Protein AF-A0A834XZB1-F1 (afdb_monomer)

Radius of gyration: 35.49 Å; Cα contacts (8 Å, |Δi|>4): 462; chains: 1; bounding box: 94×89×86 Å

Sequence (431 aa):
MSTEGKLKEDEEPVHHFKSQFVGLENNPTEKTCLLCDLKFILPTNDKQFLQHLFEKHRLVIGDVEKISSLQSYIHYWRIRFMEAPLTSFCTTMVMNCTPDGEPSKNELYYLLSDCILEDKTLRYELHQTRLEWAIAQQSKERTDNKFKRGCLFCHMEISGTRSAYLNHLSEKHNVQLGKPENLVFIDKLLDKIEEKIRKLKCIYCEKDFKDRNVLKEHMRKKFHKRINPKDKTYDDFYITNYLEPGSTWRQRQNDNDETEDLTEFNSDNEDDDSWADWDEKEICVSCLLCSKTTDDFSKILEHMVHQHKFDFIESTKDFNFYEKIKIVNYIRRQIEEKKCIYCDDECEDVVDHMIANNHQKIPQTKAWNQPEFFFPIEESDSFLYHLDTSSDDEDDEKKTNDNDNDNISAVTEDNDEVAILSREMAYACLN

Solvent-accessible surface area (backbone atoms only — not comparable to full-atom values): 26224 Å² total; per-residue (Å²): 135,87,87,82,87,82,80,82,80,81,83,73,85,80,86,84,68,97,83,75,78,52,57,69,59,85,59,77,39,83,42,62,45,61,87,52,86,57,71,42,43,37,61,83,40,46,69,62,51,52,50,48,31,37,65,77,63,32,34,44,71,54,70,62,82,48,45,60,30,64,59,30,52,46,56,53,50,28,55,52,55,72,76,44,61,64,79,82,74,26,54,77,42,76,37,58,42,45,86,87,67,48,83,34,84,72,36,73,31,35,39,40,36,68,90,37,67,69,51,34,49,50,45,48,52,45,33,50,54,44,31,54,52,48,51,53,50,31,53,49,52,71,69,35,58,80,42,70,49,68,45,95,82,50,89,55,71,46,70,30,44,55,53,58,50,52,47,47,36,37,72,56,61,54,34,49,87,67,60,70,88,42,44,23,61,60,68,64,51,50,53,53,50,48,50,34,52,74,65,24,28,42,66,33,81,66,48,76,43,96,41,67,67,60,42,50,52,48,32,61,77,67,63,48,34,40,63,31,92,79,54,68,88,56,50,84,35,32,51,60,38,52,76,40,82,70,44,52,54,64,60,62,47,61,74,51,62,82,76,64,69,87,86,88,79,86,71,89,67,90,60,78,65,60,68,54,73,75,69,71,56,79,61,48,26,54,42,77,80,50,97,52,64,30,81,42,69,68,58,38,50,51,44,31,38,73,76,58,61,30,55,66,64,78,75,43,68,93,49,54,74,71,53,51,49,12,47,52,34,38,43,43,51,27,55,76,70,26,22,32,74,49,79,66,48,78,34,99,53,42,59,62,51,27,65,76,69,68,45,53,53,86,51,64,66,83,80,39,75,46,80,75,27,72,52,72,84,52,98,74,52,48,56,67,68,58,56,63,79,72,60,82,70,90,80,81,94,74,88,77,87,78,88,85,86,87,86,85,82,88,88,81,89,91,83,66,72,70,66,53,59,64,55,53,62,64,64,66,73,79,116

pLDDT: mean 70.55, std 20.81, range [23.36, 92.56]

InterPro domains:
  IPR013087 Zinc finger C2H2-type [PS00028] (202-224)
  IPR013087 Zinc finger C2H2-type [PS50157] (200-229)
  IPR013087 Zinc finger C2H2-type [SM00355] (149-173)
  IPR013087 Zinc finger C2H2-type [SM00355] (200-224)
  IPR013087 Zinc finger C2H2-type [SM00355] (285-308)
  IPR036236 Zinc finger C2H2 superfamily [SSF57667] (189-255)
  IPR036236 Zinc finger C2H2 superfamily [SSF57667] (270-398)
  IPR040048 Zinc finger protein 277 [PTHR13267] (27-415)
  IPR041661 ZN622/Rei1/Reh1, zinc finger C2H2-type [PF12756] (151-240)
  IPR041661 ZN622/Rei1/Reh1, zinc finger C2H2-type [PF12756] (287-381)

Secondary structure (DSSP, 8-state):
------PPP--------TT-----S---EEEE-SSSS-EEEETTTHHHHHHHHHHHH-EEETTGGG-S-HHHHHHHHHHHHHHS-GGGTSEEEEEEE-TTS-EEEEEEEEEESTTSHHHHHHHHHHHHHHHHHHHHHHHHHHH---EEEE-SSSS-EEEE-HHHHHHHHHHHS--B---GGGB--HHHHHHHHHHHHHTTB-TTT--B-SSHHHHHHHHHHTT--B--TT-GGGGGGBGGGGSSTT--HHHHHHTTTTTS-S---------GGGTTTTS-S---EEPSSSS-EES-HHHHHHHHHHHH---HHHHTTT--HHHHHHHHHHHHHHHHTTB-TTT--B-S-HHHHHHHHT--SPPPHHHH-SGGGGS-SSTT-HHHHTTGGG------------------------SSHHHHHHHHHHHTT--

Mean predicted aligned error: 19.96 Å

Structure (mmCIF, N/CA/C/O backbone):
data_AF-A0A834XZB1-F1
#
_entry.id   AF-A0A834XZB1-F1
#
loop_
_atom_site.group_PDB
_atom_site.id
_atom_site.type_symbol
_atom_site.label_atom_id
_atom_site.label_alt_id
_atom_site.label_comp_id
_atom_site.label_asym_id
_atom_site.label_entity_id
_atom_site.label_seq_id
_atom_site.pdbx_PDB_ins_code
_atom_site.Cartn_x
_atom_site.Cartn_y
_atom_site.Cartn_z
_atom_site.occupancy
_atom_site.B_iso_or_equiv
_atom_site.auth_seq_id
_atom_site.auth_comp_id
_atom_site.auth_asym_id
_atom_site.auth_atom_id
_atom_site.pdbx_PDB_model_num
ATOM 1 N N . MET A 1 1 ? 41.984 51.336 -33.159 1.00 40.06 1 MET A N 1
ATOM 2 C CA . MET A 1 1 ? 43.069 50.336 -33.254 1.00 40.06 1 MET A CA 1
ATOM 3 C C . MET A 1 1 ? 43.088 49.610 -31.912 1.00 40.06 1 MET A C 1
ATOM 5 O O . MET A 1 1 ? 43.898 49.943 -31.067 1.00 40.06 1 MET A O 1
ATOM 9 N N . SER A 1 2 ? 42.071 48.848 -31.506 1.00 33.19 2 SER A N 1
ATOM 10 C CA . SER A 1 2 ? 41.383 47.721 -32.164 1.00 33.19 2 SER A CA 1
ATOM 11 C C . SER A 1 2 ? 42.359 46.616 -32.546 1.00 33.19 2 SER A C 1
ATOM 13 O O . SER A 1 2 ? 43.072 46.818 -33.521 1.00 33.19 2 SER A O 1
ATOM 15 N N . THR A 1 3 ? 42.335 45.542 -31.740 1.00 32.38 3 THR A N 1
ATOM 16 C CA . THR A 1 3 ? 42.622 44.101 -31.967 1.00 32.38 3 THR A CA 1
ATOM 17 C C . THR A 1 3 ? 43.359 43.545 -30.742 1.00 32.38 3 THR A C 1
ATOM 19 O O . THR A 1 3 ? 44.364 44.121 -30.347 1.00 32.38 3 THR A O 1
ATOM 22 N N . GLU A 1 4 ? 43.007 42.443 -30.091 1.00 32.50 4 GLU A N 1
ATOM 23 C CA . GLU A 1 4 ? 41.873 41.517 -30.149 1.00 32.50 4 GLU A CA 1
ATOM 24 C C . GLU A 1 4 ? 42.069 40.592 -28.933 1.00 32.50 4 GLU A C 1
ATOM 26 O O . GLU A 1 4 ? 43.174 40.099 -28.701 1.00 32.50 4 GLU A O 1
ATOM 31 N N . GLY A 1 5 ? 41.026 40.400 -28.127 1.00 33.06 5 GLY A N 1
ATOM 32 C CA . GLY A 1 5 ? 41.009 39.402 -27.062 1.00 33.06 5 GLY A CA 1
ATOM 33 C C . GLY A 1 5 ? 40.644 38.031 -27.627 1.00 33.06 5 GLY A C 1
ATOM 34 O O . GLY A 1 5 ? 39.755 37.925 -28.466 1.00 33.06 5 GLY A O 1
ATOM 35 N N . LYS A 1 6 ? 41.303 36.978 -27.140 1.00 31.36 6 LYS A N 1
ATOM 36 C CA . LYS A 1 6 ? 40.832 35.593 -27.254 1.00 31.36 6 LYS A CA 1
ATOM 37 C C . LYS A 1 6 ? 40.770 34.994 -25.855 1.00 31.36 6 LYS A C 1
ATOM 39 O O . LYS A 1 6 ? 41.752 34.448 -25.359 1.00 31.36 6 LYS A O 1
ATOM 44 N N . LEU A 1 7 ? 39.611 35.155 -25.223 1.00 31.02 7 LEU A N 1
ATOM 45 C CA . LEU A 1 7 ? 39.149 34.253 -24.176 1.00 31.02 7 LEU A CA 1
ATOM 46 C C . LEU A 1 7 ? 38.787 32.938 -24.873 1.00 31.02 7 LEU A C 1
ATOM 48 O O . LEU A 1 7 ? 38.075 32.944 -25.874 1.00 31.02 7 LEU A O 1
ATOM 52 N N . LYS A 1 8 ? 39.362 31.834 -24.396 1.00 30.47 8 LYS A N 1
ATOM 53 C CA . LYS A 1 8 ? 38.896 30.493 -24.736 1.00 30.47 8 LYS A CA 1
ATOM 54 C C . LYS A 1 8 ? 37.582 30.302 -23.987 1.00 30.47 8 LYS A C 1
ATOM 56 O O . LYS A 1 8 ? 37.581 30.405 -22.765 1.00 30.47 8 LYS A O 1
ATOM 61 N N . GLU A 1 9 ? 36.497 30.116 -24.723 1.00 28.95 9 GLU A N 1
ATOM 62 C CA . GLU A 1 9 ? 35.233 29.652 -24.164 1.00 28.95 9 GLU A CA 1
ATOM 63 C C . GLU A 1 9 ? 35.371 28.158 -23.868 1.00 28.95 9 GLU A C 1
ATOM 65 O O . GLU A 1 9 ? 35.738 27.364 -24.738 1.00 28.95 9 GLU A O 1
ATOM 70 N N . ASP A 1 10 ? 35.144 27.819 -22.603 1.00 31.77 10 ASP A N 1
ATOM 71 C CA . ASP A 1 10 ? 34.905 26.470 -22.124 1.00 31.77 10 ASP A CA 1
ATOM 72 C C . ASP A 1 10 ? 33.531 26.021 -22.647 1.00 31.77 10 ASP A C 1
ATOM 74 O O . ASP A 1 10 ? 32.494 26.507 -22.196 1.00 31.77 10 ASP A O 1
ATOM 78 N N . GLU A 1 11 ? 33.505 25.108 -23.619 1.00 29.14 11 GLU A N 1
ATOM 79 C CA . GLU A 1 11 ? 32.284 24.377 -23.969 1.00 29.14 11 GLU A CA 1
ATOM 80 C C . GLU A 1 11 ? 32.131 23.192 -23.003 1.00 29.14 11 GLU A C 1
ATOM 82 O O . GLU A 1 11 ? 32.635 22.092 -23.236 1.00 29.14 11 GLU A O 1
ATOM 87 N N . GLU A 1 12 ? 31.433 23.424 -21.890 1.00 31.73 12 GLU A N 1
ATOM 88 C CA . GLU A 1 12 ? 30.790 22.346 -21.136 1.00 31.73 12 GLU A CA 1
ATOM 89 C C . GLU A 1 12 ? 29.642 21.754 -21.979 1.00 31.73 12 GLU A C 1
ATOM 91 O O . GLU A 1 12 ? 28.840 22.506 -22.545 1.00 31.73 12 GLU A O 1
ATOM 96 N N . PRO A 1 13 ? 29.499 20.418 -22.071 1.00 29.45 13 PRO A N 1
ATOM 97 C CA . PRO A 1 13 ? 28.383 19.821 -22.785 1.00 29.45 13 PRO A CA 1
ATOM 98 C C . PRO A 1 13 ? 27.082 20.072 -22.012 1.00 29.45 13 PRO A C 1
ATOM 100 O O . PRO A 1 13 ? 26.877 19.592 -20.897 1.00 29.45 13 PRO A O 1
ATOM 103 N N . VAL A 1 14 ? 26.195 20.841 -22.640 1.00 30.27 14 VAL A N 1
ATOM 104 C CA . VAL A 1 14 ? 24.877 21.226 -22.133 1.00 30.27 14 VAL A CA 1
ATOM 105 C C . VAL A 1 14 ? 24.027 19.981 -21.841 1.00 30.27 14 VAL A C 1
ATOM 107 O O . VAL A 1 14 ? 23.582 19.270 -22.742 1.00 30.27 14 VAL A O 1
ATOM 110 N N . HIS A 1 15 ? 23.770 19.741 -20.555 1.00 37.44 15 HIS A N 1
ATOM 111 C CA . HIS A 1 15 ? 22.833 18.741 -20.042 1.00 37.44 15 HIS A CA 1
ATOM 112 C C . HIS A 1 15 ? 21.383 19.097 -20.431 1.00 37.44 15 HIS A C 1
ATOM 114 O O . HIS A 1 15 ? 20.775 19.993 -19.844 1.00 37.44 15 HIS A O 1
ATOM 120 N N . HIS A 1 16 ? 20.783 18.351 -21.363 1.00 32.91 16 HIS A N 1
ATOM 121 C CA . HIS A 1 16 ? 19.373 18.507 -21.753 1.00 32.91 16 HIS A CA 1
ATOM 122 C C . HIS A 1 16 ? 18.598 17.177 -21.763 1.00 32.91 16 HIS A C 1
ATOM 124 O O . HIS A 1 16 ? 18.111 16.772 -22.808 1.00 32.91 16 HIS A O 1
ATOM 130 N N . PHE A 1 17 ? 18.415 16.504 -20.615 1.00 37.31 17 PHE A N 1
ATOM 131 C CA . PHE A 1 17 ? 17.527 15.315 -20.562 1.00 37.31 17 PHE A CA 1
ATOM 132 C C . PHE A 1 17 ? 16.637 15.159 -19.311 1.00 37.31 17 PHE A C 1
ATOM 134 O O . PHE A 1 17 ? 15.824 14.243 -19.251 1.00 37.31 17 PHE A O 1
ATOM 141 N N . LYS A 1 18 ? 16.653 16.086 -18.342 1.00 38.34 18 LYS A N 1
ATOM 142 C CA . LYS A 1 18 ? 15.944 15.904 -17.052 1.00 38.34 18 LYS A CA 1
ATOM 143 C C . LYS A 1 18 ? 14.394 15.929 -17.085 1.00 38.34 18 LYS A C 1
ATOM 145 O O . LYS A 1 18 ? 13.779 15.750 -16.044 1.00 38.34 18 LYS A O 1
ATOM 150 N N . SER A 1 19 ? 13.736 16.139 -18.235 1.00 43.16 19 SER A N 1
ATOM 151 C CA . SER A 1 19 ? 12.268 16.347 -18.325 1.00 43.16 19 SER A CA 1
ATOM 152 C C . SER A 1 19 ? 11.502 15.334 -19.203 1.00 43.16 19 SER A C 1
ATOM 154 O O . SER A 1 19 ? 10.336 15.574 -19.516 1.00 43.16 19 SER A O 1
ATOM 156 N N . GLN A 1 20 ? 12.113 14.227 -19.643 1.00 59.41 20 GLN A N 1
ATOM 157 C CA . GLN A 1 20 ? 11.498 13.337 -20.652 1.00 59.41 20 GLN A CA 1
ATOM 158 C C . GLN A 1 20 ? 10.788 12.088 -20.098 1.00 59.41 20 GLN A C 1
ATOM 160 O O . GLN A 1 20 ? 10.078 11.413 -20.845 1.00 59.41 20 GLN A O 1
ATOM 165 N N . PHE A 1 21 ? 10.934 11.762 -18.813 1.00 69.88 21 PHE A N 1
ATOM 166 C CA . PHE A 1 21 ? 10.393 10.514 -18.266 1.00 69.88 21 PHE A CA 1
ATOM 167 C C . PHE A 1 21 ? 8.946 10.669 -17.775 1.00 69.88 21 PHE A C 1
ATOM 169 O O . PHE A 1 21 ? 8.621 11.559 -16.992 1.00 69.88 21 PHE A O 1
ATOM 176 N N . VAL A 1 22 ? 8.066 9.780 -18.243 1.00 63.59 22 VAL A N 1
ATOM 177 C CA . VAL A 1 22 ? 6.622 9.774 -17.961 1.00 63.59 22 VAL A CA 1
ATOM 178 C C . VAL A 1 22 ? 6.251 8.482 -17.235 1.00 63.59 22 VAL A C 1
ATOM 180 O O . VAL A 1 22 ? 6.570 7.390 -17.706 1.00 63.59 22 VAL A O 1
ATOM 183 N N . GLY A 1 23 ? 5.517 8.585 -16.125 1.00 62.03 23 GLY A N 1
ATOM 184 C CA . GLY A 1 23 ? 5.095 7.404 -15.361 1.00 62.03 23 GLY A CA 1
ATOM 185 C C . GLY A 1 23 ? 6.235 6.811 -14.531 1.00 62.03 23 GLY A C 1
ATOM 186 O O . GLY A 1 23 ? 6.591 5.644 -14.678 1.00 62.03 23 GLY A O 1
ATOM 187 N N . LEU A 1 24 ? 6.842 7.636 -13.672 1.00 68.19 24 LEU A N 1
ATOM 188 C CA . LEU A 1 24 ? 7.804 7.174 -12.659 1.00 68.19 24 LEU A CA 1
ATOM 189 C C . LEU A 1 24 ? 7.118 6.350 -11.551 1.00 68.19 24 LEU A C 1
ATOM 191 O O . LEU A 1 24 ? 7.784 5.607 -10.836 1.00 68.19 24 LEU A O 1
ATOM 195 N N . GLU A 1 25 ? 5.790 6.465 -11.435 1.00 68.06 25 GLU A N 1
ATOM 196 C CA . GLU A 1 25 ? 4.958 5.624 -10.574 1.00 68.06 25 GLU A CA 1
ATOM 197 C C . GLU A 1 25 ? 4.661 4.274 -11.248 1.00 68.06 25 GLU A C 1
ATOM 199 O O . GLU A 1 25 ? 4.359 4.219 -12.440 1.00 68.06 25 GLU A O 1
ATOM 204 N N . ASN A 1 26 ? 4.636 3.189 -10.469 1.00 69.62 26 ASN A N 1
ATOM 205 C CA . ASN A 1 26 ? 4.280 1.835 -10.924 1.00 69.62 26 ASN A CA 1
ATOM 206 C C . ASN A 1 26 ? 2.766 1.648 -11.190 1.00 69.62 26 ASN A C 1
ATOM 208 O O . ASN A 1 26 ? 2.244 0.536 -11.102 1.00 69.62 26 ASN A O 1
ATOM 212 N N . ASN A 1 27 ? 2.030 2.719 -11.495 1.00 74.88 27 ASN A N 1
ATOM 213 C CA . ASN A 1 27 ? 0.585 2.643 -11.711 1.00 74.88 27 ASN A CA 1
ATOM 214 C C . ASN A 1 27 ? 0.275 1.908 -13.019 1.00 74.88 27 ASN A C 1
ATOM 216 O O . ASN A 1 27 ? 0.969 2.152 -14.003 1.00 74.88 27 ASN A O 1
ATOM 220 N N . PRO A 1 28 ? -0.788 1.089 -13.094 1.00 79.19 28 PRO A N 1
ATOM 221 C CA . PRO A 1 28 ? -1.171 0.419 -14.332 1.00 79.19 28 PRO A CA 1
ATOM 222 C C . PRO A 1 28 ? -1.457 1.436 -15.446 1.00 79.19 28 PRO A C 1
ATOM 224 O O . PRO A 1 28 ? -2.412 2.207 -15.357 1.00 79.19 28 PRO A O 1
ATOM 227 N N . THR A 1 29 ? -0.642 1.448 -16.503 1.00 80.62 29 THR A N 1
ATOM 228 C CA . THR A 1 29 ? -0.888 2.282 -17.690 1.00 80.62 29 THR A CA 1
ATOM 229 C C . THR A 1 29 ? -0.814 1.469 -18.970 1.00 80.62 29 THR A C 1
ATOM 231 O O . THR A 1 29 ? -0.008 0.548 -19.102 1.00 80.62 29 THR A O 1
ATOM 234 N N . GLU A 1 30 ? -1.671 1.821 -19.928 1.00 85.62 30 GLU A N 1
ATOM 235 C CA . GLU A 1 30 ? -1.646 1.240 -21.265 1.00 85.62 30 GLU A CA 1
ATOM 236 C C . GLU A 1 30 ? -0.432 1.776 -22.041 1.00 85.62 30 GLU A C 1
ATOM 238 O O . GLU A 1 30 ? -0.270 2.986 -22.225 1.00 85.62 30 GLU A O 1
ATOM 243 N N . LYS A 1 31 ? 0.431 0.869 -22.501 1.00 83.31 31 LYS A N 1
ATOM 244 C CA . LYS A 1 31 ? 1.608 1.159 -23.320 1.00 83.31 31 LYS A CA 1
ATOM 245 C C . LYS A 1 31 ? 1.605 0.292 -24.567 1.00 83.31 31 LYS A C 1
ATOM 247 O O . LYS A 1 31 ? 1.247 -0.883 -24.534 1.00 83.31 31 LYS A O 1
ATOM 252 N N . THR A 1 32 ? 1.993 0.891 -25.682 1.00 86.25 32 THR A N 1
ATOM 253 C CA . THR A 1 32 ? 2.155 0.195 -26.955 1.00 86.25 32 THR A CA 1
ATOM 254 C C . THR A 1 32 ? 3.506 -0.522 -27.006 1.00 86.25 32 THR A C 1
ATOM 256 O O . THR A 1 32 ? 4.470 -0.095 -26.369 1.00 86.25 32 THR A O 1
ATOM 259 N N . CYS A 1 33 ? 3.582 -1.610 -27.772 1.00 87.50 33 CYS A N 1
ATOM 260 C CA . CYS A 1 33 ? 4.804 -2.384 -27.966 1.00 87.50 33 CYS A CA 1
ATOM 261 C C . CYS A 1 33 ? 5.959 -1.538 -28.527 1.00 87.50 33 CYS A C 1
ATOM 263 O O . CYS A 1 33 ? 5.747 -0.516 -29.166 1.00 87.50 33 CYS A O 1
ATOM 265 N N . LEU A 1 34 ? 7.203 -1.958 -28.319 1.00 84.06 34 LEU A N 1
ATOM 266 C CA . LEU A 1 34 ? 8.381 -1.287 -28.876 1.00 84.06 34 LEU A CA 1
ATOM 267 C C . LEU A 1 34 ? 8.387 -1.270 -30.412 1.00 84.06 34 LEU A C 1
ATOM 269 O O . LEU A 1 34 ? 8.886 -0.323 -31.010 1.00 84.06 34 LEU A O 1
ATOM 273 N N . LEU A 1 35 ? 7.823 -2.309 -31.035 1.00 84.44 35 LEU A N 1
ATOM 274 C CA . LEU A 1 35 ? 7.992 -2.599 -32.463 1.00 84.44 35 LEU A CA 1
ATOM 275 C C . LEU A 1 35 ? 6.669 -2.837 -33.211 1.00 84.44 35 LEU A C 1
ATOM 277 O O . LEU A 1 35 ? 6.677 -3.040 -34.422 1.00 84.44 35 LEU A O 1
ATOM 281 N N . CYS A 1 36 ? 5.526 -2.816 -32.518 1.00 86.81 36 CYS A N 1
ATOM 282 C CA . CYS A 1 36 ? 4.205 -2.913 -33.145 1.00 86.81 36 CYS A CA 1
ATOM 283 C C . CYS A 1 36 ? 3.132 -2.108 -32.392 1.00 86.81 36 CYS A C 1
ATOM 285 O O . CYS A 1 36 ? 3.409 -1.425 -31.401 1.00 86.81 36 CYS A O 1
ATOM 287 N N . ASP A 1 37 ? 1.890 -2.189 -32.869 1.00 88.19 37 ASP A N 1
ATOM 288 C CA . ASP A 1 37 ? 0.751 -1.428 -32.338 1.00 88.19 37 ASP A CA 1
ATOM 289 C C . ASP A 1 37 ? -0.058 -2.173 -31.267 1.00 88.19 37 ASP A C 1
ATOM 291 O O . ASP A 1 37 ? -1.069 -1.661 -30.782 1.00 88.19 37 ASP A O 1
ATOM 295 N N . LEU A 1 38 ? 0.386 -3.368 -30.859 1.00 87.50 38 LEU A N 1
ATOM 296 C CA . LEU A 1 38 ? -0.226 -4.079 -29.737 1.00 87.50 38 LEU A CA 1
ATOM 297 C C . LEU A 1 38 ? -0.021 -3.308 -28.435 1.00 87.50 38 LEU A C 1
ATOM 299 O O . LEU A 1 38 ? 1.036 -2.718 -28.202 1.00 87.50 38 LEU A O 1
ATOM 303 N N . LYS A 1 39 ? -1.049 -3.323 -27.587 1.00 89.19 39 LYS A N 1
ATOM 304 C CA . LYS A 1 39 ? -1.098 -2.574 -26.335 1.00 89.19 39 LYS A CA 1
ATOM 305 C C . LYS A 1 39 ? -1.146 -3.504 -25.135 1.00 89.19 39 LYS A C 1
ATOM 307 O O . LYS A 1 39 ? -1.822 -4.528 -25.169 1.00 89.19 39 LYS A O 1
ATOM 312 N N . PHE A 1 40 ? -0.459 -3.106 -24.074 1.00 86.62 40 PHE A N 1
ATOM 313 C CA . PHE A 1 40 ? -0.320 -3.860 -22.836 1.00 86.62 40 PHE A CA 1
ATOM 314 C C . PHE A 1 40 ? -0.476 -2.923 -21.641 1.00 86.62 40 PHE A C 1
ATOM 316 O O . PHE A 1 40 ? -0.082 -1.760 -21.705 1.00 86.62 40 PHE A O 1
ATOM 323 N N . ILE A 1 41 ? -1.039 -3.421 -20.541 1.00 85.00 41 ILE A N 1
ATOM 324 C CA . ILE A 1 41 ? -1.168 -2.663 -19.293 1.00 85.00 41 ILE A CA 1
ATOM 325 C C . ILE A 1 41 ? 0.034 -3.000 -18.413 1.00 85.00 41 ILE A C 1
ATOM 327 O O . ILE A 1 41 ? 0.165 -4.134 -17.962 1.00 85.00 41 ILE A O 1
ATOM 331 N N . LEU A 1 42 ? 0.919 -2.035 -18.168 1.00 81.88 42 LEU A N 1
ATOM 332 C CA . LEU A 1 42 ? 2.150 -2.237 -17.400 1.00 81.88 42 LEU A CA 1
ATOM 333 C C . LEU A 1 42 ? 2.086 -1.499 -16.057 1.00 81.88 42 LEU A C 1
ATOM 335 O O . LEU A 1 42 ? 1.668 -0.338 -16.046 1.00 81.88 42 LEU A O 1
ATOM 339 N N . PRO A 1 43 ? 2.525 -2.118 -14.941 1.00 75.25 43 PRO A N 1
ATOM 340 C CA . PRO A 1 43 ? 3.267 -3.389 -14.855 1.00 75.25 43 PRO A CA 1
ATOM 341 C C . PRO A 1 43 ? 2.403 -4.666 -14.783 1.00 75.25 43 PRO A C 1
ATOM 343 O O . PRO A 1 43 ? 2.954 -5.756 -14.748 1.00 75.25 43 PRO A O 1
ATOM 346 N N . THR A 1 44 ? 1.068 -4.571 -14.775 1.00 81.75 44 THR A N 1
ATOM 347 C CA . THR A 1 44 ? 0.159 -5.716 -14.538 1.00 81.75 44 THR A CA 1
ATOM 348 C C . THR A 1 44 ? 0.361 -6.906 -15.487 1.00 81.75 44 THR A C 1
ATOM 350 O O . THR A 1 44 ? 0.277 -8.049 -15.050 1.00 81.75 44 THR A O 1
ATOM 353 N N . ASN A 1 45 ? 0.639 -6.646 -16.766 1.00 84.69 45 ASN A N 1
ATOM 354 C CA . ASN A 1 45 ? 0.818 -7.661 -17.808 1.00 84.69 45 ASN A CA 1
ATOM 355 C C . ASN A 1 45 ? 2.270 -7.700 -18.324 1.00 84.69 45 ASN A C 1
ATOM 357 O O . ASN A 1 45 ? 2.501 -7.945 -19.510 1.00 84.69 45 ASN A O 1
ATOM 361 N N . ASP A 1 46 ? 3.250 -7.439 -17.458 1.00 82.94 46 ASP A N 1
ATOM 362 C CA . ASP A 1 46 ? 4.681 -7.454 -17.789 1.00 82.94 46 ASP A CA 1
ATOM 363 C C . ASP A 1 46 ? 5.136 -8.769 -18.446 1.00 82.94 46 ASP A C 1
ATOM 365 O O . ASP A 1 46 ? 5.768 -8.742 -19.500 1.00 82.94 46 ASP A O 1
ATOM 369 N N . LYS A 1 47 ? 4.737 -9.925 -17.909 1.00 85.44 47 LYS A N 1
ATOM 370 C CA . LYS A 1 47 ? 5.087 -11.246 -18.450 1.00 85.44 47 LYS A CA 1
ATOM 371 C C . LYS A 1 47 ? 4.538 -11.459 -19.858 1.00 85.44 47 LYS A C 1
ATOM 373 O O . LYS A 1 47 ? 5.270 -11.909 -20.732 1.00 85.44 47 LYS A O 1
ATOM 378 N N . GLN A 1 48 ? 3.277 -11.091 -20.095 1.00 85.56 48 GLN A N 1
ATOM 379 C CA . GLN A 1 48 ? 2.647 -11.202 -21.420 1.00 85.56 48 GLN A CA 1
ATOM 380 C C . GLN A 1 48 ? 3.321 -10.272 -22.434 1.00 85.56 48 GLN A C 1
ATOM 382 O O . GLN A 1 48 ? 3.491 -10.628 -23.597 1.00 85.56 48 GLN A O 1
ATOM 387 N N . PHE A 1 49 ? 3.725 -9.082 -21.987 1.00 86.94 49 PHE A N 1
ATOM 388 C CA . PHE A 1 49 ? 4.476 -8.139 -22.802 1.00 86.94 49 PHE A CA 1
ATOM 389 C C . PHE A 1 49 ? 5.864 -8.682 -23.177 1.00 86.94 49 PHE A C 1
ATOM 391 O O . PHE A 1 49 ? 6.233 -8.644 -24.350 1.00 86.94 49 PHE A O 1
ATOM 398 N N . LEU A 1 50 ? 6.613 -9.231 -22.216 1.00 85.75 50 LEU A N 1
ATOM 399 C CA . LEU A 1 50 ? 7.933 -9.823 -22.461 1.00 85.75 50 LEU A CA 1
ATOM 400 C C . LEU A 1 50 ? 7.847 -11.063 -23.361 1.00 85.75 50 LEU A C 1
ATOM 402 O O . LEU A 1 50 ? 8.639 -11.192 -24.292 1.00 85.75 50 LEU A O 1
ATOM 406 N N . GLN A 1 51 ? 6.847 -11.920 -23.146 1.00 85.50 51 GLN A N 1
ATOM 407 C CA . GLN A 1 51 ? 6.559 -13.059 -24.019 1.00 85.50 51 GLN A CA 1
ATOM 408 C C . GLN A 1 51 ? 6.262 -12.596 -25.451 1.00 85.50 51 GLN A C 1
ATOM 410 O O . GLN A 1 51 ? 6.832 -13.114 -26.407 1.00 85.50 51 GLN A O 1
ATOM 415 N N . HIS A 1 52 ? 5.438 -11.557 -25.611 1.00 87.06 52 HIS A N 1
ATOM 416 C CA . HIS A 1 52 ? 5.143 -10.985 -26.921 1.00 87.06 52 HIS A CA 1
ATOM 417 C C . HIS A 1 52 ? 6.397 -10.451 -27.637 1.00 87.06 52 HIS A C 1
ATOM 419 O O . HIS A 1 52 ? 6.537 -10.662 -28.847 1.00 87.06 52 HIS A O 1
ATOM 425 N N . LEU A 1 53 ? 7.302 -9.774 -26.921 1.00 85.44 53 LEU A N 1
ATOM 426 C CA . LEU A 1 53 ? 8.571 -9.305 -27.487 1.00 85.44 53 LEU A CA 1
ATOM 427 C C . LEU A 1 53 ? 9.466 -10.473 -27.917 1.00 85.44 53 LEU A C 1
ATOM 429 O O . LEU A 1 53 ? 10.054 -10.417 -28.999 1.00 85.44 53 LEU A O 1
ATOM 433 N N . PHE A 1 54 ? 9.519 -11.541 -27.123 1.00 83.00 54 PHE A N 1
ATOM 434 C CA . PHE A 1 54 ? 10.297 -12.733 -27.442 1.00 83.00 54 PHE A CA 1
ATOM 435 C C . PHE A 1 54 ? 9.747 -13.470 -28.673 1.00 83.00 54 PHE A C 1
ATOM 437 O O . PHE A 1 54 ? 10.480 -13.691 -29.634 1.00 83.00 54 PHE A O 1
ATOM 444 N N . GLU A 1 55 ? 8.452 -13.785 -28.690 1.00 82.75 55 GLU A N 1
ATOM 445 C CA . GLU A 1 55 ? 7.831 -14.597 -29.743 1.00 82.75 55 GLU A CA 1
ATOM 446 C C . GLU A 1 55 ? 7.691 -13.840 -31.069 1.00 82.75 55 GLU A C 1
ATOM 448 O O . GLU A 1 55 ? 8.068 -14.347 -32.125 1.00 82.75 55 GLU A O 1
ATOM 453 N N . LYS A 1 56 ? 7.154 -12.610 -31.043 1.00 84.62 56 LYS A N 1
ATOM 454 C CA . LYS A 1 56 ? 6.849 -11.870 -32.283 1.00 84.62 56 LYS A CA 1
ATOM 455 C C . LYS A 1 56 ? 8.009 -11.033 -32.794 1.00 84.62 56 LYS A C 1
ATOM 457 O O . LYS A 1 56 ? 8.081 -10.773 -33.993 1.00 84.62 56 LYS A O 1
ATOM 462 N N . HIS A 1 57 ? 8.874 -10.568 -31.897 1.00 83.00 57 HIS A N 1
ATOM 463 C CA . HIS A 1 57 ? 9.930 -9.618 -32.239 1.00 83.00 57 HIS A CA 1
ATOM 464 C C . HIS A 1 57 ? 11.345 -10.155 -32.010 1.00 83.00 57 HIS A C 1
ATOM 466 O O . HIS A 1 57 ? 12.297 -9.473 -32.390 1.00 83.00 57 HIS A O 1
ATOM 472 N N . ARG A 1 58 ? 11.497 -11.361 -31.436 1.00 83.06 58 ARG A N 1
ATOM 473 C CA . ARG A 1 58 ? 12.796 -11.972 -31.094 1.00 83.06 58 ARG A CA 1
ATOM 474 C C . ARG A 1 58 ? 13.666 -11.040 -30.246 1.00 83.06 58 ARG A C 1
ATOM 476 O O . ARG A 1 58 ? 14.891 -11.085 -30.321 1.00 83.06 58 ARG A O 1
ATOM 483 N N . LEU A 1 59 ? 13.022 -10.169 -29.468 1.00 83.25 59 LEU A N 1
ATOM 484 C CA . LEU A 1 59 ? 13.656 -9.155 -28.636 1.00 83.25 59 LEU A CA 1
ATOM 485 C C . LEU A 1 59 ? 13.551 -9.574 -27.172 1.00 83.25 59 LEU A C 1
ATOM 487 O O . LEU A 1 59 ? 12.459 -9.823 -26.665 1.00 83.25 59 LEU A O 1
ATOM 491 N N . VAL A 1 60 ? 14.689 -9.600 -26.490 1.00 84.94 60 VAL A N 1
ATOM 492 C CA . VAL A 1 60 ? 14.800 -9.893 -25.062 1.00 84.94 60 VAL A CA 1
ATOM 493 C C . VAL A 1 60 ? 15.327 -8.654 -24.356 1.00 84.94 60 VAL A C 1
ATOM 495 O O . VAL A 1 60 ? 16.346 -8.099 -24.756 1.00 84.94 60 VAL A O 1
ATOM 498 N N . ILE A 1 61 ? 14.646 -8.227 -23.294 1.00 86.56 61 ILE A N 1
ATOM 499 C CA . ILE A 1 61 ? 15.138 -7.176 -22.399 1.00 86.56 61 ILE A CA 1
ATOM 500 C C . ILE A 1 61 ? 15.801 -7.871 -21.208 1.00 86.56 61 ILE A C 1
ATOM 502 O O . ILE A 1 61 ? 15.146 -8.623 -20.489 1.00 86.56 61 ILE A O 1
ATOM 506 N N . GLY A 1 62 ? 17.098 -7.647 -21.009 1.00 82.81 62 GLY A N 1
ATOM 507 C CA . GLY A 1 62 ? 17.847 -8.212 -19.885 1.00 82.81 62 GLY A CA 1
ATOM 508 C C . GLY A 1 62 ? 17.517 -7.514 -18.566 1.00 82.81 62 GLY A C 1
ATOM 509 O O . GLY A 1 62 ? 17.294 -6.302 -18.550 1.00 82.81 62 GLY A O 1
ATOM 510 N N . ASP A 1 63 ? 17.518 -8.261 -17.459 1.00 80.25 63 ASP A N 1
ATOM 511 C CA . ASP A 1 63 ? 17.348 -7.755 -16.088 1.00 80.25 63 ASP A CA 1
ATOM 512 C C . ASP A 1 63 ? 16.204 -6.740 -15.927 1.00 80.25 63 ASP A C 1
ATOM 514 O O . ASP A 1 63 ? 16.394 -5.635 -15.411 1.00 80.25 63 ASP A O 1
ATOM 518 N N . VAL A 1 64 ? 15.004 -7.099 -16.393 1.00 83.38 64 VAL A N 1
ATOM 519 C CA . VAL A 1 64 ? 13.821 -6.217 -16.351 1.00 83.38 64 VAL A CA 1
ATOM 520 C C . VAL A 1 64 ? 13.505 -5.764 -14.922 1.00 83.38 64 VAL A C 1
ATOM 522 O O . VAL A 1 64 ? 13.089 -4.628 -14.714 1.00 83.38 64 VAL A O 1
ATOM 525 N N . GLU A 1 65 ? 13.786 -6.608 -13.928 1.00 78.62 65 GLU A N 1
ATOM 526 C CA . GLU A 1 65 ? 13.588 -6.315 -12.503 1.00 78.62 65 GLU A CA 1
ATOM 527 C C . GLU A 1 65 ? 14.429 -5.129 -11.998 1.00 78.62 65 GLU A C 1
ATOM 529 O O . GLU A 1 65 ? 14.046 -4.467 -11.036 1.00 78.62 65 GLU A O 1
ATOM 534 N N . LYS A 1 66 ? 15.555 -4.816 -12.657 1.00 79.19 66 LYS A N 1
ATOM 535 C CA . LYS A 1 66 ? 16.415 -3.673 -12.304 1.00 79.19 66 LYS A CA 1
ATOM 536 C C . LYS A 1 66 ? 15.935 -2.356 -12.926 1.00 79.19 66 LYS A C 1
ATOM 538 O O . LYS A 1 66 ? 16.472 -1.292 -12.612 1.00 79.19 66 LYS A O 1
ATOM 543 N N . ILE A 1 67 ? 14.951 -2.394 -13.828 1.00 83.38 67 ILE A N 1
ATOM 544 C CA . ILE A 1 67 ? 14.461 -1.207 -14.532 1.00 83.38 67 ILE A CA 1
ATOM 545 C C . ILE A 1 67 ? 13.490 -0.446 -13.628 1.00 83.38 67 ILE A C 1
ATOM 547 O O . ILE A 1 67 ? 12.374 -0.882 -13.361 1.00 83.38 67 ILE A O 1
ATOM 551 N N . SER A 1 68 ? 13.902 0.750 -13.204 1.00 80.94 68 SER A N 1
ATOM 552 C CA . SER A 1 68 ? 13.142 1.575 -12.257 1.00 80.94 68 SER A CA 1
ATOM 553 C C . SER A 1 68 ? 11.796 2.078 -12.793 1.00 80.94 68 SER A C 1
ATOM 555 O O . SER A 1 68 ? 10.892 2.319 -12.008 1.00 80.94 68 SER A O 1
ATOM 557 N N . SER A 1 69 ? 11.613 2.249 -14.103 1.00 84.56 69 SER A N 1
ATOM 558 C CA . SER A 1 69 ? 10.287 2.483 -14.698 1.00 84.56 69 SER A CA 1
ATOM 559 C C . SER A 1 69 ? 10.228 1.846 -16.078 1.00 84.56 69 SER A C 1
ATOM 561 O O . SER A 1 69 ? 10.752 2.390 -17.053 1.00 84.56 69 SER A O 1
ATOM 563 N N . LEU A 1 70 ? 9.553 0.697 -16.168 1.00 85.25 70 LEU A N 1
ATOM 564 C CA . LEU A 1 70 ? 9.357 -0.003 -17.438 1.00 85.25 70 LEU A CA 1
ATOM 565 C C . LEU A 1 70 ? 8.570 0.857 -18.445 1.00 85.25 70 LEU A C 1
ATOM 567 O O . LEU A 1 70 ? 8.799 0.792 -19.648 1.00 85.25 70 LEU A O 1
ATOM 571 N N . GLN A 1 71 ? 7.681 1.722 -17.956 1.00 85.62 71 GLN A N 1
ATOM 572 C CA . GLN A 1 71 ? 6.863 2.605 -18.786 1.00 85.62 71 GLN A CA 1
ATOM 573 C C . GLN A 1 71 ? 7.688 3.649 -19.538 1.00 85.62 71 GLN A C 1
ATOM 575 O O . GLN A 1 71 ? 7.511 3.823 -20.746 1.00 85.62 71 GLN A O 1
ATOM 580 N N . SER A 1 72 ? 8.567 4.354 -18.823 1.00 86.38 72 SER A N 1
ATOM 581 C CA . SER A 1 72 ? 9.460 5.346 -19.426 1.00 86.38 72 SER A CA 1
ATOM 582 C C . SER A 1 72 ? 10.520 4.677 -20.295 1.00 86.38 72 SER A C 1
ATOM 584 O O . SER A 1 72 ? 10.810 5.165 -21.385 1.00 86.38 72 SER A O 1
ATOM 586 N N . TYR A 1 73 ? 11.025 3.521 -19.857 1.00 88.56 73 TYR A N 1
ATOM 587 C CA . TYR A 1 73 ? 11.967 2.707 -20.618 1.00 88.56 73 TYR A CA 1
ATOM 588 C C . TYR A 1 73 ? 11.411 2.311 -21.994 1.00 88.56 73 TYR A C 1
ATOM 590 O O . TYR A 1 73 ? 12.059 2.527 -23.016 1.00 88.56 73 TYR A O 1
ATOM 598 N N . ILE A 1 74 ? 10.172 1.807 -22.041 1.00 87.75 74 ILE A N 1
ATOM 599 C CA . ILE A 1 74 ? 9.514 1.434 -23.301 1.00 87.75 74 ILE A CA 1
ATOM 600 C C . ILE A 1 74 ? 9.259 2.652 -24.181 1.00 87.75 74 ILE A C 1
ATOM 602 O O . ILE A 1 74 ? 9.449 2.586 -25.392 1.00 87.75 74 ILE A O 1
ATOM 606 N N . HIS A 1 75 ? 8.821 3.766 -23.592 1.00 86.81 75 HIS A N 1
ATOM 607 C CA . HIS A 1 75 ? 8.572 4.985 -24.355 1.00 86.81 75 HIS A CA 1
ATOM 608 C C . HIS A 1 75 ? 9.839 5.478 -25.063 1.00 86.81 75 HIS A C 1
ATOM 610 O O . HIS A 1 75 ? 9.792 5.763 -26.258 1.00 86.81 75 HIS A O 1
ATOM 616 N N . TYR A 1 76 ? 10.963 5.508 -24.343 1.00 88.88 76 TYR A N 1
ATOM 617 C CA . TYR A 1 76 ? 12.259 5.889 -24.889 1.00 88.88 76 TYR A CA 1
ATOM 618 C C . TYR A 1 76 ? 12.675 4.964 -26.038 1.00 88.88 76 TYR A C 1
ATOM 620 O O . TYR A 1 76 ? 12.878 5.417 -27.164 1.00 88.88 76 TYR A O 1
ATOM 628 N N . TRP A 1 77 ? 12.715 3.652 -25.788 1.00 88.12 77 TRP A N 1
ATOM 629 C CA . TRP A 1 77 ? 13.172 2.687 -26.788 1.00 88.12 77 TRP A CA 1
ATOM 630 C C . TRP A 1 77 ? 12.255 2.598 -28.008 1.00 88.12 77 TRP A C 1
ATOM 632 O O . TRP A 1 77 ? 12.748 2.415 -29.117 1.00 88.12 77 TRP A O 1
ATOM 642 N N . ARG A 1 78 ? 10.940 2.811 -27.857 1.00 87.56 78 ARG A N 1
ATOM 643 C CA . ARG A 1 78 ? 10.016 2.885 -29.000 1.00 87.56 78 ARG A CA 1
ATOM 644 C C . ARG A 1 78 ? 10.392 4.022 -29.952 1.00 87.56 78 ARG A C 1
ATOM 646 O O . ARG A 1 78 ? 10.354 3.820 -31.159 1.00 87.56 78 ARG A O 1
ATOM 653 N N . ILE A 1 79 ? 10.746 5.198 -29.430 1.00 86.94 79 ILE A N 1
ATOM 654 C CA . ILE A 1 79 ? 11.173 6.336 -30.261 1.00 86.94 79 ILE A CA 1
ATOM 655 C C . ILE A 1 79 ? 12.519 6.017 -30.921 1.00 86.94 79 ILE A C 1
ATOM 657 O O . ILE A 1 79 ? 12.663 6.172 -32.130 1.00 86.94 79 ILE A O 1
ATOM 661 N N . ARG A 1 80 ? 13.479 5.487 -30.158 1.00 86.31 80 ARG A N 1
ATOM 662 C CA . ARG A 1 80 ? 14.824 5.169 -30.667 1.00 86.31 80 ARG A CA 1
ATOM 663 C C . ARG A 1 80 ? 14.819 4.090 -31.753 1.00 86.31 80 ARG A C 1
ATOM 665 O O . ARG A 1 80 ? 15.526 4.230 -32.748 1.00 86.31 80 ARG A O 1
ATOM 672 N N . PHE A 1 81 ? 13.969 3.070 -31.637 1.00 86.31 81 PHE A N 1
ATOM 673 C CA . PHE A 1 81 ? 13.805 2.046 -32.678 1.00 86.31 81 PHE A CA 1
ATOM 674 C C . PHE A 1 81 ? 13.093 2.541 -33.945 1.00 86.31 81 PHE A C 1
ATOM 676 O O . PHE A 1 81 ? 13.157 1.864 -34.970 1.00 86.31 81 PHE A O 1
ATOM 683 N N . MET A 1 82 ? 12.442 3.711 -33.921 1.00 84.62 82 MET A N 1
ATOM 684 C CA . MET A 1 82 ? 11.959 4.354 -35.151 1.00 84.62 82 MET A CA 1
ATOM 685 C C . MET A 1 82 ? 13.083 5.059 -35.919 1.00 84.62 82 MET A C 1
ATOM 687 O O . MET A 1 82 ? 12.975 5.228 -37.131 1.00 84.62 82 MET A O 1
ATOM 691 N N . GLU A 1 83 ? 14.151 5.472 -35.234 1.00 86.56 83 GLU A N 1
ATOM 692 C CA . GLU A 1 83 ? 15.246 6.249 -35.826 1.00 86.56 83 GLU A CA 1
ATOM 693 C C . GLU A 1 83 ? 16.324 5.364 -36.465 1.00 86.56 83 GLU A C 1
ATOM 695 O O . GLU A 1 83 ? 16.914 5.743 -37.477 1.00 86.56 83 GLU A O 1
ATOM 700 N N . ALA A 1 84 ? 16.583 4.183 -35.899 1.00 83.94 84 ALA A N 1
ATOM 701 C CA . ALA A 1 84 ? 17.588 3.251 -36.405 1.00 83.94 84 ALA A CA 1
ATOM 702 C C . ALA A 1 84 ? 17.219 1.777 -36.129 1.00 83.94 84 ALA A C 1
ATOM 704 O O . ALA A 1 84 ? 16.427 1.488 -35.230 1.00 83.94 84 ALA A O 1
ATOM 705 N N . PRO A 1 85 ? 17.774 0.827 -36.910 1.00 82.56 85 PRO A N 1
ATOM 706 C CA . PRO A 1 85 ? 17.449 -0.592 -36.788 1.00 82.56 85 PRO A CA 1
ATOM 707 C C . PRO A 1 85 ? 17.968 -1.205 -35.479 1.00 82.56 85 PRO A C 1
ATOM 709 O O . PRO A 1 85 ? 18.965 -0.761 -34.912 1.00 82.56 85 PRO A O 1
ATOM 712 N N . LEU A 1 86 ? 17.343 -2.309 -35.053 1.00 79.25 86 LEU A N 1
ATOM 713 C CA . LEU A 1 86 ? 17.672 -3.043 -33.819 1.00 79.25 86 LEU A CA 1
ATOM 714 C C . LEU A 1 86 ? 19.160 -3.411 -33.693 1.00 79.25 86 LEU A C 1
ATOM 716 O O . LEU A 1 86 ? 19.714 -3.372 -32.602 1.00 79.25 86 LEU A O 1
ATOM 720 N N . THR A 1 87 ? 19.838 -3.709 -34.802 1.00 77.56 87 THR A N 1
ATOM 721 C CA . THR A 1 87 ? 21.271 -4.060 -34.823 1.00 77.56 87 THR A CA 1
ATOM 722 C C . THR A 1 87 ? 22.193 -2.946 -34.329 1.00 77.56 87 THR A C 1
ATOM 724 O O . THR A 1 87 ? 23.337 -3.219 -33.983 1.00 77.56 87 THR A O 1
ATOM 727 N N . SER A 1 88 ? 21.731 -1.694 -34.329 1.00 78.12 88 SER A N 1
ATOM 728 C CA . SER A 1 88 ? 22.502 -0.549 -33.835 1.00 78.12 88 SER A CA 1
ATOM 729 C C . SER A 1 88 ? 22.463 -0.424 -32.312 1.00 78.12 88 SER A C 1
ATOM 731 O O . SER A 1 88 ? 23.363 0.177 -31.732 1.00 78.12 88 SER A O 1
ATOM 733 N N . PHE A 1 89 ? 21.437 -0.993 -31.676 1.00 77.75 89 PHE A N 1
ATOM 734 C CA . PHE A 1 89 ? 21.118 -0.773 -30.264 1.00 77.75 89 PHE A CA 1
ATOM 735 C C . PHE A 1 89 ? 20.926 -2.058 -29.462 1.00 77.75 89 PHE A C 1
ATOM 737 O O . PHE A 1 89 ? 20.612 -1.988 -28.280 1.00 77.75 89 PHE A O 1
ATOM 744 N N . CYS A 1 90 ? 21.054 -3.227 -30.085 1.00 79.75 90 CYS A N 1
ATOM 745 C CA . CYS A 1 90 ? 20.882 -4.519 -29.437 1.00 79.75 90 CYS A CA 1
ATOM 746 C C . CYS A 1 90 ? 22.028 -5.456 -29.811 1.00 79.75 90 CYS A C 1
ATOM 748 O O . CYS A 1 90 ? 22.462 -5.515 -30.966 1.00 79.75 90 CYS A O 1
ATOM 750 N N . THR A 1 91 ? 22.472 -6.254 -28.844 1.00 78.94 91 THR A N 1
ATOM 751 C CA . THR A 1 91 ? 23.429 -7.333 -29.090 1.00 78.94 91 THR A CA 1
ATOM 752 C C . THR A 1 91 ? 22.714 -8.430 -29.868 1.00 78.94 91 THR A C 1
ATOM 754 O O . THR A 1 91 ? 21.684 -8.938 -29.429 1.00 78.94 91 THR A O 1
ATOM 757 N N . THR A 1 92 ? 23.230 -8.782 -31.045 1.00 80.31 92 THR A N 1
ATOM 758 C CA . THR A 1 92 ? 22.620 -9.817 -31.890 1.00 80.31 92 THR A CA 1
ATOM 759 C C . THR A 1 92 ? 23.154 -11.190 -31.494 1.00 80.31 92 THR A C 1
ATOM 761 O O . THR A 1 92 ? 24.363 -11.409 -31.480 1.00 80.31 92 THR A O 1
ATOM 764 N N . MET A 1 93 ? 22.252 -12.118 -31.197 1.00 74.56 93 MET A N 1
ATOM 765 C CA . MET A 1 93 ? 22.537 -13.518 -30.899 1.00 74.56 93 MET A CA 1
ATOM 766 C C . MET A 1 93 ? 21.968 -14.390 -32.014 1.00 74.56 93 MET A C 1
ATOM 768 O O . MET A 1 93 ? 20.886 -14.119 -32.528 1.00 74.56 93 MET A O 1
ATOM 772 N N . VAL A 1 94 ? 22.694 -15.435 -32.400 1.00 75.62 94 VAL A N 1
ATOM 773 C CA . VAL A 1 94 ? 22.235 -16.392 -33.411 1.00 75.62 94 VAL A CA 1
ATOM 774 C C . VAL A 1 94 ? 21.845 -17.678 -32.698 1.00 75.62 94 VAL A C 1
ATOM 776 O O . VAL A 1 94 ? 22.691 -18.293 -32.052 1.00 75.62 94 VAL A O 1
ATOM 779 N N . MET A 1 95 ? 20.583 -18.083 -32.811 1.00 69.12 95 MET A N 1
ATOM 780 C CA . MET A 1 95 ? 20.077 -19.334 -32.247 1.00 69.12 95 MET A CA 1
ATOM 781 C C . MET A 1 95 ? 19.679 -20.315 -33.351 1.00 69.12 95 MET A C 1
ATOM 783 O O . MET A 1 95 ? 19.357 -19.924 -34.472 1.00 69.12 95 MET A O 1
ATOM 787 N N . ASN A 1 96 ? 19.736 -21.610 -33.031 1.00 67.56 96 ASN A N 1
ATOM 788 C CA . ASN A 1 96 ? 19.368 -22.694 -33.949 1.00 67.56 96 ASN A CA 1
ATOM 789 C C . ASN A 1 96 ? 17.959 -23.255 -33.673 1.00 67.56 96 ASN A C 1
ATOM 791 O O . ASN A 1 96 ? 17.635 -24.372 -34.084 1.00 67.56 96 ASN A O 1
ATOM 795 N N . CYS A 1 97 ? 17.133 -22.495 -32.961 1.00 60.34 97 CYS A N 1
ATOM 796 C CA . CYS A 1 97 ? 15.770 -22.841 -32.591 1.00 60.34 97 CYS A CA 1
ATOM 797 C C . CYS A 1 97 ? 14.855 -21.618 -32.718 1.00 60.34 97 CYS A C 1
ATOM 799 O O . CYS A 1 97 ? 15.310 -20.484 -32.559 1.00 60.34 97 CYS A O 1
ATOM 801 N N . THR A 1 98 ? 13.582 -21.869 -33.018 1.00 67.25 98 THR A N 1
ATOM 802 C CA . THR A 1 98 ? 12.494 -20.889 -32.953 1.00 67.25 98 THR A CA 1
ATOM 803 C C . THR A 1 98 ? 12.040 -20.684 -31.503 1.00 67.25 98 THR A C 1
ATOM 805 O O . THR A 1 98 ? 12.338 -21.524 -30.645 1.00 67.25 98 THR A O 1
ATOM 808 N N . PRO A 1 99 ? 11.272 -19.615 -31.203 1.00 61.44 99 PRO A N 1
ATOM 809 C CA . PRO A 1 99 ? 10.658 -19.422 -29.886 1.00 61.44 99 PRO A CA 1
ATOM 810 C C . PRO A 1 99 ? 9.806 -20.617 -29.426 1.00 61.44 99 PRO A C 1
ATOM 812 O O . PRO A 1 99 ? 9.728 -20.876 -28.230 1.00 61.44 99 PRO A O 1
ATOM 815 N N . ASP A 1 100 ? 9.241 -21.369 -30.375 1.00 62.97 100 ASP A N 1
ATOM 816 C CA . ASP A 1 100 ? 8.405 -22.554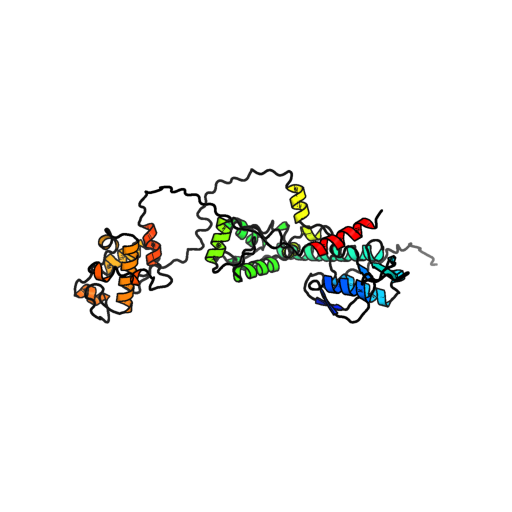 -30.145 1.00 62.97 100 ASP A CA 1
ATOM 817 C C . ASP A 1 100 ? 9.222 -23.848 -29.930 1.00 62.97 100 ASP A C 1
ATOM 819 O O . ASP A 1 100 ? 8.662 -24.932 -29.773 1.00 62.97 100 ASP A O 1
ATOM 823 N N . GLY A 1 101 ? 10.558 -23.759 -29.929 1.00 61.66 101 GLY A N 1
ATOM 824 C CA . GLY A 1 101 ? 11.463 -24.895 -29.736 1.00 61.66 101 GLY A CA 1
ATOM 825 C C . GLY A 1 101 ? 11.717 -25.727 -30.996 1.00 61.66 101 GLY A C 1
ATOM 826 O O . GLY A 1 101 ? 12.420 -26.738 -30.933 1.00 61.66 101 GLY A O 1
ATOM 827 N N . GLU A 1 102 ? 11.197 -25.314 -32.154 1.00 62.75 102 GLU A N 1
ATOM 828 C CA . GLU A 1 102 ? 11.466 -26.001 -33.416 1.00 62.75 102 GLU A CA 1
ATOM 829 C C . GLU A 1 102 ? 12.881 -25.678 -33.923 1.00 62.75 102 GLU A C 1
ATOM 831 O O . GLU A 1 102 ? 13.320 -24.528 -33.862 1.00 62.75 102 GLU A O 1
ATOM 836 N N . PRO A 1 103 ? 13.628 -26.658 -34.455 1.00 58.53 103 PRO A N 1
ATOM 837 C CA . PRO A 1 103 ? 14.965 -26.416 -34.983 1.00 58.53 103 PRO A CA 1
ATOM 838 C C . PRO A 1 103 ? 14.902 -25.525 -36.233 1.00 58.53 103 PRO A C 1
ATOM 840 O O . PRO A 1 103 ? 14.411 -25.937 -37.284 1.00 58.53 103 PRO A O 1
ATOM 843 N N . SER A 1 104 ? 15.459 -24.317 -36.139 1.00 63.53 104 SER A N 1
ATOM 844 C CA . SER A 1 104 ? 15.530 -23.332 -37.225 1.00 63.53 104 SER A CA 1
ATOM 845 C C . SER A 1 104 ? 16.943 -22.777 -37.307 1.00 63.53 104 SER A C 1
ATOM 847 O O . SER A 1 104 ? 17.504 -22.334 -36.314 1.00 63.53 104 SER A O 1
ATOM 849 N N . LYS A 1 105 ? 17.572 -22.844 -38.482 1.00 55.78 105 LYS A N 1
ATOM 850 C CA . LYS A 1 105 ? 18.980 -22.451 -38.638 1.00 55.78 105 LYS A CA 1
ATOM 851 C C . LYS A 1 105 ? 19.113 -20.932 -38.699 1.00 55.78 105 LYS A C 1
ATOM 853 O O . LYS A 1 105 ? 18.496 -20.299 -39.552 1.00 55.78 105 LYS A O 1
ATOM 858 N N . ASN A 1 106 ? 20.025 -20.395 -37.892 1.00 62.12 106 ASN A N 1
ATOM 859 C CA . ASN A 1 106 ? 20.444 -18.994 -37.900 1.00 62.12 106 ASN A CA 1
ATOM 860 C C . ASN A 1 106 ? 19.321 -17.980 -37.593 1.00 62.12 106 ASN A C 1
ATOM 862 O O . ASN A 1 106 ? 19.237 -16.931 -38.239 1.00 62.12 106 ASN A O 1
ATOM 866 N N . GLU A 1 107 ? 18.470 -18.254 -36.606 1.00 71.75 107 GLU A N 1
ATOM 867 C CA . GLU A 1 107 ? 17.507 -17.260 -36.129 1.00 71.75 107 GLU A CA 1
ATOM 868 C C . GLU A 1 107 ? 18.219 -16.138 -35.370 1.00 71.75 107 GLU A C 1
ATOM 870 O O . GLU A 1 107 ? 19.001 -16.387 -34.453 1.00 71.75 107 GLU A O 1
ATOM 875 N N . LEU A 1 108 ? 17.947 -14.890 -35.755 1.00 76.75 108 LEU A N 1
ATOM 876 C CA . LEU A 1 108 ? 18.496 -13.715 -35.087 1.00 76.75 108 LEU A CA 1
ATOM 877 C C . LEU A 1 108 ? 17.606 -13.313 -33.913 1.00 76.75 108 LEU A C 1
ATOM 879 O O . LEU A 1 108 ? 16.430 -13.002 -34.104 1.00 76.75 108 LEU A O 1
ATOM 883 N N . TYR A 1 109 ? 18.207 -13.270 -32.732 1.00 79.25 109 TYR A N 1
ATOM 884 C CA . TYR A 1 109 ? 17.640 -12.716 -31.513 1.00 79.25 109 TYR A CA 1
ATOM 885 C C . TYR A 1 109 ? 18.378 -11.435 -31.139 1.00 79.25 109 TYR A C 1
ATOM 887 O O . TYR A 1 109 ? 19.585 -11.311 -31.342 1.00 79.25 109 TYR A O 1
ATOM 895 N N . TYR A 1 110 ? 17.647 -10.477 -30.587 1.00 83.00 110 TYR A N 1
ATOM 896 C CA . TYR A 1 110 ? 18.165 -9.183 -30.170 1.00 83.00 110 TYR A CA 1
ATOM 897 C C . TYR A 1 110 ? 18.084 -9.085 -28.651 1.00 83.00 110 TYR A C 1
ATOM 899 O O . TYR A 1 110 ? 17.006 -9.219 -28.078 1.00 83.00 110 TYR A O 1
ATOM 907 N N . LEU A 1 111 ? 19.217 -8.850 -27.996 1.00 81.94 111 LEU A N 1
ATOM 908 C CA . LEU A 1 111 ? 19.289 -8.619 -26.559 1.00 81.94 111 LEU A CA 1
ATOM 909 C C . LEU A 1 111 ? 19.504 -7.130 -26.287 1.00 81.94 111 LEU A C 1
ATOM 911 O O . LEU A 1 111 ? 20.511 -6.549 -26.701 1.00 81.94 111 LEU A O 1
ATOM 915 N N . LEU A 1 112 ? 18.561 -6.538 -25.563 1.00 84.31 112 LEU A N 1
ATOM 916 C CA . LEU A 1 112 ? 18.638 -5.186 -25.040 1.00 84.31 112 LEU A CA 1
ATOM 917 C C . LEU A 1 112 ? 18.987 -5.250 -23.549 1.00 84.31 112 LEU A C 1
ATOM 919 O O . LEU A 1 112 ? 18.165 -5.642 -22.719 1.00 84.31 112 LEU A O 1
ATOM 923 N N . SER A 1 113 ? 20.229 -4.918 -23.211 1.00 82.00 113 SER A N 1
ATOM 924 C CA . SER A 1 113 ? 20.745 -4.998 -21.844 1.00 82.00 113 SER A CA 1
ATOM 925 C C . SER A 1 113 ? 21.735 -3.877 -21.539 1.00 82.00 113 SER A C 1
ATOM 927 O O . SER A 1 113 ? 22.223 -3.181 -22.432 1.00 82.00 113 SER A O 1
ATOM 929 N N . ASP A 1 114 ? 22.099 -3.773 -20.263 1.00 74.31 114 ASP A N 1
ATOM 930 C CA . ASP A 1 114 ? 23.101 -2.851 -19.718 1.00 74.31 114 ASP A CA 1
ATOM 931 C C . ASP A 1 114 ? 24.532 -3.068 -20.253 1.00 74.31 114 ASP A C 1
ATOM 933 O O . ASP A 1 114 ? 25.442 -2.293 -19.951 1.00 74.31 114 ASP A O 1
ATOM 937 N N . CYS A 1 115 ? 24.732 -4.092 -21.086 1.00 75.81 115 CYS A N 1
ATOM 938 C CA . CYS A 1 115 ? 25.945 -4.288 -21.873 1.00 75.81 115 CYS A CA 1
ATOM 939 C C . CYS A 1 115 ? 26.147 -3.155 -22.893 1.00 75.81 115 CYS A C 1
ATOM 941 O O . CYS A 1 115 ? 27.269 -2.909 -23.338 1.00 75.81 115 CYS A O 1
ATOM 943 N N . ILE A 1 116 ? 25.070 -2.454 -23.257 1.00 81.62 116 ILE A N 1
ATOM 944 C CA . ILE A 1 116 ? 25.082 -1.326 -24.182 1.00 81.62 116 ILE A CA 1
ATOM 945 C C . ILE A 1 116 ? 25.098 -0.034 -23.375 1.00 81.62 116 ILE A C 1
ATOM 947 O O . ILE A 1 116 ? 24.280 0.168 -22.479 1.00 81.62 116 ILE A O 1
ATOM 951 N N . LEU A 1 117 ? 26.029 0.862 -23.712 1.00 79.81 117 LEU A N 1
ATOM 952 C CA . LEU A 1 117 ? 26.239 2.099 -22.959 1.00 79.81 117 LEU A CA 1
ATOM 953 C C . LEU A 1 117 ? 24.981 2.980 -22.917 1.00 79.81 117 LEU A C 1
ATOM 955 O O . LEU A 1 117 ? 24.678 3.545 -21.873 1.00 79.81 117 LEU A O 1
ATOM 959 N N . GLU A 1 118 ? 24.241 3.074 -24.023 1.00 85.38 118 GLU A N 1
ATOM 960 C CA . GLU A 1 118 ? 22.989 3.839 -24.092 1.00 85.38 118 GLU A CA 1
ATOM 961 C C . GLU A 1 118 ? 21.916 3.263 -23.157 1.00 85.38 118 GLU A C 1
ATOM 963 O O . GLU A 1 118 ? 21.325 4.004 -22.374 1.00 85.38 118 GLU A O 1
ATOM 968 N N . ASP A 1 119 ? 21.733 1.937 -23.151 1.00 86.38 119 ASP A N 1
ATOM 969 C CA . ASP A 1 119 ? 20.776 1.269 -22.261 1.00 86.38 119 ASP A CA 1
ATOM 970 C C . ASP A 1 119 ? 21.172 1.409 -20.788 1.00 86.38 119 ASP A C 1
ATOM 972 O O . ASP A 1 119 ? 20.338 1.702 -19.931 1.00 86.38 119 ASP A O 1
ATOM 976 N N . LYS A 1 120 ? 22.466 1.265 -20.490 1.00 81.19 120 LYS A N 1
ATOM 977 C CA . LYS A 1 120 ? 23.009 1.450 -19.144 1.00 81.19 120 LYS A CA 1
ATOM 978 C C . LYS A 1 120 ? 22.776 2.870 -18.627 1.00 81.19 120 LYS A C 1
ATOM 980 O O . LYS A 1 120 ? 22.325 3.033 -17.492 1.00 81.19 120 LYS A O 1
ATOM 985 N N . THR A 1 121 ? 23.059 3.881 -19.449 1.00 85.00 121 THR A N 1
ATOM 986 C CA . THR A 1 121 ? 22.827 5.291 -19.104 1.00 85.00 121 THR A CA 1
ATOM 987 C C . THR A 1 121 ? 21.342 5.556 -18.892 1.00 85.00 121 THR A C 1
ATOM 989 O O . THR A 1 121 ? 20.977 6.124 -17.868 1.00 85.00 121 THR A O 1
ATOM 992 N N . LEU A 1 122 ? 20.469 5.057 -19.772 1.00 87.44 122 LEU A N 1
ATOM 993 C CA . LEU A 1 122 ? 19.022 5.204 -19.621 1.00 87.44 122 LEU A CA 1
ATOM 994 C C . LEU A 1 122 ? 18.509 4.586 -18.313 1.00 87.44 122 LEU A C 1
ATOM 996 O O . LEU A 1 122 ? 17.752 5.222 -17.581 1.00 87.44 122 LEU A O 1
ATOM 1000 N N . ARG A 1 123 ? 18.914 3.349 -17.990 1.00 86.56 123 ARG A N 1
ATOM 1001 C CA . ARG A 1 123 ? 18.526 2.688 -16.730 1.00 86.56 123 ARG A CA 1
ATOM 1002 C C . ARG A 1 123 ? 18.968 3.501 -15.516 1.00 86.56 123 ARG A C 1
ATOM 1004 O O . ARG A 1 123 ? 18.199 3.634 -14.564 1.00 86.56 123 ARG A O 1
ATOM 1011 N N . TYR A 1 124 ? 20.180 4.052 -15.563 1.00 85.12 124 TYR A N 1
ATOM 1012 C CA . TYR A 1 124 ? 20.720 4.907 -14.512 1.00 85.12 124 TYR A CA 1
ATOM 1013 C C . TYR A 1 124 ? 19.938 6.219 -14.370 1.00 85.12 1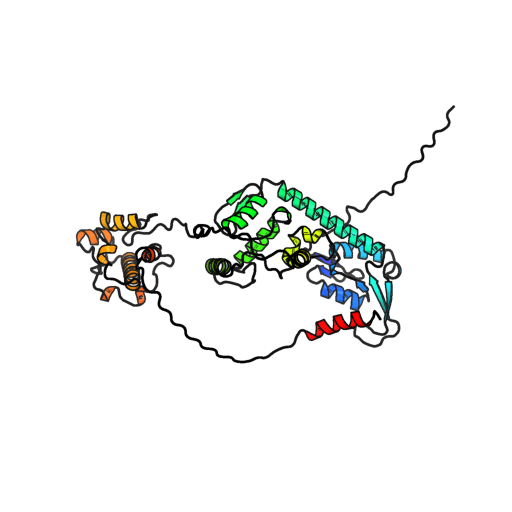24 TYR A C 1
ATOM 1015 O O . TYR A 1 124 ? 19.527 6.559 -13.264 1.00 85.12 124 TYR A O 1
ATOM 1023 N N . GLU A 1 125 ? 19.660 6.922 -15.469 1.00 86.94 125 GLU A N 1
ATOM 1024 C CA . GLU A 1 125 ? 18.891 8.173 -15.461 1.00 86.94 125 GLU A CA 1
ATOM 1025 C C . GLU A 1 125 ? 17.456 7.965 -14.960 1.00 86.94 125 GLU A C 1
ATOM 1027 O O . GLU A 1 125 ? 16.953 8.759 -14.160 1.00 86.94 125 GLU A O 1
ATOM 1032 N N . LEU A 1 126 ? 16.804 6.871 -15.366 1.00 87.38 126 LEU A N 1
ATOM 1033 C CA . LEU A 1 126 ? 15.481 6.489 -14.864 1.00 87.38 126 LEU A CA 1
ATOM 1034 C C . LEU A 1 126 ? 15.500 6.234 -13.359 1.00 87.38 126 LEU A C 1
ATOM 1036 O O . LEU A 1 126 ? 14.595 6.668 -12.643 1.00 87.38 126 LEU A O 1
ATOM 1040 N N . HIS A 1 127 ? 16.525 5.531 -12.881 1.00 86.00 127 HIS A N 1
ATOM 1041 C CA . HIS A 1 127 ? 16.704 5.262 -11.463 1.00 86.00 127 HIS A CA 1
ATOM 1042 C C . HIS A 1 127 ? 16.930 6.549 -10.666 1.00 86.00 127 HIS A C 1
ATOM 1044 O O . HIS A 1 127 ? 16.205 6.804 -9.706 1.00 86.00 127 HIS A O 1
ATOM 1050 N N . GLN A 1 128 ? 17.863 7.400 -11.104 1.00 85.00 128 GLN A N 1
ATOM 1051 C CA . GLN A 1 128 ? 18.132 8.691 -10.471 1.00 85.00 128 GLN A CA 1
ATOM 1052 C C . GLN A 1 128 ? 16.887 9.572 -10.422 1.00 85.00 128 GLN A C 1
ATOM 1054 O O . GLN A 1 128 ? 16.543 10.082 -9.361 1.00 85.00 128 GLN A O 1
ATOM 1059 N N . THR A 1 129 ? 16.173 9.703 -11.540 1.00 87.75 129 THR A N 1
ATOM 1060 C CA . THR A 1 129 ? 14.957 10.524 -11.606 1.00 87.75 129 THR A CA 1
ATOM 1061 C C . THR A 1 129 ? 13.882 9.994 -10.652 1.00 87.75 129 THR A C 1
ATOM 1063 O O . THR A 1 129 ? 13.226 10.770 -9.956 1.00 87.75 129 THR A O 1
ATOM 1066 N N . ARG A 1 130 ? 13.710 8.666 -10.566 1.00 87.12 130 ARG A N 1
ATOM 1067 C CA . ARG A 1 130 ? 12.771 8.042 -9.621 1.00 87.12 130 ARG A CA 1
ATOM 1068 C C . ARG A 1 130 ? 1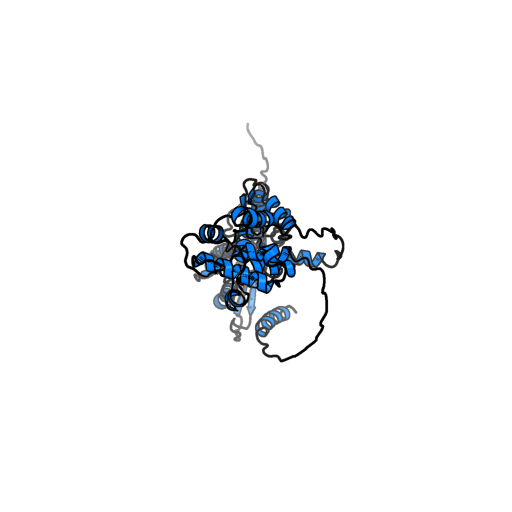3.191 8.276 -8.163 1.00 87.12 130 ARG A C 1
ATOM 1070 O O . ARG A 1 130 ? 12.327 8.550 -7.331 1.00 87.12 130 ARG A O 1
ATOM 1077 N N . LEU A 1 131 ? 14.486 8.199 -7.853 1.00 88.38 131 LEU A N 1
ATOM 1078 C CA . LEU A 1 131 ? 15.022 8.480 -6.519 1.00 88.38 131 LEU A CA 1
ATOM 1079 C C . LEU A 1 131 ? 14.838 9.954 -6.130 1.00 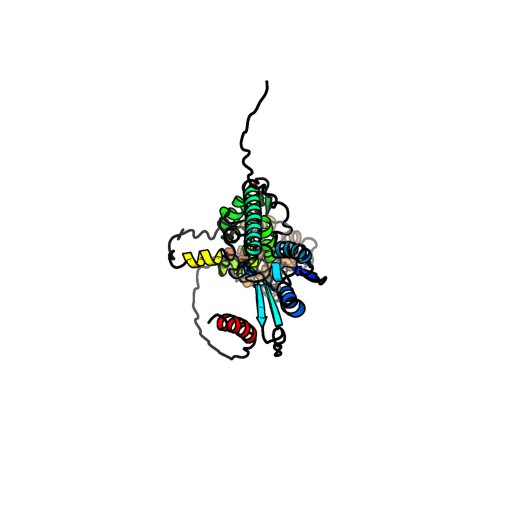88.38 131 LEU A C 1
ATOM 1081 O O . LEU A 1 131 ? 14.325 10.236 -5.049 1.00 88.38 131 LEU A O 1
ATOM 1085 N N . GLU A 1 132 ? 15.192 10.892 -7.011 1.00 89.50 132 GLU A N 1
ATOM 1086 C CA . GLU A 1 132 ? 15.001 12.333 -6.799 1.00 89.50 132 GLU A CA 1
ATOM 1087 C C . GLU A 1 132 ? 13.526 12.662 -6.529 1.00 89.50 132 GLU A C 1
ATOM 1089 O O . GLU A 1 132 ? 13.211 13.394 -5.589 1.00 89.50 132 GLU A O 1
ATOM 1094 N N . TRP A 1 133 ? 12.613 12.067 -7.302 1.00 89.62 133 TRP A N 1
ATOM 1095 C CA . TRP A 1 133 ? 11.172 12.204 -7.098 1.00 89.62 133 TRP A CA 1
ATOM 1096 C C . TRP A 1 133 ? 10.717 11.694 -5.721 1.00 89.62 133 TRP A C 1
ATOM 1098 O O . TRP A 1 133 ? 9.987 12.398 -5.017 1.00 89.62 133 TRP A O 1
ATOM 1108 N N . ALA A 1 134 ? 11.174 10.509 -5.301 1.00 90.38 134 ALA A N 1
ATOM 1109 C CA . ALA A 1 134 ? 10.831 9.946 -3.995 1.00 90.38 134 ALA A CA 1
ATOM 1110 C C . ALA A 1 134 ? 11.387 10.794 -2.835 1.00 90.38 134 ALA A C 1
ATOM 1112 O O . ALA A 1 134 ? 10.662 11.093 -1.885 1.00 90.38 134 ALA A O 1
ATOM 1113 N N . ILE A 1 135 ? 12.639 11.258 -2.926 1.00 90.12 135 ILE A N 1
ATOM 1114 C CA . ILE A 1 135 ? 13.250 12.147 -1.923 1.00 90.12 135 ILE A CA 1
ATOM 1115 C C . ILE A 1 135 ? 12.493 13.478 -1.843 1.00 90.12 135 ILE A C 1
ATOM 1117 O O . ILE A 1 135 ? 12.221 13.970 -0.745 1.00 90.12 135 ILE A O 1
ATOM 1121 N N . ALA A 1 136 ? 12.122 14.058 -2.987 1.00 91.44 136 ALA A N 1
ATOM 1122 C CA . ALA A 1 136 ? 11.354 15.298 -3.030 1.00 91.44 136 ALA A CA 1
ATOM 1123 C C . ALA A 1 136 ? 9.992 15.140 -2.336 1.00 91.44 136 ALA A C 1
ATOM 1125 O O . ALA A 1 136 ? 9.604 15.994 -1.533 1.00 91.44 136 ALA A O 1
ATOM 1126 N N . GLN A 1 137 ? 9.295 14.025 -2.581 1.00 92.00 137 GLN A N 1
ATOM 1127 C CA . GLN A 1 137 ? 8.041 13.725 -1.893 1.00 92.00 137 GLN A CA 1
ATOM 1128 C C . GLN A 1 137 ? 8.252 13.526 -0.387 1.00 92.00 137 GLN A C 1
ATOM 1130 O O . GLN A 1 137 ? 7.505 14.091 0.409 1.00 92.00 137 GLN A O 1
ATOM 1135 N N . GLN A 1 138 ? 9.278 12.780 0.022 1.00 92.50 138 GLN A N 1
ATOM 1136 C CA . GLN A 1 138 ? 9.580 12.562 1.435 1.00 92.50 138 GLN A CA 1
ATOM 1137 C C . GLN A 1 138 ? 9.878 13.884 2.163 1.00 92.50 138 GLN A C 1
ATOM 1139 O O . GLN A 1 138 ? 9.385 14.124 3.265 1.00 92.50 138 GLN A O 1
ATOM 1144 N N . SER A 1 139 ? 10.657 14.773 1.542 1.00 90.81 139 SER A N 1
ATOM 1145 C CA . SER A 1 139 ? 10.951 16.103 2.085 1.00 90.81 139 SER A CA 1
ATOM 1146 C C . SER A 1 139 ? 9.676 16.935 2.268 1.00 90.81 139 SER A C 1
ATOM 1148 O O . SER A 1 139 ? 9.468 17.552 3.319 1.00 90.81 139 SER A O 1
ATOM 1150 N N . LYS A 1 140 ? 8.769 16.888 1.285 1.00 91.44 140 LYS A N 1
ATOM 1151 C CA . LYS A 1 140 ? 7.457 17.538 1.363 1.00 91.44 140 LYS A CA 1
ATOM 1152 C C . LYS A 1 140 ? 6.605 16.970 2.501 1.00 91.44 140 LYS A C 1
ATOM 1154 O O . LYS A 1 140 ? 6.046 17.736 3.275 1.00 91.44 140 LYS A O 1
ATOM 1159 N N . GLU A 1 141 ? 6.534 15.648 2.641 1.00 91.56 141 GLU A N 1
ATOM 1160 C CA . GLU A 1 141 ? 5.747 14.985 3.692 1.00 91.56 141 GLU A CA 1
ATOM 1161 C C . GLU A 1 141 ? 6.255 15.296 5.106 1.00 91.56 141 GLU A C 1
ATOM 1163 O O . GLU A 1 141 ? 5.447 15.395 6.030 1.00 91.56 141 GLU A O 1
ATOM 1168 N N . ARG A 1 142 ? 7.571 15.489 5.270 1.00 89.06 142 ARG A N 1
ATOM 1169 C CA . ARG A 1 142 ? 8.201 15.856 6.550 1.00 89.06 142 ARG A CA 1
ATOM 1170 C C . ARG A 1 142 ? 8.011 17.321 6.930 1.00 89.06 142 ARG A C 1
ATOM 1172 O O . ARG A 1 142 ? 7.936 17.634 8.112 1.00 89.06 142 ARG A O 1
ATOM 1179 N N . THR A 1 143 ? 7.996 18.213 5.943 1.00 89.19 143 THR A N 1
ATOM 1180 C CA . THR A 1 143 ? 7.832 19.661 6.163 1.00 89.19 143 THR A CA 1
ATOM 1181 C C . THR A 1 143 ? 6.365 20.083 6.247 1.00 89.19 143 THR A C 1
ATOM 1183 O O . THR A 1 143 ? 6.061 21.180 6.720 1.00 89.19 143 THR A O 1
ATOM 1186 N N . ASP A 1 144 ? 5.447 19.222 5.808 1.00 90.94 144 ASP A N 1
ATOM 1187 C CA . ASP A 1 144 ? 4.014 19.464 5.866 1.00 90.94 144 ASP A CA 1
ATOM 1188 C C . ASP A 1 144 ? 3.443 19.260 7.279 1.00 90.94 144 ASP A C 1
ATOM 1190 O O . ASP A 1 144 ? 3.327 18.142 7.782 1.00 90.94 144 ASP A O 1
ATOM 1194 N N . ASN A 1 145 ? 3.025 20.377 7.877 1.00 90.19 145 ASN A N 1
ATOM 1195 C CA . ASN A 1 145 ? 2.384 20.445 9.193 1.00 90.19 145 ASN A CA 1
ATOM 1196 C C . ASN A 1 145 ? 0.850 20.547 9.111 1.00 90.19 145 ASN A C 1
ATOM 1198 O O . ASN A 1 145 ? 0.194 20.802 10.120 1.00 90.19 145 ASN A O 1
ATOM 1202 N N . LYS A 1 146 ? 0.268 20.433 7.911 1.00 90.00 146 LYS A N 1
ATOM 1203 C CA . LYS A 1 146 ? -1.186 20.501 7.694 1.00 90.00 146 LYS A CA 1
ATOM 1204 C C . LYS A 1 146 ? -1.823 19.117 7.602 1.00 90.00 146 LYS A C 1
ATOM 1206 O O . LYS A 1 146 ? -2.988 19.012 7.221 1.00 90.00 146 LYS A O 1
ATOM 1211 N N . PHE A 1 147 ? -1.080 18.064 7.933 1.00 90.62 147 PHE A N 1
ATOM 1212 C CA . PHE A 1 147 ? -1.613 16.713 7.939 1.00 90.62 147 PHE A CA 1
ATOM 1213 C C . PHE A 1 147 ? -2.689 16.587 9.021 1.00 90.62 147 PHE A C 1
ATOM 1215 O O . PHE A 1 147 ? -2.502 17.038 10.152 1.00 90.62 147 PHE A O 1
ATOM 1222 N N . LYS A 1 148 ? -3.822 15.981 8.662 1.00 90.88 148 LYS A N 1
ATOM 1223 C CA . LYS A 1 148 ? -4.933 15.689 9.568 1.00 90.88 148 LYS A CA 1
ATOM 1224 C C . LYS A 1 148 ? -5.575 14.378 9.139 1.00 90.88 148 LYS A C 1
ATOM 1226 O O . LYS A 1 148 ? -6.029 14.273 8.000 1.00 90.88 148 LYS A O 1
ATOM 1231 N N . ARG A 1 149 ? -5.595 13.383 10.026 1.00 91.44 149 ARG A N 1
ATOM 1232 C CA . ARG A 1 149 ? -6.220 12.081 9.760 1.00 91.44 149 ARG A CA 1
ATOM 1233 C C . ARG A 1 149 ? -6.655 11.413 11.063 1.00 91.44 149 ARG A C 1
ATOM 1235 O O . ARG A 1 149 ? -5.960 11.513 12.073 1.00 91.44 149 ARG A O 1
ATOM 1242 N N . GLY A 1 150 ? -7.781 10.703 11.022 1.00 88.88 150 GLY A N 1
ATOM 1243 C CA . GLY A 1 150 ? -8.196 9.802 12.098 1.00 88.88 150 GLY A CA 1
ATOM 1244 C C . GLY A 1 150 ? -7.279 8.581 12.193 1.00 88.88 150 GLY A C 1
ATOM 1245 O O . GLY A 1 150 ? -6.759 8.097 11.181 1.00 88.88 150 GLY A O 1
ATOM 1246 N N . CYS A 1 151 ? -7.048 8.084 13.404 1.00 89.00 151 CYS A N 1
ATOM 1247 C CA . CYS A 1 151 ? -6.341 6.826 13.592 1.00 89.00 151 CYS A CA 1
ATOM 1248 C C . CYS A 1 151 ? -7.139 5.656 12.982 1.00 89.00 151 CYS A C 1
ATOM 1250 O O . CYS A 1 151 ? -8.365 5.616 13.035 1.00 89.00 151 CYS A O 1
ATOM 1252 N N . LEU A 1 152 ? -6.442 4.679 12.389 1.00 85.75 152 LEU A N 1
ATOM 1253 C CA . LEU A 1 152 ? -7.065 3.463 11.827 1.00 85.75 152 LEU A CA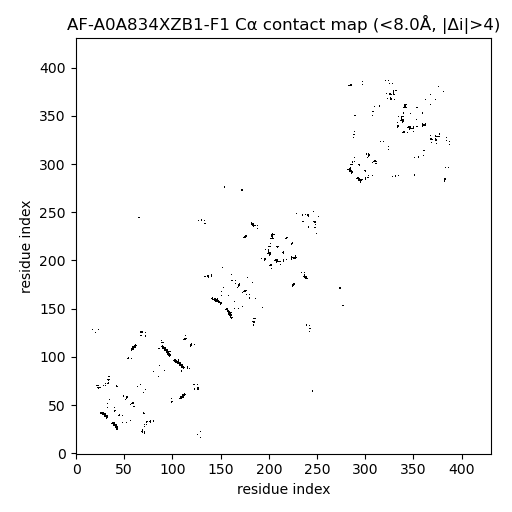 1
ATOM 1254 C C . LEU A 1 152 ? -7.578 2.503 12.912 1.00 85.75 152 LEU A C 1
ATOM 1256 O O . LEU A 1 152 ? -8.310 1.545 12.638 1.00 85.75 152 LEU A O 1
ATOM 1260 N N . PHE A 1 153 ? -7.137 2.746 14.137 1.00 82.19 153 PHE A N 1
ATOM 1261 C CA . PHE A 1 153 ? -7.217 1.839 15.257 1.00 82.19 153 PHE A CA 1
ATOM 1262 C C . PHE A 1 153 ? -8.062 2.488 16.365 1.00 82.19 153 PHE A C 1
ATOM 1264 O O . PHE A 1 153 ? -9.162 2.016 16.609 1.00 82.19 153 PHE A O 1
ATOM 1271 N N . CYS A 1 154 ? -7.668 3.624 16.938 1.00 81.88 154 CYS A N 1
ATOM 1272 C CA . CYS A 1 154 ? -8.521 4.354 17.887 1.00 81.88 154 CYS A CA 1
ATOM 1273 C C . CYS A 1 154 ? -9.351 5.481 17.240 1.00 81.88 154 CYS A C 1
ATOM 1275 O O . CYS A 1 154 ? -9.280 5.737 16.039 1.00 81.88 154 CYS A O 1
ATOM 1277 N N . HIS A 1 155 ? -10.116 6.193 18.067 1.00 77.88 155 HIS A N 1
ATOM 1278 C CA . HIS A 1 155 ? -10.918 7.354 17.671 1.00 77.88 155 HIS A CA 1
ATOM 1279 C C . HIS A 1 155 ? -10.150 8.685 17.690 1.00 77.88 155 HIS A C 1
ATOM 1281 O O . HIS A 1 155 ? -10.726 9.728 17.382 1.00 77.88 155 HIS A O 1
ATOM 1287 N N . MET A 1 156 ? -8.855 8.671 18.026 1.00 84.06 156 MET A N 1
ATOM 1288 C CA . MET A 1 156 ? -8.050 9.889 18.055 1.00 84.06 156 MET A CA 1
ATOM 1289 C C . MET A 1 156 ? -7.878 10.465 16.649 1.00 84.06 156 MET A C 1
ATOM 1291 O O . MET A 1 156 ? -7.490 9.773 15.703 1.00 84.06 156 MET A O 1
ATOM 1295 N N . GLU A 1 157 ? -8.116 11.768 16.526 1.00 89.56 157 GLU A N 1
ATOM 1296 C CA . GLU A 1 157 ? -7.765 12.530 15.337 1.00 89.56 157 GLU A CA 1
ATOM 1297 C C . GLU A 1 157 ? -6.406 13.193 15.545 1.00 89.56 157 GLU A C 1
ATOM 1299 O O . GLU A 1 157 ? -6.201 13.954 16.490 1.00 89.56 157 GLU A O 1
ATOM 1304 N N . ILE A 1 158 ? -5.464 12.898 14.654 1.00 89.50 158 ILE A N 1
ATOM 1305 C CA . ILE A 1 158 ? -4.094 13.383 14.768 1.00 89.50 158 ILE A CA 1
ATOM 1306 C C . ILE A 1 158 ? -3.889 14.460 13.717 1.00 89.50 158 ILE A C 1
ATOM 1308 O O . ILE A 1 158 ? -4.090 14.240 12.519 1.00 89.50 158 ILE A O 1
ATOM 1312 N N . SER A 1 159 ? -3.473 15.632 14.185 1.00 88.75 159 SER A N 1
ATOM 1313 C CA . SER A 1 159 ? -3.143 16.787 13.357 1.00 88.75 159 SER A CA 1
ATOM 1314 C C . SER A 1 159 ? -1.696 17.221 13.567 1.00 88.75 159 SER A C 1
ATOM 1316 O O . SER A 1 159 ? -1.185 17.131 14.681 1.00 88.75 159 SER A O 1
ATOM 1318 N N . GLY A 1 160 ? -1.058 17.750 12.526 1.00 89.25 160 GLY A N 1
ATOM 1319 C CA . GLY A 1 160 ? 0.313 18.253 12.575 1.00 89.25 160 GLY A CA 1
ATOM 1320 C C . GLY A 1 160 ? 1.193 17.540 11.559 1.00 89.25 160 GLY A C 1
ATOM 1321 O O . GLY A 1 160 ? 1.014 17.726 10.358 1.00 89.25 160 GLY A O 1
ATOM 1322 N N . THR A 1 161 ? 2.151 16.740 12.033 1.00 91.19 161 THR A N 1
ATOM 1323 C CA . THR A 1 161 ? 3.092 16.002 11.178 1.00 91.19 161 THR A CA 1
ATOM 1324 C C . THR A 1 161 ? 2.665 14.551 10.979 1.00 91.19 161 THR A C 1
ATOM 1326 O O . THR A 1 161 ? 2.086 13.916 11.861 1.00 91.19 161 THR A O 1
ATOM 1329 N N . ARG A 1 162 ? 3.029 13.977 9.829 1.00 91.88 162 ARG A N 1
ATOM 1330 C CA . ARG A 1 162 ? 2.851 12.539 9.565 1.00 91.88 162 ARG A CA 1
ATOM 1331 C C . ARG A 1 162 ? 3.674 11.664 10.513 1.00 91.88 162 ARG A C 1
ATOM 1333 O O . ARG A 1 162 ? 3.229 10.586 10.888 1.00 91.88 162 ARG A O 1
ATOM 1340 N N . SER A 1 163 ? 4.837 12.141 10.959 1.00 90.31 163 SER A N 1
ATOM 1341 C CA . SER A 1 163 ? 5.649 11.445 11.963 1.00 90.31 163 SER A CA 1
ATOM 1342 C C . SER A 1 163 ? 4.906 11.280 13.288 1.00 90.31 163 SER A C 1
ATOM 1344 O O . SER A 1 163 ? 4.978 10.210 13.877 1.00 90.31 163 SER A O 1
ATOM 1346 N N . ALA A 1 164 ? 4.143 12.289 13.729 1.00 90.44 164 ALA A N 1
ATOM 1347 C CA . ALA A 1 164 ? 3.324 12.173 14.936 1.00 90.44 164 ALA A CA 1
ATOM 1348 C C . ALA A 1 164 ? 2.250 11.081 14.795 1.00 90.44 164 ALA A C 1
ATOM 1350 O O . ALA A 1 164 ? 2.017 10.323 15.732 1.00 90.44 164 ALA A O 1
ATOM 1351 N N . TYR A 1 165 ? 1.651 10.948 13.607 1.00 91.69 165 TYR A N 1
ATOM 1352 C CA . TYR A 1 165 ? 0.706 9.869 13.309 1.00 91.69 165 TYR A CA 1
ATOM 1353 C C . TYR A 1 165 ? 1.359 8.486 13.399 1.00 91.69 165 TYR A C 1
ATOM 1355 O O . TYR A 1 165 ? 0.821 7.577 14.028 1.00 91.69 165 TYR A O 1
ATOM 1363 N N . LEU A 1 166 ? 2.537 8.328 12.793 1.00 90.62 166 LEU A N 1
ATOM 1364 C CA . LEU A 1 166 ? 3.288 7.073 12.827 1.00 90.62 166 LEU A CA 1
ATOM 1365 C C . LEU A 1 166 ? 3.750 6.717 14.246 1.00 90.62 166 LEU A C 1
ATOM 1367 O O . LEU A 1 166 ? 3.636 5.560 14.641 1.00 90.62 166 LEU A O 1
ATOM 1371 N N . ASN A 1 167 ? 4.202 7.706 15.021 1.00 90.06 167 ASN A N 1
ATOM 1372 C CA . ASN A 1 167 ? 4.603 7.506 16.411 1.00 90.06 167 ASN A CA 1
ATOM 1373 C C . ASN A 1 167 ? 3.412 7.080 17.271 1.00 90.06 167 ASN A C 1
ATOM 1375 O O . ASN A 1 167 ? 3.518 6.111 18.014 1.00 90.06 167 ASN A O 1
ATOM 1379 N N . HIS A 1 168 ? 2.247 7.712 17.098 1.00 90.25 168 HIS A N 1
ATOM 1380 C CA . HIS A 1 168 ? 1.021 7.283 17.765 1.00 90.25 168 HIS A CA 1
ATOM 1381 C C . HIS A 1 168 ? 0.669 5.824 17.433 1.00 90.25 168 HIS A C 1
ATOM 1383 O O . HIS A 1 168 ? 0.382 5.045 18.340 1.00 90.25 168 HIS A O 1
ATOM 1389 N N . LEU A 1 169 ? 0.743 5.420 16.157 1.00 88.44 169 LEU A N 1
ATOM 1390 C CA . LEU A 1 169 ? 0.520 4.023 15.768 1.00 88.44 169 LEU A CA 1
ATOM 1391 C C . LEU A 1 169 ? 1.503 3.064 16.457 1.00 88.44 169 LEU A C 1
ATOM 1393 O O . LEU A 1 169 ? 1.100 1.975 16.867 1.00 88.44 169 LEU A O 1
ATOM 1397 N N . SER A 1 170 ? 2.772 3.450 16.605 1.00 86.75 170 SER A N 1
ATOM 1398 C CA . SER A 1 170 ? 3.778 2.614 17.265 1.00 86.75 170 SER A CA 1
ATOM 1399 C C . SER A 1 170 ? 3.680 2.606 18.791 1.00 86.75 170 SER A C 1
ATOM 1401 O O . SER A 1 170 ? 3.957 1.578 19.392 1.00 86.75 170 SER A O 1
ATOM 1403 N N . GLU A 1 171 ? 3.289 3.713 19.418 1.00 87.44 171 GLU A N 1
ATOM 1404 C CA . GLU A 1 171 ? 3.260 3.860 20.879 1.00 87.44 171 GLU A CA 1
ATOM 1405 C C . GLU A 1 171 ? 1.943 3.353 21.472 1.00 87.44 171 GLU A C 1
ATOM 1407 O O . GLU A 1 171 ? 1.949 2.599 22.438 1.00 87.44 171 GLU A O 1
ATOM 1412 N N . LYS A 1 172 ? 0.805 3.734 20.876 1.00 83.50 172 LYS A N 1
ATOM 1413 C CA . LYS A 1 172 ? -0.535 3.369 21.367 1.00 83.50 172 LYS A CA 1
ATOM 1414 C C . LYS A 1 172 ? -1.050 2.060 20.789 1.00 83.50 172 LYS A C 1
ATOM 1416 O O . LYS A 1 172 ? -1.875 1.393 21.400 1.00 83.50 172 LYS A O 1
ATOM 1421 N N . HIS A 1 173 ? -0.601 1.690 19.591 1.00 82.38 173 HIS A N 1
ATOM 1422 C CA . HIS A 1 173 ? -1.092 0.490 18.912 1.00 82.38 173 HIS A CA 1
ATOM 1423 C C . HIS A 1 173 ? 0.006 -0.524 18.592 1.00 82.38 173 HIS A C 1
ATOM 1425 O O . HIS A 1 173 ? -0.251 -1.537 17.939 1.00 82.38 173 HIS A O 1
ATOM 1431 N N . ASN A 1 174 ? 1.243 -0.287 19.029 1.00 82.19 174 ASN A N 1
ATOM 1432 C CA . ASN A 1 174 ? 2.405 -1.127 18.732 1.00 82.19 174 ASN A CA 1
ATOM 1433 C C . ASN A 1 174 ? 2.503 -1.530 17.247 1.00 82.19 174 ASN A C 1
ATOM 1435 O O . ASN A 1 174 ? 3.119 -2.548 16.942 1.00 82.19 174 ASN A O 1
ATOM 1439 N N . VAL A 1 175 ? 1.891 -0.779 16.321 1.00 86.38 175 VAL A N 1
ATOM 1440 C CA . VAL A 1 175 ? 1.885 -1.085 14.892 1.00 86.38 175 VAL A CA 1
ATOM 1441 C C . VAL A 1 175 ? 3.149 -0.484 14.299 1.00 86.38 175 VAL A C 1
ATOM 1443 O O . VAL A 1 175 ? 3.312 0.731 14.220 1.00 86.38 175 VAL A O 1
ATOM 1446 N N . GLN A 1 176 ? 4.059 -1.353 13.874 1.00 85.19 176 GLN A N 1
ATOM 1447 C CA . GLN A 1 176 ? 5.367 -0.981 13.351 1.00 85.19 176 GLN A CA 1
ATOM 1448 C C . GLN A 1 176 ? 5.322 -0.964 11.821 1.00 85.19 176 GLN A C 1
ATOM 1450 O O . GLN A 1 176 ? 5.463 -2.000 11.169 1.00 85.19 176 GLN A O 1
ATOM 1455 N N . LEU A 1 177 ? 5.138 0.226 11.242 1.00 85.31 177 LEU A N 1
ATOM 1456 C CA . LEU A 1 177 ? 5.232 0.434 9.788 1.00 85.31 177 LEU A CA 1
ATOM 1457 C C . LEU A 1 177 ? 6.676 0.693 9.324 1.00 85.31 177 LEU A C 1
ATOM 1459 O O . LEU A 1 177 ? 6.973 0.581 8.140 1.00 85.31 177 LEU A O 1
ATOM 1463 N N . GLY A 1 178 ? 7.581 1.003 10.253 1.00 82.38 178 GLY A N 1
ATOM 1464 C CA . GLY A 1 178 ? 8.960 1.411 9.988 1.00 82.38 178 GLY A CA 1
ATOM 1465 C C . GLY A 1 178 ? 9.251 2.784 10.589 1.00 82.38 178 GLY A C 1
ATOM 1466 O O . GLY A 1 178 ? 8.346 3.470 11.064 1.00 82.38 178 GLY A O 1
ATOM 1467 N N . LYS A 1 179 ? 10.523 3.191 10.585 1.00 83.88 179 LYS A N 1
ATOM 1468 C CA . LYS A 1 179 ? 10.898 4.519 11.081 1.00 83.88 179 LYS A CA 1
ATOM 1469 C C . LYS A 1 179 ? 10.323 5.604 10.155 1.00 83.88 179 LYS A C 1
ATOM 1471 O O . LYS A 1 179 ? 10.438 5.445 8.936 1.00 83.88 179 LYS A O 1
ATOM 1476 N N . PRO A 1 180 ? 9.800 6.728 10.681 1.00 85.38 180 PRO A N 1
ATOM 1477 C CA . PRO A 1 180 ? 9.286 7.828 9.856 1.00 85.38 180 PRO A CA 1
ATOM 1478 C C . PRO A 1 180 ? 10.305 8.364 8.839 1.00 85.38 180 PRO A C 1
ATOM 1480 O O . PRO A 1 180 ? 9.942 8.842 7.769 1.00 85.38 180 PRO A O 1
ATOM 1483 N N . GLU A 1 181 ? 11.598 8.253 9.149 1.00 84.88 181 GLU A N 1
ATOM 1484 C CA . GLU A 1 181 ? 12.688 8.646 8.255 1.00 84.88 181 GLU A CA 1
ATOM 1485 C C . GLU A 1 181 ? 12.846 7.740 7.023 1.00 84.88 181 GLU A C 1
ATOM 1487 O O . GLU A 1 181 ? 13.325 8.193 5.987 1.00 84.88 181 GLU A O 1
ATOM 1492 N N . ASN A 1 182 ? 12.393 6.491 7.090 1.00 88.69 182 ASN A N 1
ATOM 1493 C CA . ASN A 1 182 ? 12.540 5.535 5.996 1.00 88.69 182 ASN A CA 1
ATOM 1494 C C . ASN A 1 182 ? 11.282 5.415 5.134 1.00 88.69 182 ASN A C 1
ATOM 1496 O O . ASN A 1 182 ? 11.305 4.699 4.136 1.00 88.69 182 ASN A O 1
ATOM 1500 N N . LEU A 1 183 ? 10.202 6.109 5.494 1.00 90.56 183 LEU A N 1
ATOM 1501 C CA . LEU A 1 183 ? 8.925 6.045 4.792 1.00 90.56 183 LEU A CA 1
ATOM 1502 C C . LEU A 1 183 ? 8.769 7.191 3.786 1.00 90.56 183 LEU A C 1
ATOM 1504 O O . LEU A 1 183 ? 9.280 8.296 3.986 1.00 90.56 183 LEU A O 1
ATOM 1508 N N . VAL A 1 184 ? 8.064 6.906 2.697 1.00 91.75 184 VAL A N 1
ATOM 1509 C CA . VAL A 1 184 ? 7.680 7.845 1.638 1.00 91.75 184 VAL A CA 1
ATOM 1510 C C . VAL A 1 184 ? 6.298 7.457 1.102 1.00 91.75 184 VAL A C 1
ATOM 1512 O O . VAL A 1 184 ? 5.910 6.293 1.176 1.00 91.75 184 VAL A O 1
ATOM 1515 N N . PHE A 1 185 ? 5.536 8.423 0.583 1.00 91.56 185 PHE A N 1
ATOM 1516 C CA . PHE A 1 185 ? 4.144 8.225 0.159 1.00 91.56 185 PHE A CA 1
ATOM 1517 C C . PHE A 1 185 ? 3.258 7.740 1.312 1.00 91.56 185 PHE A C 1
ATOM 1519 O O . PHE A 1 185 ? 2.420 6.852 1.138 1.00 91.56 185 PHE A O 1
ATOM 1526 N N . ILE A 1 186 ? 3.443 8.330 2.498 1.00 91.06 186 ILE A N 1
ATOM 1527 C CA . ILE A 1 186 ? 2.777 7.900 3.736 1.00 91.06 186 ILE A CA 1
ATOM 1528 C C . ILE A 1 186 ? 1.252 7.901 3.575 1.00 91.06 186 ILE A C 1
ATOM 1530 O O . ILE A 1 186 ? 0.594 6.968 4.022 1.00 91.06 186 ILE A O 1
ATOM 1534 N N . ASP A 1 187 ? 0.680 8.888 2.883 1.00 90.81 187 ASP A N 1
ATOM 1535 C CA . ASP A 1 187 ? -0.774 8.964 2.686 1.00 90.81 187 ASP A CA 1
ATOM 1536 C C . ASP A 1 187 ? -1.298 7.742 1.908 1.00 90.81 187 ASP A C 1
ATOM 1538 O O . ASP A 1 187 ? -2.238 7.084 2.353 1.00 90.81 187 ASP A O 1
ATOM 1542 N N . LYS A 1 188 ? -0.613 7.363 0.817 1.00 91.75 188 LYS A N 1
ATOM 1543 C CA . LYS A 1 188 ? -0.939 6.173 0.010 1.00 91.75 188 LYS A CA 1
ATOM 1544 C C . LYS A 1 188 ? -0.742 4.874 0.812 1.00 91.75 188 LYS A C 1
ATOM 1546 O O . LYS A 1 188 ? -1.522 3.934 0.657 1.00 91.75 188 LYS A O 1
ATOM 1551 N N . LEU A 1 189 ? 0.283 4.807 1.670 1.00 92.12 189 LEU A N 1
ATOM 1552 C CA . LEU A 1 189 ? 0.509 3.665 2.565 1.00 92.12 189 LEU A CA 1
ATOM 1553 C C . LEU A 1 189 ? -0.655 3.502 3.549 1.00 92.12 189 LEU A C 1
ATOM 1555 O O . LEU A 1 189 ? -1.182 2.401 3.709 1.00 92.12 189 LEU A O 1
ATOM 1559 N N . LEU A 1 190 ? -1.058 4.598 4.192 1.00 91.81 190 LEU A N 1
ATOM 1560 C CA . LEU A 1 190 ? -2.157 4.607 5.150 1.00 91.81 190 LEU A CA 1
ATOM 1561 C C . LEU A 1 190 ? -3.485 4.246 4.480 1.00 91.81 190 LEU A C 1
ATOM 1563 O O . LEU A 1 190 ? -4.206 3.414 5.022 1.00 91.81 190 LEU A O 1
ATOM 1567 N N . ASP A 1 191 ? -3.762 4.763 3.279 1.00 92.56 191 ASP A N 1
ATOM 1568 C CA . ASP A 1 191 ? -4.957 4.408 2.497 1.00 92.56 191 ASP A CA 1
ATOM 1569 C C . ASP A 1 191 ? -5.017 2.905 2.206 1.00 92.56 191 ASP A C 1
ATOM 1571 O O . ASP A 1 191 ? -6.059 2.265 2.344 1.00 92.56 191 ASP A O 1
ATOM 1575 N N . LYS A 1 192 ? -3.876 2.310 1.854 1.00 91.31 192 LYS A N 1
ATOM 1576 C CA . LYS A 1 192 ? -3.777 0.877 1.576 1.00 91.31 192 LYS A CA 1
ATOM 1577 C C . LYS A 1 192 ? -3.984 0.016 2.821 1.00 91.31 192 LYS A C 1
ATOM 1579 O O . LYS A 1 192 ? -4.598 -1.050 2.745 1.00 91.31 192 LYS A O 1
ATOM 1584 N N . ILE A 1 193 ? -3.455 0.447 3.964 1.00 90.75 193 ILE A N 1
ATOM 1585 C CA . ILE A 1 193 ? -3.666 -0.230 5.250 1.00 90.75 193 ILE A CA 1
ATOM 1586 C C . ILE A 1 193 ? -5.135 -0.109 5.660 1.00 90.75 193 ILE A C 1
ATOM 1588 O O . ILE A 1 193 ? -5.748 -1.114 6.017 1.00 90.75 193 ILE A O 1
ATOM 1592 N N . GLU A 1 194 ? -5.713 1.085 5.547 1.00 91.00 194 GLU A N 1
ATOM 1593 C CA . GLU A 1 194 ? -7.126 1.338 5.818 1.00 91.00 194 GLU A CA 1
ATOM 1594 C C . GLU A 1 194 ? -8.025 0.461 4.945 1.00 91.00 194 GLU A C 1
ATOM 1596 O O . GLU A 1 194 ? -8.959 -0.161 5.447 1.00 91.00 194 GLU A O 1
ATOM 1601 N N . GLU A 1 195 ? -7.708 0.322 3.656 1.00 92.44 195 GLU A N 1
ATOM 1602 C CA . GLU A 1 195 ? -8.456 -0.546 2.754 1.00 92.44 195 GLU A CA 1
ATOM 1603 C C . GLU A 1 195 ? -8.388 -2.020 3.182 1.00 92.44 195 GLU A C 1
ATOM 1605 O O . GLU A 1 195 ? -9.417 -2.703 3.161 1.00 92.44 195 GLU A O 1
ATOM 1610 N N . LYS A 1 196 ? -7.215 -2.520 3.605 1.00 89.81 196 LYS A N 1
ATOM 1611 C CA . LYS A 1 196 ? -7.085 -3.895 4.124 1.00 89.81 196 LYS A CA 1
ATOM 1612 C C . LYS A 1 196 ? -7.892 -4.085 5.411 1.00 89.81 196 LYS A C 1
ATOM 1614 O O . LYS A 1 196 ? -8.624 -5.066 5.515 1.00 89.81 196 LYS A O 1
ATOM 1619 N N . ILE A 1 197 ? -7.836 -3.132 6.341 1.00 88.56 197 ILE A N 1
ATOM 1620 C CA . ILE A 1 197 ? -8.619 -3.179 7.586 1.00 88.56 197 ILE A CA 1
ATOM 1621 C C . ILE A 1 197 ? -10.122 -3.132 7.283 1.00 88.56 197 ILE A C 1
ATOM 1623 O O . ILE A 1 197 ? -10.885 -3.900 7.865 1.00 88.56 197 ILE A O 1
ATOM 1627 N N . ARG A 1 198 ? -10.559 -2.300 6.329 1.00 89.38 198 ARG A N 1
ATOM 1628 C CA . ARG A 1 198 ? -11.962 -2.206 5.894 1.00 89.38 198 ARG A CA 1
ATOM 1629 C C . ARG A 1 198 ? -12.464 -3.498 5.249 1.00 89.38 198 ARG A C 1
ATOM 1631 O O . ARG A 1 198 ? -13.623 -3.849 5.428 1.00 89.38 198 ARG A O 1
ATOM 1638 N N . LYS A 1 199 ? -11.600 -4.215 4.525 1.00 92.19 199 LYS A N 1
ATOM 1639 C CA . LYS A 1 199 ? -11.877 -5.564 3.996 1.00 92.19 199 LYS A CA 1
ATOM 1640 C C . LYS A 1 199 ? -11.768 -6.663 5.060 1.00 92.19 199 LYS A C 1
ATOM 1642 O O . LYS A 1 199 ? -11.895 -7.830 4.718 1.00 92.19 199 LYS A O 1
ATOM 1647 N N . LEU A 1 200 ? -11.523 -6.298 6.322 1.00 90.75 200 LEU A N 1
ATOM 1648 C CA . LEU A 1 200 ? -11.322 -7.217 7.442 1.00 90.75 200 LEU A CA 1
ATOM 1649 C C . LEU A 1 200 ? -10.164 -8.195 7.207 1.00 90.75 200 LEU A C 1
ATOM 1651 O O . LEU A 1 200 ? -10.190 -9.328 7.679 1.00 90.75 200 LEU A O 1
ATOM 1655 N N . LYS A 1 201 ? -9.124 -7.742 6.499 1.00 91.12 201 LYS A N 1
ATOM 1656 C CA . LYS A 1 201 ? -7.935 -8.526 6.166 1.00 91.12 201 LYS A CA 1
ATOM 1657 C C . LYS A 1 201 ? -6.753 -8.106 7.037 1.00 91.12 201 LYS A C 1
ATOM 1659 O O . LYS A 1 201 ? -6.426 -6.923 7.136 1.00 91.12 201 LYS A O 1
ATOM 1664 N N . CYS A 1 202 ? -6.064 -9.071 7.646 1.00 89.88 202 CYS A N 1
ATOM 1665 C CA . CYS A 1 202 ? -4.882 -8.782 8.462 1.00 89.88 202 CYS A CA 1
ATOM 1666 C C . CYS A 1 202 ? -3.699 -8.300 7.609 1.00 89.88 202 CYS A C 1
ATOM 1668 O O . CYS A 1 202 ? -3.346 -8.913 6.601 1.00 89.88 202 CYS A O 1
ATOM 1670 N N . ILE A 1 203 ? -3.041 -7.229 8.059 1.00 88.44 203 ILE A N 1
ATOM 1671 C CA . ILE A 1 203 ? -1.907 -6.592 7.369 1.00 88.44 203 ILE A CA 1
ATOM 1672 C C . ILE A 1 203 ? -0.638 -7.453 7.313 1.00 88.44 203 ILE A C 1
ATOM 1674 O O . ILE A 1 203 ? 0.201 -7.220 6.444 1.00 88.44 203 ILE A O 1
ATOM 1678 N N . TYR A 1 204 ? -0.504 -8.437 8.209 1.00 87.56 204 TYR A N 1
ATOM 1679 C CA . TYR A 1 204 ? 0.660 -9.321 8.295 1.00 87.56 204 TYR A CA 1
ATOM 1680 C C . TYR A 1 204 ? 0.412 -10.677 7.631 1.00 87.56 204 TYR A C 1
ATOM 1682 O O . TYR A 1 204 ? 1.135 -11.070 6.725 1.00 87.56 204 TYR A O 1
ATOM 1690 N N . CYS A 1 205 ? -0.614 -11.405 8.085 1.00 86.12 205 CYS A N 1
ATOM 1691 C CA . CYS A 1 205 ? -0.859 -12.784 7.654 1.00 86.12 205 CYS A CA 1
ATOM 1692 C C . CYS A 1 205 ? -1.843 -12.905 6.490 1.00 86.12 205 CYS A C 1
ATOM 1694 O O . CYS A 1 205 ? -2.062 -14.011 6.006 1.00 86.12 205 CYS A O 1
ATOM 1696 N N . GLU A 1 206 ? -2.462 -11.795 6.078 1.00 87.19 206 GLU A N 1
ATOM 1697 C CA . GLU A 1 206 ? -3.390 -11.743 4.948 1.00 87.19 206 GLU A CA 1
ATOM 1698 C C . GLU A 1 206 ? -4.619 -12.655 5.053 1.00 87.19 206 GLU A C 1
ATOM 1700 O O . GLU A 1 206 ? -5.260 -12.951 4.049 1.00 87.19 206 GLU A O 1
ATOM 1705 N N . LYS A 1 207 ? -4.988 -13.068 6.266 1.00 87.88 207 LYS A N 1
ATOM 1706 C CA . LYS A 1 207 ? -6.242 -13.785 6.510 1.00 87.88 207 LYS A CA 1
ATOM 1707 C C . LYS A 1 207 ? -7.415 -12.812 6.579 1.00 87.88 207 LYS A C 1
ATOM 1709 O O . LYS A 1 207 ? -7.251 -11.704 7.097 1.00 87.88 207 LYS A O 1
ATOM 1714 N N . ASP A 1 208 ? -8.568 -13.262 6.099 1.00 90.44 208 ASP A N 1
ATOM 1715 C CA . ASP A 1 208 ? -9.837 -12.544 6.192 1.00 90.44 208 ASP A CA 1
ATOM 1716 C C . ASP A 1 208 ? -10.582 -12.930 7.475 1.00 90.44 208 ASP A C 1
ATOM 1718 O O . ASP A 1 208 ? -10.517 -14.072 7.942 1.00 90.44 208 ASP A O 1
ATOM 1722 N N . PHE A 1 209 ? -11.288 -11.963 8.051 1.00 90.19 209 PHE A N 1
ATOM 1723 C CA . PHE A 1 209 ? -12.014 -12.100 9.307 1.00 90.19 209 PHE A CA 1
ATOM 1724 C C . PHE A 1 209 ? -13.470 -11.677 9.137 1.00 90.19 209 PHE A C 1
ATOM 1726 O O . PHE A 1 209 ? -13.808 -10.901 8.248 1.00 90.19 209 PHE A O 1
ATOM 1733 N N . LYS A 1 210 ? -14.336 -12.206 10.005 1.00 86.31 210 LYS A N 1
ATOM 1734 C CA . LYS A 1 210 ? -15.778 -11.928 9.967 1.00 86.31 210 LYS A CA 1
ATOM 1735 C C . LYS A 1 210 ? -16.106 -10.516 10.442 1.00 86.31 210 LYS A C 1
ATOM 1737 O O . LYS A 1 210 ? -16.927 -9.860 9.820 1.00 86.31 210 LYS A O 1
ATOM 1742 N N . ASP A 1 211 ? -15.404 -10.055 11.481 1.00 87.56 211 ASP A N 1
ATOM 1743 C CA . ASP A 1 211 ? -15.658 -8.774 12.140 1.00 87.56 211 ASP A CA 1
ATOM 1744 C C . ASP A 1 211 ? -14.361 -8.065 12.540 1.00 87.56 211 ASP A C 1
ATOM 1746 O O . ASP A 1 211 ? -13.318 -8.692 12.770 1.00 87.56 211 ASP A O 1
ATOM 1750 N N . ARG A 1 212 ? -14.442 -6.736 12.688 1.00 82.19 212 ARG A N 1
ATOM 1751 C CA . ARG A 1 212 ? -13.303 -5.877 13.058 1.00 82.19 212 ARG A CA 1
ATOM 1752 C C . ARG A 1 212 ? -12.722 -6.241 14.427 1.00 82.19 212 ARG A C 1
ATOM 1754 O O . ARG A 1 212 ? -11.504 -6.223 14.585 1.00 82.19 212 ARG A O 1
ATOM 1761 N N . ASN A 1 213 ? -13.569 -6.641 15.376 1.00 83.75 213 ASN A N 1
ATOM 1762 C CA . ASN A 1 213 ? -13.144 -7.052 16.718 1.00 83.75 213 ASN A CA 1
ATOM 1763 C C . ASN A 1 213 ? -12.330 -8.350 16.675 1.00 83.75 213 ASN A C 1
ATOM 1765 O O . ASN A 1 213 ? -11.277 -8.440 17.300 1.00 83.75 213 ASN A O 1
ATOM 1769 N N . VAL A 1 214 ? -12.752 -9.321 15.858 1.00 87.69 214 VAL A N 1
ATOM 1770 C CA . VAL A 1 214 ? -12.024 -10.587 15.678 1.00 87.69 214 VAL A CA 1
ATOM 1771 C C . VAL A 1 214 ? -10.673 -10.346 15.000 1.00 87.69 214 VAL A C 1
ATOM 1773 O O . VAL A 1 214 ? -9.668 -10.925 15.411 1.00 87.69 214 VAL A O 1
ATOM 1776 N N . LEU A 1 215 ? -10.619 -9.461 13.997 1.00 86.50 215 LEU A N 1
ATOM 1777 C CA . LEU A 1 215 ? -9.361 -9.055 13.364 1.00 86.50 215 LEU A CA 1
ATOM 1778 C C . LEU A 1 215 ? -8.415 -8.373 14.366 1.00 86.50 215 LEU A C 1
ATOM 1780 O O . LEU A 1 215 ? -7.226 -8.692 14.408 1.00 86.50 215 LEU A O 1
ATOM 1784 N N . LYS A 1 216 ? -8.935 -7.450 15.180 1.00 80.31 216 LYS A N 1
ATOM 1785 C CA . LYS A 1 216 ? -8.158 -6.743 16.205 1.00 80.31 216 LYS A CA 1
ATOM 1786 C C . LYS A 1 216 ? -7.584 -7.723 17.226 1.00 80.31 216 LYS A C 1
ATOM 1788 O O . LYS A 1 216 ? -6.379 -7.717 17.476 1.00 80.31 216 LYS A O 1
ATOM 1793 N N . GLU A 1 217 ? -8.422 -8.613 17.747 1.00 82.12 217 GLU A N 1
ATOM 1794 C CA . GLU A 1 217 ? -8.018 -9.619 18.728 1.00 82.12 217 GLU A CA 1
ATOM 1795 C C . GLU A 1 217 ? -6.990 -10.593 18.150 1.00 82.12 217 GLU A C 1
ATOM 1797 O O . GLU A 1 217 ? -6.009 -10.952 18.804 1.00 82.12 217 GLU A O 1
ATOM 1802 N N . HIS A 1 218 ? -7.157 -10.963 16.881 1.00 87.00 218 HIS A N 1
ATOM 1803 C CA . HIS A 1 218 ? -6.172 -11.743 16.152 1.00 87.00 218 HIS A CA 1
ATOM 1804 C C . HIS A 1 218 ? -4.819 -11.026 16.059 1.00 87.00 218 HIS A C 1
ATOM 1806 O O . HIS A 1 218 ? -3.783 -11.644 16.311 1.00 87.00 218 HIS A O 1
ATOM 1812 N N . MET A 1 219 ? -4.811 -9.737 15.703 1.00 83.62 219 MET A N 1
ATOM 1813 C CA . MET A 1 219 ? -3.581 -8.951 15.590 1.00 83.62 219 MET A CA 1
ATOM 1814 C C . MET A 1 219 ? -2.872 -8.784 16.937 1.00 83.62 219 MET A C 1
ATOM 1816 O O . MET A 1 219 ? -1.642 -8.865 16.979 1.00 83.62 219 MET A O 1
ATOM 1820 N N . ARG A 1 220 ? -3.643 -8.632 18.022 1.00 79.44 220 ARG A N 1
ATOM 1821 C CA . ARG A 1 220 ? -3.148 -8.587 19.403 1.00 79.44 220 ARG A CA 1
ATOM 1822 C C . ARG A 1 220 ? -2.513 -9.918 19.808 1.00 79.44 220 ARG A C 1
ATOM 1824 O O . ARG A 1 220 ? -1.311 -9.959 20.048 1.00 79.44 220 ARG A O 1
ATOM 1831 N N . LYS A 1 221 ? -3.289 -11.010 19.801 1.00 82.44 221 LYS A N 1
ATOM 1832 C CA . LYS A 1 221 ? -2.851 -12.337 20.273 1.00 82.44 221 LYS A CA 1
ATOM 1833 C C . LYS A 1 221 ? -1.699 -12.921 19.462 1.00 82.44 221 LYS A C 1
ATOM 1835 O O . LYS A 1 221 ? -0.831 -13.581 20.020 1.00 82.44 221 LYS A O 1
ATOM 1840 N N . LYS A 1 222 ? -1.684 -12.704 18.143 1.00 80.50 222 LYS A N 1
ATOM 1841 C CA . LYS A 1 222 ? -0.633 -13.241 17.261 1.00 80.50 222 LYS A CA 1
ATOM 1842 C C . LYS A 1 222 ? 0.532 -12.285 17.030 1.00 80.50 222 LYS A C 1
ATOM 1844 O O . LYS A 1 222 ? 1.392 -12.592 16.210 1.00 80.50 222 LYS A O 1
ATOM 1849 N N . PHE A 1 223 ? 0.548 -11.126 17.692 1.00 78.94 223 PHE A N 1
ATOM 1850 C CA . PHE A 1 223 ? 1.564 -10.091 17.487 1.00 78.94 223 PHE A CA 1
ATOM 1851 C C . PHE A 1 223 ? 1.768 -9.729 16.004 1.00 78.94 223 PHE A C 1
ATOM 1853 O O . PHE A 1 223 ? 2.870 -9.412 15.557 1.00 78.94 223 PHE A O 1
ATOM 1860 N N . HIS A 1 224 ? 0.685 -9.724 15.223 1.00 84.25 224 HIS A N 1
ATOM 1861 C CA . HIS A 1 224 ? 0.690 -9.328 13.812 1.00 84.25 224 HIS A CA 1
ATOM 1862 C C . HIS A 1 224 ? 0.684 -7.802 13.680 1.00 84.25 224 HIS A C 1
ATOM 1864 O O . HIS A 1 224 ? -0.228 -7.191 13.127 1.00 84.25 224 HIS A O 1
ATOM 1870 N N . LYS A 1 225 ? 1.724 -7.199 14.246 1.00 79.75 225 LYS A N 1
ATOM 1871 C CA . LYS A 1 225 ? 1.917 -5.760 14.422 1.00 79.75 225 LYS A CA 1
ATOM 1872 C C . LYS A 1 225 ? 2.752 -5.124 13.302 1.00 79.75 225 LYS A C 1
ATOM 1874 O O . LYS A 1 225 ? 2.927 -3.911 13.278 1.00 79.75 225 LYS A O 1
ATOM 1879 N N . ARG A 1 226 ? 3.264 -5.936 12.372 1.00 83.38 226 ARG A N 1
ATOM 1880 C CA . ARG A 1 226 ? 4.087 -5.522 11.224 1.00 83.38 226 ARG A CA 1
ATOM 1881 C C . ARG A 1 226 ? 3.333 -5.728 9.911 1.00 83.38 226 ARG A C 1
ATOM 1883 O O . ARG A 1 226 ? 2.374 -6.494 9.848 1.00 83.38 226 ARG A O 1
ATOM 1890 N N . ILE A 1 227 ? 3.781 -5.065 8.851 1.00 86.31 227 ILE A N 1
ATOM 1891 C CA . ILE A 1 227 ? 3.312 -5.341 7.487 1.00 86.31 227 ILE A CA 1
ATOM 1892 C C . ILE A 1 227 ? 3.855 -6.702 7.027 1.00 86.31 227 ILE A C 1
ATOM 1894 O O . ILE A 1 227 ? 4.967 -7.076 7.398 1.00 86.31 227 ILE A O 1
ATOM 1898 N N . ASN A 1 228 ? 3.083 -7.431 6.215 1.00 82.44 228 ASN A N 1
ATOM 1899 C CA . ASN A 1 228 ? 3.491 -8.704 5.624 1.00 82.44 228 ASN A CA 1
ATOM 1900 C C . ASN A 1 228 ? 4.892 -8.618 4.973 1.00 82.44 228 ASN A C 1
ATOM 1902 O O . ASN A 1 228 ? 5.078 -7.894 3.983 1.00 82.44 228 ASN A O 1
ATOM 1906 N N . PRO A 1 229 ? 5.872 -9.409 5.452 1.00 78.00 229 PRO A N 1
ATOM 1907 C CA . PRO A 1 229 ? 7.208 -9.435 4.880 1.00 78.00 229 PRO A CA 1
ATOM 1908 C C . PRO A 1 229 ? 7.305 -10.038 3.465 1.00 78.00 229 PRO A C 1
ATOM 1910 O O . PRO A 1 229 ? 8.361 -10.016 2.845 1.00 78.00 229 PRO A O 1
ATOM 1913 N N . LYS A 1 230 ? 6.232 -10.625 2.937 1.00 77.06 230 LYS A N 1
ATOM 1914 C CA . LYS A 1 230 ? 6.234 -11.236 1.599 1.00 77.06 230 LYS A CA 1
ATOM 1915 C C . LYS A 1 230 ? 5.558 -10.363 0.544 1.00 77.06 230 LYS A C 1
ATOM 1917 O O . LYS A 1 230 ? 5.739 -10.592 -0.648 1.00 77.06 230 LYS A O 1
ATOM 1922 N N . ASP A 1 231 ? 4.799 -9.354 0.967 1.00 82.00 231 ASP A N 1
ATOM 1923 C CA . ASP A 1 231 ? 4.049 -8.491 0.059 1.00 82.00 231 ASP A CA 1
ATOM 1924 C C . ASP A 1 231 ? 4.962 -7.384 -0.507 1.00 82.00 231 ASP A C 1
ATOM 1926 O O . ASP A 1 231 ? 5.225 -6.367 0.142 1.00 82.00 231 ASP A O 1
ATOM 1930 N N . LYS A 1 232 ? 5.460 -7.588 -1.736 1.00 80.81 232 LYS A N 1
ATOM 1931 C CA . LYS A 1 232 ? 6.314 -6.624 -2.463 1.00 80.81 232 LYS A CA 1
ATOM 1932 C C . LYS A 1 232 ? 5.608 -5.306 -2.767 1.00 80.81 232 LYS A C 1
ATOM 1934 O O . LYS A 1 232 ? 6.244 -4.295 -3.040 1.00 80.81 232 LYS A O 1
ATOM 1939 N N . THR A 1 233 ? 4.280 -5.277 -2.698 1.00 83.31 233 THR A N 1
ATOM 1940 C CA . THR A 1 233 ? 3.516 -4.073 -3.024 1.00 83.31 233 THR A CA 1
ATOM 1941 C C . THR A 1 233 ? 3.662 -2.971 -1.967 1.00 83.31 233 THR A C 1
ATOM 1943 O O . THR A 1 233 ? 3.150 -1.869 -2.169 1.00 83.31 233 THR A O 1
ATOM 1946 N N . TYR A 1 234 ? 4.307 -3.254 -0.829 1.00 85.50 234 TYR A N 1
ATOM 1947 C CA . TYR A 1 234 ? 4.679 -2.244 0.161 1.00 85.50 234 TYR A CA 1
ATOM 1948 C C . TYR A 1 234 ? 6.085 -1.679 -0.026 1.00 85.50 234 TYR A C 1
ATOM 1950 O O . TYR A 1 234 ? 6.411 -0.674 0.599 1.00 85.50 234 TYR A O 1
ATOM 1958 N N . ASP A 1 235 ? 6.905 -2.287 -0.883 1.00 84.25 235 ASP A N 1
ATOM 1959 C CA . ASP A 1 235 ? 8.290 -1.863 -1.074 1.00 84.25 235 ASP A CA 1
ATOM 1960 C C . ASP A 1 235 ? 8.344 -0.422 -1.634 1.00 84.25 235 ASP A C 1
ATOM 1962 O O . ASP A 1 235 ? 9.185 0.376 -1.228 1.00 84.25 235 ASP A O 1
ATOM 1966 N N . ASP A 1 236 ? 7.362 -0.007 -2.437 1.00 86.12 236 ASP A N 1
ATOM 1967 C CA . ASP A 1 236 ? 7.254 1.373 -2.940 1.00 86.12 236 ASP A CA 1
ATOM 1968 C C . ASP A 1 236 ? 7.118 2.447 -1.826 1.00 86.12 236 ASP A C 1
ATOM 1970 O O . ASP A 1 236 ? 7.318 3.630 -2.087 1.00 86.12 236 ASP A O 1
ATOM 1974 N N . PHE A 1 237 ? 6.816 2.077 -0.574 1.00 90.06 237 PHE A N 1
ATOM 1975 C CA . PHE A 1 237 ? 6.690 3.032 0.541 1.00 90.06 237 PHE A CA 1
ATOM 1976 C C . PHE A 1 237 ? 7.969 3.219 1.362 1.00 90.06 237 PHE A C 1
ATOM 1978 O O . PHE A 1 237 ? 7.986 4.048 2.273 1.00 90.06 237 PHE A O 1
ATOM 1985 N N . TYR A 1 238 ? 9.041 2.479 1.063 1.00 89.25 238 TYR A N 1
ATOM 1986 C CA . TYR A 1 238 ? 10.307 2.583 1.789 1.00 89.25 238 TYR A CA 1
ATOM 1987 C C . TYR A 1 238 ? 11.387 3.216 0.919 1.00 89.25 238 TYR A C 1
ATOM 1989 O O . TYR A 1 238 ? 11.774 2.663 -0.110 1.00 89.25 238 TYR A O 1
ATOM 1997 N N . ILE A 1 239 ? 11.942 4.343 1.370 1.00 87.88 239 ILE A N 1
ATOM 1998 C CA . ILE A 1 239 ? 12.956 5.105 0.626 1.00 87.88 239 ILE A CA 1
ATOM 1999 C C . ILE A 1 239 ? 14.216 4.276 0.341 1.00 87.88 239 ILE A C 1
ATOM 2001 O O . ILE A 1 239 ? 14.863 4.449 -0.687 1.00 87.88 239 ILE A O 1
ATOM 2005 N N . THR A 1 240 ? 14.533 3.314 1.210 1.00 83.94 240 THR A N 1
ATOM 2006 C CA . THR A 1 240 ? 15.686 2.415 1.077 1.00 83.94 240 THR A CA 1
ATOM 2007 C C . THR A 1 240 ? 15.650 1.581 -0.213 1.00 83.94 240 THR A C 1
ATOM 2009 O O . THR A 1 240 ? 16.707 1.225 -0.732 1.00 83.94 240 THR A O 1
ATOM 2012 N N . ASN A 1 241 ? 14.461 1.322 -0.772 1.00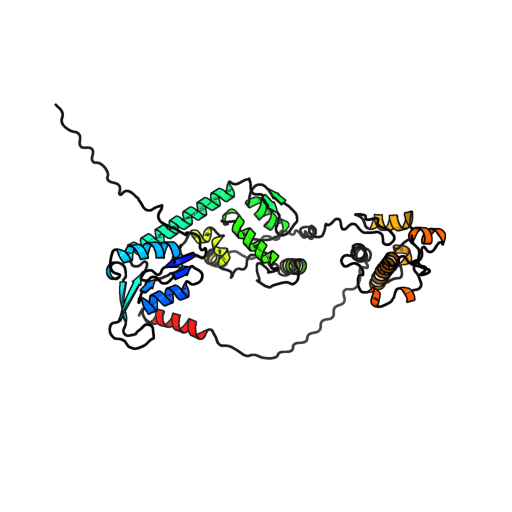 83.06 241 ASN A N 1
ATOM 2013 C CA . ASN A 1 241 ? 14.288 0.627 -2.059 1.00 83.06 241 ASN A CA 1
ATOM 2014 C C . ASN A 1 241 ? 14.626 1.480 -3.276 1.00 83.06 241 ASN A C 1
ATOM 2016 O O . ASN A 1 241 ? 14.784 0.961 -4.375 1.00 83.06 241 ASN A O 1
ATOM 2020 N N . TYR A 1 242 ? 14.715 2.792 -3.093 1.00 83.56 242 TYR A N 1
ATOM 2021 C CA . TYR A 1 242 ? 15.036 3.721 -4.165 1.00 83.56 242 TYR A CA 1
ATOM 2022 C C . TYR A 1 242 ? 16.544 3.988 -4.248 1.00 83.56 242 TYR A C 1
ATOM 2024 O O . TYR A 1 242 ? 16.986 4.550 -5.241 1.00 83.56 242 TYR A O 1
ATOM 2032 N N . LEU A 1 243 ? 17.332 3.601 -3.232 1.00 79.44 243 LEU A N 1
ATOM 2033 C CA . LEU A 1 243 ? 18.769 3.899 -3.148 1.00 79.44 243 LEU A CA 1
ATOM 2034 C C . LEU A 1 243 ? 19.645 3.007 -4.040 1.00 79.44 243 LEU A C 1
ATOM 2036 O O . LEU A 1 243 ? 20.696 3.456 -4.483 1.00 79.44 243 LEU A O 1
ATOM 2040 N N . GLU A 1 244 ? 19.252 1.751 -4.267 1.00 68.56 244 GLU A N 1
ATOM 2041 C CA . GLU A 1 244 ? 20.023 0.805 -5.084 1.00 68.56 244 GLU A CA 1
ATOM 2042 C C . GLU A 1 244 ? 19.123 0.082 -6.094 1.00 68.56 244 GLU A C 1
ATOM 2044 O O . GLU A 1 244 ? 18.090 -0.467 -5.703 1.00 68.56 244 GLU A O 1
ATOM 2049 N N . PRO A 1 245 ? 19.504 0.029 -7.385 1.00 59.94 245 PRO A N 1
ATOM 2050 C CA . PRO A 1 245 ? 18.774 -0.736 -8.388 1.00 59.94 245 PRO A CA 1
ATOM 2051 C C . PRO A 1 245 ? 18.783 -2.233 -8.059 1.00 59.94 245 PRO A C 1
ATOM 2053 O O . PRO A 1 245 ? 19.839 -2.859 -8.019 1.00 59.94 245 PRO A O 1
ATOM 2056 N N . GLY A 1 246 ? 17.599 -2.819 -7.875 1.00 52.62 246 GLY A N 1
ATOM 2057 C CA . GLY A 1 246 ? 17.438 -4.259 -7.646 1.00 52.62 246 GLY A CA 1
ATOM 2058 C C . GLY A 1 246 ? 17.631 -4.724 -6.198 1.00 52.62 246 GLY A C 1
ATOM 2059 O O . GLY A 1 246 ? 17.399 -5.901 -5.933 1.00 52.62 246 GLY A O 1
ATOM 2060 N N . SER A 1 247 ? 17.979 -3.832 -5.264 1.00 49.12 247 SER A N 1
ATOM 2061 C CA . SER A 1 247 ? 18.060 -4.162 -3.835 1.00 49.12 247 SER A CA 1
ATOM 2062 C C . SER A 1 247 ? 16.745 -3.808 -3.142 1.00 49.12 247 SER A C 1
ATOM 2064 O O . SER A 1 247 ? 16.363 -2.638 -3.070 1.00 49.12 247 SER A O 1
ATOM 2066 N N . THR A 1 248 ? 16.060 -4.803 -2.576 1.00 51.41 248 THR A N 1
ATOM 2067 C CA . THR A 1 248 ? 14.949 -4.529 -1.648 1.00 51.41 248 THR A CA 1
ATOM 2068 C C . THR A 1 248 ? 15.495 -4.253 -0.245 1.00 51.41 248 THR A C 1
ATOM 2070 O O . THR A 1 248 ? 16.463 -4.863 0.196 1.00 51.41 248 THR A O 1
ATOM 2073 N N . TRP A 1 249 ? 14.848 -3.371 0.512 1.00 51.25 249 TRP A N 1
ATOM 2074 C CA . TRP A 1 249 ? 15.107 -3.046 1.917 1.00 51.25 249 TRP A CA 1
ATOM 2075 C C . TRP A 1 249 ? 15.143 -4.302 2.795 1.00 51.25 249 TRP A C 1
ATOM 2077 O O . TRP A 1 249 ? 15.845 -4.340 3.799 1.00 51.25 249 TRP A O 1
ATOM 2087 N N . ARG A 1 250 ? 14.429 -5.344 2.356 1.00 49.91 250 ARG A N 1
ATOM 2088 C CA . ARG A 1 250 ? 14.398 -6.695 2.919 1.00 49.91 250 ARG A CA 1
ATOM 2089 C C . ARG A 1 250 ? 15.760 -7.395 2.866 1.00 49.91 250 ARG A C 1
ATOM 2091 O O . ARG A 1 250 ? 16.136 -8.023 3.845 1.00 49.91 250 ARG A O 1
ATOM 2098 N N . GLN A 1 251 ? 16.507 -7.266 1.765 1.00 49.69 251 GLN A N 1
ATOM 2099 C CA . GLN A 1 251 ? 17.853 -7.848 1.645 1.00 49.69 251 GLN A CA 1
ATOM 2100 C C . GLN A 1 251 ? 18.823 -7.180 2.626 1.00 49.69 251 GLN A C 1
ATOM 2102 O O . GLN A 1 251 ? 19.584 -7.870 3.286 1.00 49.69 251 GLN A O 1
ATOM 2107 N N . ARG A 1 252 ? 18.691 -5.863 2.847 1.00 47.72 252 ARG A N 1
ATOM 2108 C CA . ARG A 1 252 ? 19.513 -5.143 3.836 1.00 47.72 252 ARG A CA 1
ATOM 2109 C C . ARG A 1 252 ? 19.159 -5.445 5.294 1.00 47.72 252 ARG A C 1
ATOM 2111 O O . ARG A 1 252 ? 20.015 -5.277 6.151 1.00 47.72 252 ARG A O 1
ATOM 2118 N N . GLN A 1 253 ? 17.917 -5.837 5.596 1.00 45.78 253 GLN A N 1
ATOM 2119 C CA . GLN A 1 253 ? 17.568 -6.300 6.944 1.00 45.78 253 GLN A CA 1
ATOM 2120 C C . GLN A 1 253 ? 18.107 -7.703 7.204 1.00 45.78 253 GLN A C 1
ATOM 2122 O O . GLN A 1 253 ? 18.727 -7.892 8.239 1.00 45.78 253 GLN A O 1
ATOM 2127 N N . ASN A 1 254 ? 17.956 -8.641 6.264 1.00 41.66 254 ASN A N 1
ATOM 2128 C CA . ASN A 1 254 ? 18.510 -9.989 6.426 1.00 41.66 254 ASN A CA 1
ATOM 2129 C C . ASN A 1 254 ? 20.045 -9.994 6.542 1.00 41.66 254 ASN A C 1
ATOM 2131 O O . ASN A 1 254 ? 20.569 -10.794 7.306 1.00 41.66 254 ASN A O 1
ATOM 2135 N N . ASP A 1 255 ? 20.752 -9.092 5.852 1.00 38.72 255 ASP A N 1
ATOM 2136 C CA . ASP A 1 255 ? 22.216 -8.978 5.967 1.00 38.72 255 ASP A CA 1
ATOM 2137 C C . ASP A 1 255 ? 22.679 -8.396 7.323 1.00 38.72 255 ASP A C 1
ATOM 2139 O O . ASP A 1 255 ? 23.827 -8.591 7.713 1.00 38.72 255 ASP A O 1
ATOM 2143 N N . ASN A 1 256 ? 21.795 -7.709 8.061 1.00 35.34 256 ASN A N 1
ATOM 2144 C CA . ASN A 1 256 ? 22.065 -7.198 9.413 1.00 35.34 256 ASN A CA 1
ATOM 2145 C C . ASN A 1 256 ? 21.535 -8.120 10.534 1.00 35.34 256 ASN A C 1
ATOM 2147 O O . ASN A 1 256 ? 21.956 -7.975 11.681 1.00 35.34 256 ASN A O 1
ATOM 2151 N N . ASP A 1 257 ? 20.632 -9.058 10.227 1.00 38.19 257 ASP A N 1
ATOM 2152 C CA . ASP A 1 257 ? 19.940 -9.911 11.213 1.00 38.19 257 ASP A CA 1
ATOM 2153 C C . ASP A 1 257 ? 20.750 -11.162 11.616 1.00 38.19 257 ASP A C 1
ATOM 2155 O O . ASP A 1 257 ? 20.324 -11.927 12.476 1.00 38.19 257 ASP A O 1
ATOM 2159 N N . GLU A 1 258 ? 21.935 -11.387 11.031 1.00 36.53 258 GLU A N 1
ATOM 2160 C CA . GLU A 1 258 ? 22.852 -12.441 11.500 1.00 36.53 258 GLU A CA 1
ATOM 2161 C C . GLU A 1 258 ? 23.757 -11.986 12.664 1.00 36.53 258 GLU A C 1
ATOM 2163 O O . GLU A 1 258 ? 24.473 -12.816 13.227 1.00 36.53 258 GLU A O 1
ATOM 2168 N N . THR A 1 259 ? 23.724 -10.707 13.079 1.00 36.72 259 THR A N 1
ATOM 2169 C CA . THR A 1 259 ? 24.594 -10.207 14.170 1.00 36.72 259 THR A CA 1
ATOM 2170 C C . THR A 1 259 ? 23.987 -9.205 15.161 1.00 36.72 259 THR A C 1
ATOM 2172 O O . THR A 1 259 ? 24.721 -8.752 16.036 1.00 36.72 259 THR A O 1
ATOM 2175 N N . GLU A 1 260 ? 22.698 -8.860 15.104 1.00 34.72 260 GLU A N 1
ATOM 2176 C CA . GLU A 1 260 ? 22.072 -8.041 16.162 1.00 34.72 260 GLU A CA 1
ATOM 2177 C C . GLU A 1 260 ? 21.088 -8.862 16.999 1.00 34.72 260 GLU A C 1
ATOM 2179 O O . GLU A 1 260 ? 19.907 -9.009 16.699 1.00 34.72 260 GLU A O 1
ATOM 2184 N N . ASP A 1 261 ? 21.674 -9.416 18.059 1.00 29.03 261 ASP A N 1
ATOM 2185 C CA . ASP A 1 261 ? 21.097 -10.087 19.213 1.00 29.03 261 ASP A CA 1
ATOM 2186 C C . ASP A 1 261 ? 19.615 -9.797 19.513 1.00 29.03 261 ASP A C 1
ATOM 2188 O O . ASP A 1 261 ? 19.169 -8.688 19.819 1.00 29.03 261 ASP A O 1
ATOM 2192 N N . LEU A 1 262 ? 18.881 -10.906 19.587 1.00 41.78 262 LEU A N 1
ATOM 2193 C CA . LEU A 1 262 ? 17.836 -11.118 20.575 1.00 41.78 262 LEU A CA 1
ATOM 2194 C C . LEU A 1 262 ? 18.337 -10.635 21.950 1.00 41.78 262 LEU A C 1
ATOM 2196 O O . LEU A 1 262 ? 19.372 -11.104 22.398 1.00 41.78 262 LEU A O 1
ATOM 2200 N N . THR A 1 263 ? 17.539 -9.798 22.625 1.00 38.84 263 THR A N 1
ATOM 2201 C CA . THR A 1 263 ? 17.700 -9.239 23.991 1.00 38.84 263 THR A CA 1
ATOM 2202 C C . THR A 1 263 ? 18.346 -7.849 24.103 1.00 38.84 263 THR A C 1
ATOM 2204 O O . THR A 1 263 ? 19.535 -7.748 24.348 1.00 38.84 263 THR A O 1
ATOM 2207 N N . GLU A 1 264 ? 17.535 -6.782 24.031 1.00 38.59 264 GLU A N 1
ATOM 2208 C CA . GLU A 1 264 ? 17.513 -5.671 25.018 1.00 38.59 264 GLU A CA 1
ATOM 2209 C C . GLU A 1 264 ? 16.517 -4.564 24.611 1.00 38.59 264 GLU A C 1
ATOM 2211 O O . GLU A 1 264 ? 16.872 -3.474 24.174 1.00 38.59 264 GLU A O 1
ATOM 2216 N N . PHE A 1 265 ? 15.223 -4.837 24.786 1.00 29.78 265 PHE A N 1
ATOM 2217 C CA . PHE A 1 265 ? 14.287 -3.816 25.273 1.00 29.78 265 PHE A CA 1
ATOM 2218 C C . PHE A 1 265 ? 13.121 -4.516 25.980 1.00 29.78 265 PHE A C 1
ATOM 2220 O O . PHE A 1 265 ? 11.969 -4.450 25.555 1.00 29.78 265 PHE A O 1
ATOM 2227 N N . ASN A 1 266 ? 13.443 -5.227 27.065 1.00 35.88 266 ASN A N 1
ATOM 2228 C CA . ASN A 1 266 ? 12.474 -5.427 28.137 1.00 35.88 266 ASN A CA 1
ATOM 2229 C C . ASN A 1 266 ? 12.289 -4.061 28.801 1.00 35.88 266 ASN A C 1
ATOM 2231 O O . ASN A 1 266 ? 13.012 -3.703 29.726 1.00 35.88 266 ASN A O 1
ATOM 2235 N N . SER A 1 267 ? 11.364 -3.264 28.271 1.00 31.41 267 SER A N 1
ATOM 2236 C CA . SER A 1 267 ? 10.634 -2.352 29.137 1.00 31.41 267 SER A CA 1
ATOM 2237 C C . SER A 1 267 ? 9.480 -3.171 29.678 1.00 31.41 267 SER A C 1
ATOM 2239 O O . SER A 1 267 ? 8.517 -3.426 28.954 1.00 31.41 267 SER A O 1
ATOM 2241 N N . ASP A 1 268 ? 9.637 -3.613 30.921 1.00 31.61 268 ASP A N 1
ATOM 2242 C CA . ASP A 1 268 ? 8.584 -4.132 31.788 1.00 31.61 268 ASP A CA 1
ATOM 2243 C C . ASP A 1 268 ? 7.503 -3.057 31.983 1.00 31.61 268 ASP A C 1
ATOM 2245 O O . ASP A 1 268 ? 7.393 -2.442 33.037 1.00 31.61 268 ASP A O 1
ATOM 2249 N N . ASN A 1 269 ? 6.724 -2.791 30.937 1.00 34.12 269 ASN A N 1
ATOM 2250 C CA . ASN A 1 269 ? 5.428 -2.150 31.062 1.00 34.12 269 ASN A CA 1
ATOM 2251 C C . ASN A 1 269 ? 4.394 -3.219 30.731 1.00 34.12 269 ASN A C 1
ATOM 2253 O O . ASN A 1 269 ? 3.982 -3.384 29.579 1.00 34.12 269 ASN A O 1
ATOM 2257 N N . GLU A 1 270 ? 3.977 -3.936 31.770 1.00 39.34 270 GLU A N 1
ATOM 2258 C CA . GLU A 1 270 ? 2.638 -4.514 31.878 1.00 39.34 270 GLU A CA 1
ATOM 2259 C C . GLU A 1 270 ? 1.591 -3.378 31.866 1.00 39.34 270 GLU A C 1
ATOM 2261 O O . GLU A 1 270 ? 0.833 -3.200 32.808 1.00 39.34 270 GLU A O 1
ATOM 2266 N N . ASP A 1 271 ? 1.562 -2.569 30.801 1.00 41.03 271 ASP A N 1
ATOM 2267 C CA . ASP A 1 271 ? 0.455 -1.652 30.529 1.00 41.03 271 ASP A CA 1
ATOM 2268 C C . ASP A 1 271 ? -0.609 -2.438 29.756 1.00 41.03 271 ASP A C 1
ATOM 2270 O O . ASP A 1 271 ? -0.749 -2.338 28.529 1.00 41.03 271 ASP A O 1
ATOM 2274 N N . ASP A 1 272 ? -1.361 -3.236 30.514 1.00 45.06 272 ASP A N 1
ATOM 2275 C CA . ASP A 1 272 ? -2.662 -3.799 30.128 1.00 45.06 272 ASP A CA 1
ATOM 2276 C C . ASP A 1 272 ? -3.665 -2.681 29.729 1.00 45.06 272 ASP A C 1
ATOM 2278 O O . ASP A 1 272 ? -4.616 -2.900 28.980 1.00 45.06 272 ASP A O 1
ATOM 2282 N N . ASP A 1 273 ? -3.363 -1.429 30.093 1.00 42.94 273 ASP A N 1
ATOM 2283 C CA . ASP A 1 273 ? -4.190 -0.240 29.866 1.00 42.94 273 ASP A CA 1
ATOM 2284 C C . ASP A 1 273 ? -4.044 0.423 28.478 1.00 42.94 273 ASP A C 1
ATOM 2286 O O . ASP A 1 273 ? -4.897 1.211 28.071 1.00 42.94 273 ASP A O 1
ATOM 2290 N N . SER A 1 274 ? -3.008 0.126 27.677 1.00 45.97 274 SER A N 1
ATOM 2291 C CA . SER A 1 274 ? -2.771 0.854 26.401 1.00 45.97 274 SER A CA 1
ATOM 2292 C C . SER A 1 274 ? -3.746 0.469 25.266 1.00 45.97 274 SER A C 1
ATOM 2294 O O . SER A 1 274 ? -3.795 1.101 24.207 1.00 45.97 274 SER A O 1
ATOM 2296 N N . TRP A 1 275 ? -4.566 -0.564 25.483 1.00 45.50 275 TRP A N 1
ATOM 2297 C CA . TRP A 1 275 ? -5.559 -1.054 24.518 1.00 45.50 275 TRP A CA 1
ATOM 2298 C C . TRP A 1 275 ? -6.981 -1.169 25.070 1.00 45.50 275 TRP A C 1
ATOM 2300 O O . TRP A 1 275 ? -7.879 -1.507 24.287 1.00 45.50 275 TRP A O 1
ATOM 2310 N N . ALA A 1 276 ? -7.171 -0.855 26.356 1.00 38.84 276 ALA A N 1
ATOM 2311 C CA . ALA A 1 276 ? -8.474 -0.713 27.008 1.00 38.84 276 ALA A CA 1
ATOM 2312 C C . ALA A 1 276 ? -9.314 0.417 26.372 1.00 38.84 276 ALA A C 1
ATOM 2314 O O . ALA A 1 276 ? -10.536 0.351 26.314 1.00 38.84 276 ALA A O 1
ATOM 2315 N N . ASP A 1 277 ? -8.644 1.384 25.741 1.00 43.50 277 ASP A N 1
ATOM 2316 C CA . ASP A 1 277 ? -9.213 2.618 25.178 1.00 43.50 277 ASP A CA 1
ATOM 2317 C C . ASP A 1 277 ? -10.007 2.442 23.859 1.00 43.50 277 ASP A C 1
ATOM 2319 O O . ASP A 1 277 ? -10.174 3.356 23.051 1.00 43.50 277 ASP A O 1
ATOM 2323 N N . TRP A 1 278 ? -10.441 1.219 23.565 1.00 46.38 278 TRP A N 1
ATOM 2324 C CA . TRP A 1 278 ? -11.336 0.920 22.441 1.00 46.38 278 TRP A CA 1
ATOM 2325 C C . TRP A 1 278 ? -12.705 0.414 22.888 1.00 46.38 278 TRP A C 1
ATOM 2327 O O . TRP A 1 278 ? -13.562 0.228 22.024 1.00 46.38 278 TRP A O 1
ATOM 2337 N N . ASP A 1 279 ? -12.894 0.202 24.190 1.00 42.84 279 ASP A N 1
ATOM 2338 C CA . ASP A 1 279 ? -14.191 -0.114 24.786 1.00 42.84 279 ASP A CA 1
ATOM 2339 C C . ASP A 1 279 ? -14.748 1.030 25.642 1.00 42.84 279 ASP A C 1
ATOM 2341 O O . ASP A 1 279 ? -15.781 0.859 26.274 1.00 42.84 279 ASP A O 1
ATOM 2345 N N . GLU A 1 280 ? -14.189 2.241 25.576 1.00 42.47 280 GLU A N 1
ATOM 2346 C CA . GLU A 1 280 ? -14.877 3.420 26.110 1.00 42.47 280 GLU A CA 1
ATOM 2347 C C . GLU A 1 280 ? -15.712 4.103 25.020 1.00 42.47 280 GLU A C 1
ATOM 2349 O O . GLU A 1 280 ? -15.522 5.249 24.615 1.00 42.47 280 GLU A O 1
ATOM 2354 N N . LYS A 1 281 ? -16.767 3.402 24.597 1.00 41.78 281 LYS A N 1
ATOM 2355 C CA . LYS A 1 281 ? -18.038 4.109 24.737 1.00 41.78 281 LYS A CA 1
ATOM 2356 C C . LYS A 1 281 ? -18.179 4.305 26.242 1.00 41.78 281 LYS A C 1
ATOM 2358 O O . LYS A 1 281 ? -18.017 3.343 26.984 1.00 41.78 281 LYS A O 1
ATOM 2363 N N . GLU A 1 282 ? -18.559 5.486 26.698 1.00 49.56 282 GLU A N 1
ATOM 2364 C CA . GLU A 1 282 ? -19.429 5.520 27.868 1.00 49.56 282 GLU A CA 1
ATOM 2365 C C . GLU A 1 282 ? -20.642 4.660 27.471 1.00 49.56 282 GLU A C 1
ATOM 2367 O O . GLU A 1 282 ? -21.564 5.123 26.794 1.00 49.56 282 GLU A O 1
ATOM 2372 N N . ILE A 1 283 ? -20.570 3.344 27.712 1.00 54.25 283 ILE A N 1
ATOM 2373 C CA . ILE A 1 283 ? -21.667 2.426 27.472 1.00 54.25 283 ILE A CA 1
ATOM 2374 C C . ILE A 1 283 ? -22.633 2.774 28.587 1.00 54.25 283 ILE A C 1
ATOM 2376 O O . ILE A 1 283 ? -22.581 2.189 29.663 1.00 54.25 283 ILE A O 1
ATOM 2380 N N . CYS A 1 284 ? -23.477 3.773 28.342 1.00 61.72 284 CYS A N 1
ATOM 2381 C CA . CYS A 1 284 ? -24.445 4.180 29.332 1.00 61.72 284 CYS A CA 1
ATOM 2382 C C . CYS A 1 284 ? -25.330 2.970 29.649 1.00 61.72 284 CYS A C 1
ATOM 2384 O O . CYS A 1 284 ? -26.057 2.477 28.785 1.00 61.72 284 CYS A O 1
ATOM 2386 N N . VAL A 1 285 ? -25.246 2.489 30.882 1.00 74.75 285 VAL A N 1
ATOM 2387 C CA . VAL A 1 285 ? -26.055 1.396 31.390 1.00 74.75 285 VAL A CA 1
ATOM 2388 C C . VAL A 1 285 ? -27.482 1.886 31.512 1.00 74.75 285 VAL A C 1
ATOM 2390 O O . VAL A 1 285 ? -27.768 2.839 32.238 1.00 74.75 285 VAL A O 1
ATOM 2393 N N . SER A 1 286 ? -28.387 1.254 30.773 1.00 80.81 286 SER A N 1
ATOM 2394 C CA . SER A 1 286 ? -29.818 1.506 30.875 1.00 80.81 286 SER A CA 1
ATOM 2395 C C . SER A 1 286 ? -30.405 0.798 32.091 1.00 80.81 286 SER A C 1
ATOM 2397 O O . SER A 1 286 ? -30.094 -0.358 32.387 1.00 80.81 286 SER A O 1
ATOM 2399 N N . CYS A 1 287 ? -31.292 1.497 32.794 1.00 82.50 287 CYS A N 1
ATOM 2400 C CA . CYS A 1 287 ? -32.100 0.911 33.851 1.00 82.50 287 CYS A CA 1
ATOM 2401 C C . CYS A 1 287 ? -32.959 -0.210 33.265 1.00 82.50 287 CYS A C 1
ATOM 2403 O O . CYS A 1 287 ? -33.533 -0.059 32.189 1.00 82.50 287 CYS A O 1
ATOM 2405 N N . LEU A 1 288 ? -33.110 -1.314 33.999 1.00 81.12 288 LEU A N 1
ATOM 2406 C CA . LEU A 1 288 ? -33.981 -2.397 33.546 1.00 81.12 288 LEU A CA 1
ATOM 2407 C C . LEU A 1 288 ? -35.453 -1.990 33.526 1.00 81.12 288 LEU A C 1
ATOM 2409 O O . LEU A 1 288 ? -36.201 -2.625 32.808 1.00 81.12 288 LEU A O 1
ATOM 2413 N N . LEU A 1 289 ? -35.862 -0.984 34.313 1.00 79.12 289 LEU A N 1
ATOM 2414 C CA . LEU A 1 289 ? -37.265 -0.641 34.579 1.00 79.12 289 LEU A CA 1
ATOM 2415 C C . LEU A 1 289 ? -37.750 0.636 33.874 1.00 79.12 289 LEU A C 1
ATOM 2417 O O . LEU A 1 289 ? -38.954 0.865 33.794 1.00 79.12 289 LEU A O 1
ATOM 2421 N N . CYS A 1 290 ? -36.845 1.492 33.391 1.00 79.31 290 CYS A N 1
ATOM 2422 C CA . CYS A 1 290 ? -37.207 2.757 32.750 1.00 79.31 290 CYS A CA 1
ATOM 2423 C C . CYS A 1 290 ? -36.153 3.225 31.736 1.00 79.31 290 CYS A C 1
ATOM 2425 O O . CYS A 1 290 ? -35.061 2.679 31.651 1.00 79.31 290 CYS A O 1
ATOM 2427 N N . SER A 1 291 ? -36.448 4.302 31.005 1.00 79.62 291 SER A N 1
ATOM 2428 C CA . SER A 1 291 ? -35.570 4.851 29.958 1.00 79.62 291 SER A CA 1
ATOM 2429 C C . SER A 1 291 ? -34.335 5.619 30.462 1.00 79.62 291 SER A C 1
ATOM 2431 O O . SER A 1 291 ? -33.717 6.341 29.680 1.00 79.62 291 SER A O 1
ATOM 2433 N N . LYS A 1 292 ? -33.978 5.544 31.753 1.00 77.00 292 LYS A N 1
ATOM 2434 C CA . LYS A 1 292 ? -32.770 6.211 32.266 1.00 77.00 292 LYS A CA 1
ATOM 2435 C C . LYS A 1 292 ? -31.512 5.435 31.905 1.00 77.00 292 LYS A C 1
ATOM 2437 O O . LYS A 1 292 ? -31.485 4.216 32.010 1.00 77.00 292 LYS A O 1
ATOM 2442 N N . THR A 1 293 ? -30.461 6.172 31.567 1.00 79.88 293 THR A N 1
ATOM 2443 C CA . THR A 1 293 ? -29.141 5.639 31.221 1.00 79.88 293 THR A CA 1
ATOM 2444 C C . THR A 1 293 ? -28.063 6.358 32.032 1.00 79.88 293 THR A C 1
ATOM 2446 O O . THR A 1 293 ? -28.120 7.587 32.129 1.00 79.88 293 THR A O 1
ATOM 2449 N N . THR A 1 294 ? -27.092 5.641 32.600 1.00 75.69 294 THR A N 1
ATOM 2450 C CA . T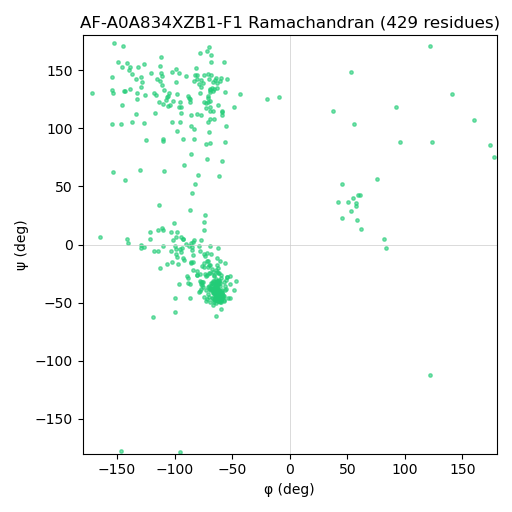HR A 1 294 ? -25.980 6.229 33.374 1.00 75.69 294 THR A CA 1
ATOM 2451 C C . THR A 1 294 ? -24.629 5.675 32.949 1.00 75.69 294 THR A C 1
ATOM 2453 O O . THR A 1 294 ? -24.533 4.547 32.496 1.00 75.69 294 THR A O 1
ATOM 2456 N N . ASP A 1 295 ? -23.585 6.473 33.127 1.00 73.06 295 ASP A N 1
ATOM 2457 C CA . ASP A 1 295 ? -22.180 6.130 32.869 1.00 73.06 295 ASP A CA 1
ATOM 2458 C C . ASP A 1 295 ? -21.594 5.110 33.863 1.00 73.06 295 ASP A C 1
ATOM 2460 O O . ASP A 1 295 ? -20.570 4.497 33.593 1.00 73.06 295 ASP A O 1
ATOM 2464 N N . ASP A 1 296 ? -22.246 4.927 35.012 1.00 76.25 296 ASP A N 1
ATOM 2465 C CA . ASP A 1 296 ? -21.773 4.104 36.124 1.00 76.25 296 ASP A CA 1
ATOM 2466 C C . ASP A 1 296 ? -22.832 3.061 36.519 1.00 76.25 296 ASP A C 1
ATOM 2468 O O . ASP A 1 296 ? -24.002 3.396 36.758 1.00 76.25 296 ASP A O 1
ATOM 2472 N N . PHE A 1 297 ? -22.415 1.794 36.601 1.00 78.38 297 PHE A N 1
ATOM 2473 C CA . PHE A 1 297 ? -23.252 0.670 37.026 1.00 78.38 297 PHE A CA 1
ATOM 2474 C C . PHE A 1 297 ? -23.708 0.808 38.489 1.00 78.38 297 PHE A C 1
ATOM 2476 O O . PHE A 1 297 ? -24.849 0.498 38.827 1.00 78.38 297 PHE A O 1
ATOM 2483 N N . SER A 1 298 ? -22.875 1.367 39.367 1.00 79.19 298 SER A N 1
ATOM 2484 C CA . SER A 1 298 ? -23.255 1.590 40.768 1.00 79.19 298 SER A CA 1
ATOM 2485 C C . SER A 1 298 ? -24.408 2.593 40.865 1.00 79.19 298 SER A C 1
ATOM 2487 O O . SER A 1 298 ? -25.385 2.366 41.582 1.00 79.19 298 SER A O 1
ATOM 2489 N N . LYS A 1 299 ? -24.362 3.662 40.056 1.00 80.81 299 LYS A N 1
ATOM 2490 C CA . LYS A 1 299 ? -25.433 4.670 39.992 1.00 80.81 299 LYS A CA 1
ATOM 2491 C C . LYS A 1 299 ? -26.732 4.109 39.415 1.00 80.81 299 LYS A C 1
ATOM 2493 O O . LYS A 1 299 ? -27.802 4.539 39.850 1.00 80.81 299 LYS A O 1
ATOM 2498 N N . ILE A 1 300 ? -26.679 3.171 38.457 1.00 82.12 300 ILE A N 1
ATOM 2499 C CA . ILE A 1 300 ? -27.909 2.560 37.923 1.00 82.12 300 ILE A CA 1
ATOM 2500 C C . ILE A 1 300 ? -28.579 1.665 38.966 1.00 82.12 300 ILE A C 1
ATOM 2502 O O . ILE A 1 300 ? -29.801 1.705 39.111 1.00 82.12 300 ILE A O 1
ATOM 2506 N N . LEU A 1 301 ? -27.790 0.925 39.748 1.00 80.25 301 LEU A N 1
ATOM 2507 C CA . LEU A 1 301 ? -28.292 0.099 40.844 1.00 80.25 301 LEU A CA 1
ATOM 2508 C C . LEU A 1 301 ? -28.910 0.958 41.954 1.00 80.25 301 LEU A C 1
ATOM 2510 O O . LEU A 1 301 ? -30.041 0.704 42.372 1.00 80.25 301 LEU A O 1
ATOM 2514 N N . GLU A 1 302 ? -28.238 2.037 42.364 1.00 82.12 302 GLU A N 1
ATOM 2515 C CA . GLU A 1 302 ? -28.802 3.013 43.305 1.00 82.12 302 GLU A CA 1
ATOM 2516 C C . GLU A 1 302 ? -30.090 3.644 42.762 1.00 82.12 302 GLU A C 1
ATOM 2518 O O . GLU A 1 302 ? -31.072 3.809 43.488 1.00 82.12 302 GLU A O 1
ATOM 2523 N N . HIS A 1 303 ? -30.134 3.964 41.468 1.00 83.94 303 HIS A N 1
ATOM 2524 C CA . HIS A 1 303 ? -31.334 4.475 40.816 1.00 83.94 303 HIS A CA 1
ATOM 2525 C C . HIS A 1 303 ? -32.499 3.471 40.879 1.00 83.94 303 HIS A C 1
ATOM 2527 O O . HIS A 1 303 ? -33.630 3.883 41.172 1.00 83.94 303 HIS A O 1
ATOM 2533 N N . MET A 1 304 ? -32.241 2.177 40.669 1.00 80.31 304 MET A N 1
ATOM 2534 C CA . MET A 1 304 ? -33.244 1.113 40.788 1.00 80.31 304 MET A CA 1
ATOM 2535 C C . MET A 1 304 ? -33.775 0.984 42.222 1.00 80.31 304 MET A C 1
ATOM 2537 O O . MET A 1 304 ? -34.990 0.888 42.423 1.00 80.31 304 MET A O 1
ATOM 2541 N N . VAL A 1 305 ? -32.910 1.119 43.228 1.00 82.56 305 VAL A N 1
ATOM 2542 C CA . VAL A 1 305 ? -33.312 1.115 44.643 1.00 82.56 305 VAL A CA 1
ATOM 2543 C C . VAL A 1 305 ? -34.097 2.381 45.012 1.00 82.56 305 VAL A C 1
ATOM 2545 O O . VAL A 1 305 ? -35.144 2.306 45.653 1.00 82.56 305 VAL A O 1
ATOM 2548 N N . HIS A 1 306 ? -33.653 3.565 44.591 1.00 81.12 306 HIS A N 1
ATOM 2549 C CA . HIS A 1 306 ? -34.266 4.827 45.012 1.00 81.12 306 HIS A CA 1
ATOM 2550 C C . HIS A 1 306 ? -35.559 5.173 44.271 1.00 81.12 306 HIS A C 1
ATOM 2552 O O . HIS A 1 306 ? -36.496 5.679 44.891 1.00 81.12 306 HIS A O 1
ATOM 2558 N N . GLN A 1 307 ? -35.625 4.938 42.957 1.00 79.25 307 GLN A N 1
ATOM 2559 C CA . GLN A 1 307 ? -36.790 5.310 42.142 1.00 79.25 307 GLN A CA 1
ATOM 2560 C C . GLN A 1 307 ? -37.768 4.157 41.951 1.00 79.25 307 GLN A C 1
ATOM 2562 O O . GLN A 1 307 ? -38.974 4.386 41.932 1.00 79.25 307 GLN A O 1
ATOM 2567 N N . HIS A 1 308 ? -37.262 2.927 41.867 1.00 78.69 308 HIS A N 1
ATOM 2568 C CA . HIS A 1 308 ? -38.089 1.755 41.597 1.00 78.69 308 HIS A CA 1
ATOM 2569 C C . HIS A 1 308 ? -38.237 0.817 42.801 1.00 78.69 308 HIS A C 1
ATOM 2571 O O . HIS A 1 308 ? -38.958 -0.172 42.680 1.00 78.69 308 HIS A O 1
ATOM 2577 N N . LYS A 1 309 ? -37.600 1.124 43.950 1.00 77.69 309 LYS A N 1
ATOM 2578 C CA . LYS A 1 309 ? -37.499 0.270 45.159 1.00 77.69 309 LYS A CA 1
ATOM 2579 C C . LYS A 1 309 ? -37.234 -1.199 44.836 1.00 77.69 309 LYS A C 1
ATOM 2581 O O . LYS A 1 309 ? -37.767 -2.092 45.489 1.00 77.69 309 LYS A O 1
ATOM 2586 N N . PHE A 1 310 ? -36.431 -1.424 43.806 1.00 79.12 310 PHE A N 1
ATOM 2587 C CA . PHE A 1 310 ? -36.055 -2.741 43.338 1.00 79.12 310 PHE A CA 1
ATOM 2588 C C . PHE A 1 310 ? -34.546 -2.883 43.501 1.00 79.12 310 PHE A C 1
ATOM 2590 O O . PHE A 1 310 ? -33.779 -2.186 42.838 1.00 79.12 310 PHE A O 1
ATOM 2597 N N . ASP A 1 311 ? -34.136 -3.768 44.404 1.00 82.25 311 ASP A N 1
ATOM 2598 C CA . ASP A 1 311 ? -32.732 -4.092 44.629 1.00 82.25 311 ASP A CA 1
ATOM 2599 C C . ASP A 1 311 ? -32.365 -5.339 43.820 1.00 82.25 311 ASP A C 1
ATOM 2601 O O . ASP A 1 311 ? -32.764 -6.461 44.149 1.00 82.25 311 ASP A O 1
ATOM 2605 N N . PHE A 1 312 ? -31.631 -5.134 42.725 1.00 81.69 312 PHE A N 1
ATOM 2606 C CA . PHE A 1 312 ? -31.192 -6.222 41.856 1.00 81.69 312 PHE A CA 1
ATOM 2607 C C . PHE A 1 312 ? -30.153 -7.123 42.541 1.00 81.69 312 PHE A C 1
ATOM 2609 O O . PHE A 1 312 ? -30.207 -8.339 42.361 1.00 81.69 312 PHE A O 1
ATOM 2616 N N . ILE A 1 313 ? -29.244 -6.564 43.348 1.00 79.06 313 ILE A N 1
ATOM 2617 C CA . ILE A 1 313 ? -28.179 -7.328 44.016 1.00 79.06 313 ILE A CA 1
ATOM 2618 C C . ILE A 1 313 ? -28.789 -8.220 45.094 1.00 79.06 313 ILE A C 1
ATOM 2620 O O . ILE A 1 313 ? -28.532 -9.422 45.120 1.00 79.06 313 ILE A O 1
ATOM 2624 N N . GLU A 1 314 ? -29.635 -7.655 45.956 1.00 78.25 314 GLU A N 1
ATOM 2625 C CA . GLU A 1 314 ? -30.286 -8.418 47.022 1.00 78.25 314 GLU A CA 1
ATOM 2626 C C . GLU A 1 314 ? -31.196 -9.509 46.440 1.00 78.25 314 GLU A C 1
ATOM 2628 O O . GLU A 1 314 ? -31.186 -10.647 46.911 1.00 78.25 314 GLU A O 1
ATOM 2633 N N . SER A 1 315 ? -31.926 -9.199 45.365 1.00 76.94 315 SER A N 1
ATOM 2634 C CA . SER A 1 315 ? -32.866 -10.144 44.750 1.00 76.94 315 SER A CA 1
ATOM 2635 C C . SER A 1 315 ? -32.189 -11.265 43.948 1.00 76.94 315 SER A C 1
ATOM 2637 O O . SER A 1 315 ? -32.825 -12.289 43.702 1.00 76.94 315 SER A O 1
ATOM 2639 N N . THR A 1 316 ? -30.927 -11.097 43.535 1.00 78.75 316 THR A N 1
ATOM 2640 C CA . THR A 1 316 ? -30.174 -12.081 42.726 1.00 78.75 316 THR A CA 1
ATOM 2641 C C . THR A 1 316 ? -28.971 -12.686 43.451 1.00 78.75 316 THR A C 1
ATOM 2643 O O . THR A 1 316 ? -28.152 -13.366 42.832 1.00 78.75 316 THR A O 1
ATOM 2646 N N . LYS A 1 317 ? -28.868 -12.482 44.770 1.00 77.62 317 LYS A N 1
ATOM 2647 C CA . LYS A 1 317 ? -27.747 -12.954 45.594 1.00 77.62 317 LYS A CA 1
ATOM 2648 C C . LYS A 1 317 ? -27.517 -14.467 45.513 1.00 77.62 317 LYS A C 1
ATOM 2650 O O . LYS A 1 317 ? -26.373 -14.905 45.517 1.00 77.62 317 LYS A O 1
ATOM 2655 N N . ASP A 1 318 ? -28.593 -15.241 45.410 1.00 77.31 318 ASP A N 1
ATOM 2656 C CA . ASP A 1 318 ? -28.541 -16.708 45.373 1.00 77.31 318 ASP A CA 1
ATOM 2657 C C . ASP A 1 318 ? -28.516 -17.277 43.937 1.00 77.31 318 ASP A C 1
ATOM 2659 O O . ASP A 1 318 ? -28.644 -18.488 43.754 1.00 77.31 318 ASP A O 1
ATOM 2663 N N . PHE A 1 319 ? -28.412 -16.426 42.908 1.00 79.56 319 PHE A N 1
ATOM 2664 C CA . PHE A 1 319 ? -28.473 -16.838 41.501 1.00 79.56 319 PHE A CA 1
ATOM 2665 C C . PHE A 1 319 ? -27.079 -16.972 40.894 1.00 79.56 319 PHE A C 1
ATOM 2667 O O . PHE A 1 319 ? -26.208 -16.124 41.101 1.00 79.56 319 PHE A O 1
ATOM 2674 N N . ASN A 1 320 ? -26.887 -18.005 40.073 1.00 80.31 320 ASN A N 1
ATOM 2675 C CA . ASN A 1 320 ? -25.670 -18.134 39.278 1.00 80.31 320 ASN A CA 1
ATOM 2676 C C . ASN A 1 320 ? -25.639 -17.110 38.126 1.00 80.31 320 ASN A C 1
ATOM 2678 O O . ASN A 1 320 ? -26.649 -16.495 37.779 1.00 80.31 320 ASN A O 1
ATOM 2682 N N . PHE A 1 321 ? -24.473 -16.937 37.503 1.00 77.19 321 PHE A N 1
ATOM 2683 C CA . PHE A 1 321 ? -24.285 -15.993 36.396 1.00 77.19 321 PHE A CA 1
ATOM 2684 C C . PHE A 1 321 ? -25.322 -16.159 35.268 1.00 77.19 321 PHE A C 1
ATOM 2686 O O . PHE A 1 321 ? -25.956 -15.198 34.833 1.00 77.19 321 PHE A O 1
ATOM 2693 N N . TYR A 1 322 ? -25.583 -17.396 34.843 1.00 77.44 322 TYR A N 1
ATOM 2694 C CA . TYR A 1 322 ? -26.555 -17.681 33.785 1.00 77.44 322 TYR A CA 1
ATOM 2695 C C . TYR A 1 322 ? -28.002 -17.378 34.195 1.00 77.44 322 TYR A C 1
ATOM 2697 O O . TYR A 1 322 ? -28.820 -16.979 33.367 1.00 77.44 322 TYR A O 1
ATOM 2705 N N . GLU A 1 323 ? -28.340 -17.560 35.467 1.00 78.00 323 GLU A N 1
ATOM 2706 C CA . GLU A 1 323 ? -29.634 -17.190 36.035 1.00 78.00 323 GLU A CA 1
ATOM 2707 C C . GLU A 1 323 ? -29.799 -15.668 36.101 1.00 78.00 323 GLU A C 1
ATOM 2709 O O . GLU A 1 323 ? -30.878 -15.171 35.772 1.00 78.00 323 GLU A O 1
ATOM 2714 N N . LYS A 1 324 ? -28.724 -14.927 36.412 1.00 81.75 324 LYS A N 1
ATOM 2715 C CA . LYS A 1 324 ? -28.685 -13.457 36.344 1.00 81.75 324 LYS A CA 1
ATOM 2716 C C . LYS A 1 324 ? -28.917 -12.940 34.916 1.00 81.75 324 LYS A C 1
ATOM 2718 O O . LYS A 1 324 ? -29.707 -12.019 34.728 1.00 81.75 324 LYS A O 1
ATOM 2723 N N . ILE A 1 325 ? -28.328 -13.577 33.900 1.00 79.94 325 ILE A N 1
ATOM 2724 C CA . ILE A 1 325 ? -28.592 -13.233 32.489 1.00 79.94 325 ILE A CA 1
ATOM 2725 C C . ILE A 1 325 ? -30.072 -13.437 32.142 1.00 79.94 325 ILE A C 1
ATOM 2727 O O . ILE A 1 325 ? -30.721 -12.552 31.581 1.00 79.94 325 ILE A O 1
ATOM 2731 N N . LYS A 1 326 ? -30.634 -14.596 32.503 1.00 80.19 326 LYS A N 1
ATOM 2732 C CA . LYS A 1 326 ? -32.032 -14.924 32.189 1.00 80.19 326 LYS A CA 1
ATOM 2733 C C . LYS A 1 326 ? -33.015 -13.956 32.822 1.00 80.19 326 LYS A C 1
ATOM 2735 O O . LYS A 1 326 ? -33.990 -13.584 32.174 1.00 80.19 326 LYS A O 1
ATOM 2740 N N . ILE A 1 327 ? -32.784 -13.553 34.073 1.00 83.50 327 ILE A N 1
ATOM 2741 C CA . ILE A 1 327 ? -33.695 -12.626 34.743 1.00 83.50 327 ILE A CA 1
ATOM 2742 C C . ILE A 1 327 ? -33.622 -11.219 34.140 1.00 83.50 327 ILE A C 1
ATOM 2744 O O . ILE A 1 327 ? -34.660 -10.579 33.998 1.00 83.50 327 ILE A O 1
ATOM 2748 N N . VAL A 1 328 ? -32.442 -10.760 33.710 1.00 84.38 328 VAL A N 1
ATOM 2749 C CA . VAL A 1 328 ? -32.297 -9.479 33.000 1.00 84.38 328 VAL A CA 1
ATOM 2750 C C . VAL A 1 328 ? -33.071 -9.505 31.681 1.00 84.38 328 VAL A C 1
ATOM 2752 O O . VAL A 1 328 ? -33.903 -8.626 31.447 1.00 84.38 328 VAL A O 1
ATOM 2755 N N . ASN A 1 329 ? -32.893 -10.555 30.873 1.00 82.94 329 ASN A N 1
ATOM 2756 C CA . ASN A 1 329 ? -33.645 -10.727 29.627 1.00 82.94 329 ASN A CA 1
ATOM 2757 C C . ASN A 1 329 ? -35.158 -10.846 29.882 1.00 82.94 329 ASN A C 1
ATOM 2759 O O . ASN A 1 329 ? -35.954 -10.244 29.168 1.00 82.94 329 ASN A O 1
ATOM 2763 N N . TYR A 1 330 ? -35.580 -11.559 30.930 1.00 83.56 330 TYR A N 1
ATOM 2764 C CA . TYR A 1 330 ? -36.990 -11.645 31.318 1.00 83.56 330 TYR A CA 1
ATOM 2765 C C . TYR A 1 330 ? -37.587 -10.274 31.649 1.00 83.56 330 TYR A C 1
ATOM 2767 O O . TYR A 1 330 ? -38.646 -9.928 31.130 1.00 83.56 330 TYR A O 1
ATOM 2775 N N . ILE A 1 331 ? -36.907 -9.483 32.484 1.00 82.31 331 ILE A N 1
ATOM 2776 C CA . ILE A 1 331 ? -37.375 -8.152 32.890 1.00 82.31 331 ILE A CA 1
ATOM 2777 C C . ILE A 1 331 ? -37.521 -7.240 31.667 1.00 82.31 331 ILE A C 1
ATOM 2779 O O . ILE A 1 331 ? -38.549 -6.579 31.520 1.00 82.31 331 ILE A O 1
ATOM 2783 N N . ARG A 1 332 ? -36.539 -7.254 30.760 1.00 84.25 332 ARG A N 1
ATOM 2784 C CA . ARG A 1 332 ? -36.587 -6.458 29.527 1.00 84.25 332 ARG A CA 1
ATOM 2785 C C . ARG A 1 332 ? -37.742 -6.859 28.618 1.00 84.25 332 ARG A C 1
ATOM 2787 O O . ARG A 1 332 ? -38.464 -5.980 28.157 1.00 84.25 332 ARG A O 1
ATOM 2794 N N . ARG A 1 333 ? -37.987 -8.165 28.452 1.00 81.81 333 ARG A N 1
ATOM 2795 C CA . ARG A 1 333 ? -39.138 -8.664 27.682 1.00 81.81 333 ARG A CA 1
ATOM 2796 C C . ARG A 1 333 ? -40.456 -8.170 28.253 1.00 81.81 333 ARG A C 1
ATOM 2798 O O . ARG A 1 333 ? -41.313 -7.702 27.515 1.00 81.81 333 ARG A O 1
ATOM 2805 N N . GLN A 1 334 ? -40.608 -8.263 29.572 1.00 81.31 334 GLN A N 1
ATOM 2806 C CA . GLN A 1 334 ? -41.852 -7.872 30.226 1.00 81.31 334 GLN A CA 1
ATOM 2807 C C . GLN A 1 334 ? -42.120 -6.372 30.091 1.00 81.31 334 GLN A C 1
ATOM 2809 O O . GLN A 1 334 ? -43.263 -5.958 29.934 1.00 81.31 334 GLN A O 1
ATOM 2814 N N . ILE A 1 335 ? -41.076 -5.549 30.063 1.00 81.19 335 ILE A N 1
ATOM 2815 C CA . ILE A 1 335 ? -41.224 -4.103 29.878 1.00 81.19 335 ILE A CA 1
ATOM 2816 C C . ILE A 1 335 ? -41.504 -3.730 28.426 1.00 81.19 335 ILE A C 1
ATOM 2818 O O . ILE A 1 335 ? -42.341 -2.860 28.187 1.00 81.19 335 ILE A O 1
ATOM 2822 N N . GLU A 1 336 ? -40.883 -4.411 27.463 1.00 80.75 336 GLU A N 1
ATOM 2823 C CA . GLU A 1 336 ? -41.212 -4.256 26.043 1.00 80.75 336 GLU A CA 1
ATOM 2824 C C . GLU A 1 336 ? -42.675 -4.644 25.760 1.00 80.75 336 GLU A C 1
ATOM 2826 O O . GLU A 1 336 ? -43.394 -3.926 25.063 1.00 80.75 336 GLU A O 1
ATOM 2831 N N . GLU A 1 337 ? -43.153 -5.726 26.383 1.00 80.06 337 GLU A N 1
ATOM 2832 C CA . GLU A 1 337 ? -44.541 -6.195 26.299 1.00 80.06 337 GLU A CA 1
ATOM 2833 C C . GLU A 1 337 ? -45.521 -5.411 27.192 1.00 80.06 337 GLU A C 1
ATOM 2835 O O . GLU A 1 337 ? -46.722 -5.686 27.162 1.00 80.06 337 GLU A O 1
ATOM 2840 N N . LYS A 1 338 ? -45.042 -4.419 27.959 1.00 79.06 338 LYS A N 1
ATOM 2841 C CA . LYS A 1 338 ? -45.834 -3.612 28.906 1.00 79.06 338 LYS A CA 1
ATOM 2842 C C . LYS A 1 338 ? -46.598 -4.446 29.941 1.00 79.06 338 LYS A C 1
ATOM 2844 O O . LYS A 1 338 ? -47.738 -4.148 30.292 1.00 79.06 338 LYS A O 1
ATOM 2849 N N . LYS A 1 339 ? -45.967 -5.494 30.450 1.00 80.56 339 LYS A N 1
ATOM 2850 C CA . LYS A 1 339 ? -46.509 -6.391 31.470 1.00 80.56 339 LYS A CA 1
ATOM 2851 C C . LYS A 1 339 ? -45.756 -6.249 32.781 1.00 80.56 339 LYS A C 1
ATOM 2853 O O . LYS A 1 339 ? -44.554 -5.984 32.825 1.00 80.56 339 LYS A O 1
ATOM 2858 N N . CYS A 1 340 ? -46.468 -6.433 33.888 1.00 80.69 340 CYS A N 1
ATOM 2859 C CA . CYS A 1 340 ? -45.839 -6.425 35.199 1.00 80.69 340 CYS A CA 1
ATOM 2860 C C . CYS A 1 340 ? -44.945 -7.659 35.397 1.00 80.69 340 CYS A C 1
ATOM 2862 O O . CYS A 1 340 ? -45.386 -8.795 35.253 1.00 80.69 340 CYS A O 1
ATOM 2864 N N . ILE A 1 341 ? -43.713 -7.428 35.857 1.00 77.38 341 ILE A N 1
ATOM 2865 C CA . ILE A 1 341 ? -42.695 -8.459 36.124 1.00 77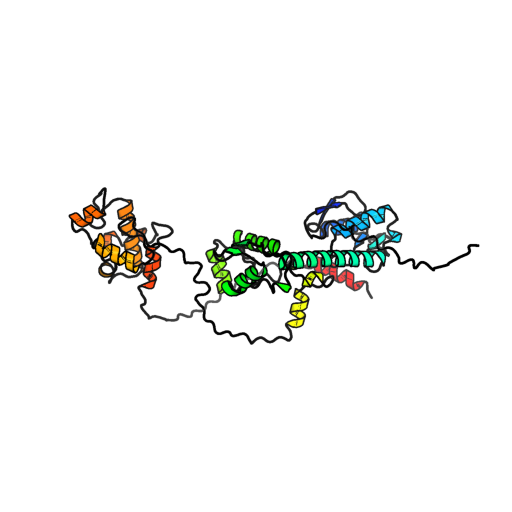.38 341 ILE A CA 1
ATOM 2866 C C . ILE A 1 341 ? -43.202 -9.545 37.093 1.00 77.38 341 ILE A C 1
ATOM 2868 O O . ILE A 1 341 ? -42.779 -10.696 36.985 1.00 77.38 341 ILE A O 1
ATOM 2872 N N . TYR A 1 342 ? -44.100 -9.201 38.024 1.00 77.38 342 TYR A N 1
ATOM 2873 C CA . TYR A 1 342 ? -44.575 -10.103 39.079 1.00 77.38 342 TYR A CA 1
ATOM 2874 C C . TYR A 1 342 ? -45.940 -10.751 38.798 1.00 77.38 342 TYR A C 1
ATOM 2876 O O . TYR A 1 342 ? -46.086 -11.952 39.024 1.00 77.38 342 TYR A O 1
ATOM 2884 N N . CYS A 1 343 ? -46.939 -9.980 38.350 1.00 78.81 343 CYS A N 1
ATOM 2885 C CA . CYS A 1 343 ? -48.310 -10.475 38.152 1.00 78.81 343 CYS A CA 1
ATOM 2886 C C . CYS A 1 343 ? -48.685 -10.752 36.690 1.00 78.81 343 CYS A C 1
ATOM 2888 O O . CYS A 1 343 ? -49.760 -11.293 36.463 1.00 78.81 343 CYS A O 1
ATOM 2890 N N . ASP A 1 344 ? -47.810 -10.429 35.730 1.00 75.75 344 ASP A N 1
ATOM 2891 C CA . ASP A 1 344 ? -48.017 -10.640 34.285 1.00 75.75 344 ASP A CA 1
ATOM 2892 C C . ASP A 1 344 ? -49.221 -9.871 33.691 1.00 75.75 344 ASP A C 1
ATOM 2894 O O . ASP A 1 344 ? -49.630 -10.116 32.559 1.00 75.75 344 ASP A O 1
ATOM 2898 N N . ASP A 1 345 ? -49.778 -8.906 34.435 1.00 75.62 345 ASP A N 1
ATOM 2899 C CA . ASP A 1 345 ? -50.871 -8.048 33.964 1.00 75.62 345 ASP A CA 1
ATOM 2900 C C . ASP A 1 345 ? -50.352 -6.961 33.007 1.00 75.62 345 ASP A C 1
ATOM 2902 O O . ASP A 1 345 ? -49.358 -6.284 33.295 1.00 75.62 345 ASP A O 1
ATOM 2906 N N . GLU A 1 346 ? -51.065 -6.744 31.898 1.00 74.81 346 GLU A N 1
ATOM 2907 C CA . GLU A 1 346 ? -50.796 -5.667 30.933 1.00 74.81 346 GLU A CA 1
ATOM 2908 C C . GLU A 1 346 ? -51.115 -4.292 31.542 1.00 74.81 346 GLU A C 1
ATOM 2910 O O . GLU A 1 346 ? -52.232 -4.033 31.996 1.00 74.81 346 GLU A O 1
ATOM 2915 N N . CYS A 1 347 ? -50.133 -3.391 31.549 1.00 72.88 347 CYS A N 1
ATOM 2916 C CA . CYS A 1 347 ? -50.218 -2.060 32.145 1.00 72.88 347 CYS A CA 1
ATOM 2917 C C . CYS A 1 347 ? -49.544 -1.021 31.241 1.00 72.88 347 CYS A C 1
ATOM 2919 O O . CYS A 1 347 ? -48.419 -1.219 30.801 1.00 72.88 347 CYS A O 1
ATOM 2921 N N . GLU A 1 348 ? -50.187 0.127 30.999 1.00 66.50 348 GLU A N 1
ATOM 2922 C CA . GLU A 1 348 ? -49.600 1.185 30.156 1.00 66.50 348 GLU A CA 1
ATOM 2923 C C . GLU A 1 348 ? -48.295 1.763 30.729 1.00 66.50 348 GLU A C 1
ATOM 2925 O O . GLU A 1 348 ? -47.386 2.066 29.954 1.00 66.50 348 GLU A O 1
ATOM 2930 N N . ASP A 1 349 ? -48.199 1.861 32.061 1.00 72.00 349 ASP A N 1
ATOM 2931 C CA . ASP A 1 349 ? -46.982 2.210 32.797 1.00 72.00 349 ASP A CA 1
ATOM 2932 C C . ASP A 1 349 ? -46.690 1.142 33.865 1.00 72.00 349 ASP A C 1
ATOM 2934 O O . ASP A 1 349 ? -47.357 1.039 34.902 1.00 72.00 349 ASP A O 1
ATOM 2938 N N . VAL A 1 350 ? -45.694 0.303 33.575 1.00 73.31 350 VAL A N 1
ATOM 2939 C CA . VAL A 1 350 ? -45.290 -0.819 34.430 1.00 73.31 350 VAL A CA 1
ATOM 2940 C C . VAL A 1 350 ? -44.691 -0.320 35.752 1.00 73.31 350 VAL A C 1
ATOM 2942 O O . VAL A 1 350 ? -44.879 -0.963 36.786 1.00 73.31 350 VAL A O 1
ATOM 2945 N N . VAL A 1 351 ? -44.027 0.841 35.761 1.00 71.38 351 VAL A N 1
ATOM 2946 C CA . VAL A 1 351 ? -43.352 1.379 36.952 1.00 71.38 351 VAL A CA 1
ATOM 2947 C C . VAL A 1 351 ? -44.372 1.866 37.977 1.00 71.38 351 VAL A C 1
ATOM 2949 O O . VAL A 1 351 ? -44.285 1.500 39.154 1.00 71.38 351 VAL A O 1
ATOM 2952 N N . ASP A 1 352 ? -45.371 2.628 37.535 1.00 74.06 352 ASP A N 1
ATOM 2953 C CA . ASP A 1 352 ? -46.434 3.131 38.411 1.00 74.06 352 ASP A CA 1
ATOM 2954 C C . ASP A 1 352 ? -47.285 1.987 38.977 1.00 74.06 352 ASP A C 1
ATOM 2956 O O . ASP A 1 352 ? -47.599 1.971 40.174 1.00 74.06 352 ASP A O 1
ATOM 2960 N N . HIS A 1 353 ? -47.588 0.972 38.156 1.00 79.56 353 HIS A N 1
ATOM 2961 C CA . HIS A 1 353 ? -48.266 -0.241 38.614 1.00 79.56 353 HIS A CA 1
ATOM 2962 C C . HIS A 1 353 ? -47.445 -0.989 39.677 1.00 79.56 353 HIS A C 1
ATOM 2964 O O . HIS A 1 353 ? -47.995 -1.421 40.697 1.00 79.56 353 HIS A O 1
ATOM 2970 N N . MET A 1 354 ? -46.132 -1.139 39.469 1.00 73.19 354 MET A N 1
ATOM 2971 C CA . MET A 1 354 ? -45.252 -1.832 40.414 1.00 73.19 354 MET A CA 1
ATOM 2972 C C . MET A 1 354 ? -45.186 -1.126 41.771 1.00 73.19 354 MET A C 1
ATOM 2974 O O . MET A 1 354 ? -45.206 -1.800 42.804 1.00 73.19 354 MET A O 1
ATOM 2978 N N . ILE A 1 355 ? -45.153 0.210 41.780 1.00 74.50 355 ILE A N 1
ATOM 2979 C CA . ILE A 1 355 ? -45.142 1.015 43.008 1.00 74.50 355 ILE A CA 1
ATOM 2980 C C . ILE A 1 355 ? -46.504 0.956 43.715 1.00 74.50 355 ILE A C 1
ATOM 2982 O O . ILE A 1 355 ? -46.548 0.801 44.937 1.00 74.50 355 ILE A O 1
ATOM 2986 N N . ALA A 1 356 ? -47.612 1.049 42.972 1.00 75.81 356 ALA A N 1
ATOM 2987 C CA . ALA A 1 356 ? -48.964 1.055 43.534 1.00 75.81 356 ALA A CA 1
ATOM 2988 C C . ALA A 1 356 ? -49.363 -0.291 44.166 1.00 75.81 356 ALA A C 1
ATOM 2990 O O . ALA A 1 356 ? -50.001 -0.306 45.219 1.00 75.81 356 ALA A O 1
ATOM 2991 N N . ASN A 1 357 ? -48.960 -1.410 43.553 1.00 73.62 357 ASN A N 1
ATOM 2992 C CA . ASN A 1 357 ? -49.318 -2.765 43.995 1.00 73.62 357 ASN A CA 1
ATOM 2993 C C . ASN A 1 357 ? -48.207 -3.482 44.781 1.00 73.62 357 ASN A C 1
ATOM 2995 O O . ASN A 1 357 ? -48.372 -4.635 45.174 1.00 73.62 357 ASN A O 1
ATOM 2999 N N . ASN A 1 358 ? -47.082 -2.806 45.050 1.00 73.25 358 ASN A N 1
ATOM 3000 C CA . ASN A 1 358 ? -45.925 -3.367 45.757 1.00 73.25 358 ASN A CA 1
ATOM 3001 C C . ASN A 1 358 ? -45.346 -4.630 45.071 1.00 73.25 358 ASN A C 1
ATOM 3003 O O . ASN A 1 358 ? -44.884 -5.564 45.730 1.00 73.25 358 ASN A O 1
ATOM 3007 N N . HIS A 1 359 ? -45.367 -4.655 43.734 1.00 77.56 359 HIS A N 1
ATOM 3008 C CA . HIS A 1 359 ? -44.893 -5.753 42.874 1.00 77.56 359 HIS A CA 1
ATOM 3009 C C . HIS A 1 359 ? -43.386 -5.657 42.554 1.00 77.56 359 HIS A C 1
ATOM 3011 O O . HIS A 1 359 ? -42.917 -6.094 41.507 1.00 77.56 359 HIS A O 1
ATOM 3017 N N . GLN A 1 360 ? -42.602 -5.081 43.464 1.00 65.94 360 GLN A N 1
ATOM 3018 C CA . GLN A 1 360 ? -41.176 -4.772 43.295 1.00 65.94 360 GLN A CA 1
ATOM 3019 C C . GLN A 1 360 ? -40.283 -5.981 43.633 1.00 65.94 360 GLN A C 1
ATOM 3021 O O . GLN A 1 360 ? -39.308 -5.860 44.367 1.00 65.94 360 GLN A O 1
ATOM 3026 N N . LYS A 1 361 ? -40.654 -7.179 43.159 1.00 73.12 361 LYS A N 1
ATOM 3027 C CA . LYS A 1 361 ? -39.969 -8.449 43.458 1.00 73.12 361 LYS A CA 1
ATOM 3028 C C . LYS A 1 361 ? -39.864 -9.336 42.223 1.00 73.12 361 LYS A C 1
ATOM 3030 O O . LYS A 1 361 ? -40.725 -9.298 41.347 1.00 73.12 361 LYS A O 1
ATOM 3035 N N . ILE A 1 362 ? -38.838 -10.183 42.200 1.00 75.12 362 ILE A N 1
ATOM 3036 C CA . ILE A 1 362 ? -38.645 -11.196 41.158 1.00 75.12 362 ILE A CA 1
ATOM 3037 C C . ILE A 1 362 ? -39.729 -12.293 41.287 1.00 75.12 362 ILE A C 1
ATOM 3039 O O . ILE A 1 362 ? -39.985 -12.765 42.401 1.00 75.12 362 ILE A O 1
ATOM 3043 N N . PRO A 1 363 ? -40.392 -12.708 40.187 1.00 74.94 363 PRO A N 1
ATOM 3044 C CA . PRO A 1 363 ? -41.378 -13.789 40.201 1.00 74.94 363 PRO A CA 1
ATOM 3045 C C . PRO A 1 363 ? -40.722 -15.159 40.435 1.00 74.94 363 PRO A C 1
ATOM 3047 O O . PRO A 1 363 ? -39.502 -15.320 40.391 1.00 74.94 363 PRO A O 1
ATOM 3050 N N . GLN A 1 364 ? -41.542 -16.188 40.672 1.00 72.25 364 GLN A N 1
ATOM 3051 C CA . GLN A 1 364 ? -41.046 -17.551 40.902 1.00 72.25 364 GLN A CA 1
ATOM 3052 C C . GLN A 1 364 ? -40.139 -18.033 39.757 1.00 72.25 364 GLN A C 1
ATOM 3054 O O . GLN A 1 364 ? -40.449 -17.818 38.587 1.00 72.25 364 GLN A O 1
ATOM 3059 N N . THR A 1 365 ? -39.077 -18.777 40.094 1.00 70.62 365 THR A N 1
ATOM 3060 C CA . THR A 1 365 ? -38.028 -19.277 39.177 1.00 70.62 365 THR A CA 1
ATOM 3061 C C . THR A 1 365 ? -38.559 -19.905 37.887 1.00 70.62 365 THR A C 1
ATOM 3063 O O . THR A 1 365 ? -37.938 -19.799 36.837 1.00 70.62 365 THR A O 1
ATOM 3066 N N . LYS A 1 366 ? -39.743 -20.524 37.927 1.00 70.06 366 LYS A N 1
ATOM 3067 C CA . LYS A 1 366 ? -40.380 -21.157 36.762 1.00 70.06 366 LYS A CA 1
ATOM 3068 C C . LYS A 1 366 ? -40.789 -20.174 35.656 1.00 70.06 366 LYS A C 1
ATOM 3070 O O . LYS A 1 366 ? -40.880 -20.598 34.508 1.00 70.06 366 LYS A O 1
ATOM 3075 N N . ALA A 1 367 ? -41.044 -18.908 35.988 1.00 72.50 367 ALA A N 1
ATOM 3076 C CA . ALA A 1 367 ? -41.498 -17.895 35.036 1.00 72.50 367 ALA A CA 1
ATOM 3077 C C . ALA A 1 367 ? -40.365 -17.390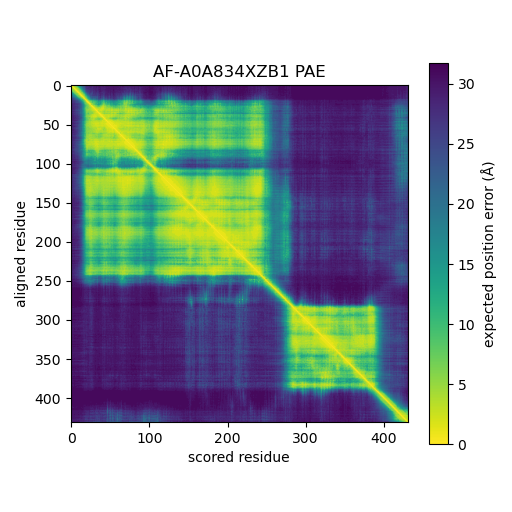 34.126 1.00 72.50 367 ALA A C 1
ATOM 3079 O O . ALA A 1 367 ? -40.582 -17.171 32.939 1.00 72.50 367 ALA A O 1
ATOM 3080 N N . TRP A 1 368 ? -39.150 -17.260 34.666 1.00 77.00 368 TRP A N 1
ATOM 3081 C CA . TRP A 1 368 ? -38.011 -16.652 33.970 1.00 77.00 368 TRP A CA 1
ATOM 3082 C C . TRP A 1 368 ? -36.880 -17.634 33.648 1.00 77.00 368 TRP A C 1
ATOM 3084 O O . TRP A 1 368 ? -36.094 -17.386 32.739 1.00 77.00 368 TRP A O 1
ATOM 3094 N N . ASN A 1 369 ? -36.784 -18.781 34.328 1.00 78.50 369 ASN A N 1
ATOM 3095 C CA . ASN A 1 369 ? -35.750 -19.783 34.050 1.00 78.50 369 ASN A CA 1
ATOM 3096 C C . ASN A 1 369 ? -36.136 -20.691 32.864 1.00 78.50 369 ASN A C 1
ATOM 3098 O O . ASN A 1 369 ? -36.154 -21.916 32.978 1.00 78.50 369 ASN A O 1
ATOM 3102 N N . GLN A 1 370 ? -36.489 -20.077 31.733 1.00 74.50 370 GLN A N 1
ATOM 3103 C CA . GLN A 1 370 ? -36.779 -20.756 30.468 1.00 74.50 370 GLN A CA 1
ATOM 3104 C C . GLN A 1 370 ? -35.585 -20.625 29.511 1.00 74.50 370 GLN A C 1
ATOM 3106 O O . GLN A 1 370 ? -34.870 -19.619 29.556 1.00 74.50 370 GLN A O 1
ATOM 3111 N N . PRO A 1 371 ? -35.344 -21.617 28.633 1.00 73.31 371 PRO A N 1
ATOM 3112 C CA . PRO A 1 371 ? -34.210 -21.593 27.709 1.00 73.31 371 PRO A CA 1
ATOM 3113 C C . PRO A 1 371 ? -34.266 -20.429 26.709 1.00 73.31 371 PRO A C 1
ATOM 3115 O O . PRO A 1 371 ? -33.231 -19.996 26.218 1.00 73.31 371 PRO A O 1
ATOM 3118 N N . GLU A 1 372 ? -35.454 -19.889 26.446 1.00 74.75 372 GLU A N 1
ATOM 3119 C CA . GLU A 1 372 ? -35.665 -18.736 25.565 1.00 74.75 372 GLU A CA 1
ATOM 3120 C C . GLU A 1 372 ? -34.945 -17.471 26.056 1.00 74.75 372 GLU A C 1
ATOM 3122 O O . GLU A 1 372 ? -34.467 -16.688 25.244 1.00 74.75 372 GLU A O 1
ATOM 3127 N N . PHE A 1 373 ? -34.795 -17.301 27.374 1.00 75.75 373 PHE A N 1
ATOM 3128 C CA . PHE A 1 373 ? -34.152 -16.127 27.975 1.00 75.75 373 PHE A CA 1
ATOM 3129 C C . PHE A 1 373 ? -32.622 -16.206 28.020 1.00 75.75 373 PHE A C 1
ATOM 3131 O O . PHE A 1 373 ? -31.977 -15.319 28.579 1.00 75.75 373 PHE A O 1
ATOM 3138 N N . PHE A 1 374 ? -32.021 -17.256 27.451 1.00 68.38 374 PHE A N 1
ATOM 3139 C CA . PHE A 1 374 ? -30.575 -17.281 27.213 1.00 68.38 374 PHE A CA 1
ATOM 3140 C C . PHE A 1 374 ? -30.155 -16.382 26.055 1.00 68.38 374 PHE A C 1
ATOM 3142 O O . PHE A 1 374 ? -29.004 -15.955 26.009 1.00 68.38 374 PHE A O 1
ATOM 3149 N N . PHE A 1 375 ? -31.060 -16.119 25.115 1.00 68.00 375 PHE A N 1
ATOM 3150 C CA . PHE A 1 375 ? -30.762 -15.275 23.972 1.00 68.00 375 PHE A CA 1
ATOM 3151 C C . PHE A 1 375 ? -31.007 -13.810 24.357 1.00 68.00 375 PHE A C 1
ATOM 3153 O O . PHE A 1 375 ? -32.100 -13.503 24.843 1.00 68.00 375 PHE A O 1
ATOM 3160 N N . PRO A 1 376 ? -30.014 -12.916 24.185 1.00 64.25 376 PRO A N 1
ATOM 3161 C CA . PRO A 1 376 ? -30.194 -11.491 24.431 1.00 64.25 376 PRO A CA 1
ATOM 3162 C C . PRO A 1 376 ? -31.351 -10.942 23.600 1.00 64.25 376 PRO A C 1
ATOM 3164 O O . PRO A 1 376 ? -31.427 -11.190 22.396 1.00 64.25 376 PRO A O 1
ATOM 3167 N N . ILE A 1 377 ? -32.250 -10.207 24.251 1.00 64.00 377 ILE A N 1
ATOM 3168 C CA . ILE A 1 377 ? -33.368 -9.531 23.574 1.00 64.00 377 ILE A CA 1
ATOM 3169 C C . ILE A 1 377 ? -32.873 -8.252 22.891 1.00 64.00 377 ILE A C 1
ATOM 3171 O O . ILE A 1 377 ? -33.346 -7.894 21.817 1.00 64.00 377 ILE A O 1
ATOM 3175 N N . GLU A 1 378 ? -31.855 -7.613 23.471 1.00 58.97 378 GLU A N 1
ATOM 3176 C CA . GLU A 1 378 ? -31.122 -6.516 22.850 1.00 58.97 378 GLU A CA 1
ATOM 3177 C C . GLU A 1 378 ? -29.739 -7.000 22.394 1.00 58.97 378 GLU A C 1
ATOM 3179 O O . GLU A 1 378 ? -28.973 -7.557 23.181 1.00 58.97 378 GLU A O 1
ATOM 3184 N N . GLU A 1 379 ? -29.394 -6.752 21.125 1.00 46.62 379 GLU A N 1
ATOM 3185 C CA . GLU A 1 379 ? -28.122 -7.172 20.506 1.00 46.62 379 GLU A CA 1
ATOM 3186 C C . GLU A 1 379 ? -26.875 -6.523 21.152 1.00 46.62 379 GLU A C 1
ATOM 3188 O O . GLU A 1 379 ? -25.751 -6.954 20.900 1.00 46.62 379 GLU A O 1
ATOM 3193 N N . SER A 1 380 ? -27.058 -5.505 22.002 1.00 55.94 380 SER A N 1
ATOM 3194 C CA . SER A 1 380 ? -25.990 -4.775 22.696 1.00 55.94 380 SER A CA 1
ATOM 3195 C C . SER A 1 380 ? -26.390 -4.371 24.123 1.00 55.94 380 SER A C 1
ATOM 3197 O O . SER A 1 380 ? -26.363 -3.188 24.471 1.00 55.94 380 SER A O 1
ATOM 3199 N N . ASP A 1 381 ? -26.801 -5.340 24.944 1.00 70.00 381 ASP A N 1
ATOM 3200 C CA . ASP A 1 381 ? -27.201 -5.094 26.333 1.00 70.00 381 ASP A CA 1
ATOM 3201 C C . ASP A 1 381 ? -26.000 -4.731 27.230 1.00 70.00 381 ASP A C 1
ATOM 3203 O O . ASP A 1 381 ? -25.313 -5.591 27.778 1.00 70.00 381 ASP A O 1
ATOM 3207 N N . SER A 1 382 ? -25.804 -3.424 27.418 1.00 69.31 382 SER A N 1
ATOM 3208 C CA . SER A 1 382 ? -24.853 -2.812 28.355 1.00 69.31 382 SER A CA 1
ATOM 3209 C C . SER A 1 382 ? -24.902 -3.396 29.775 1.00 69.31 382 SER A C 1
ATOM 3211 O O . SER A 1 382 ? -23.862 -3.582 30.405 1.00 69.31 382 SER A O 1
ATOM 3213 N N . PHE A 1 383 ? -26.097 -3.697 30.288 1.00 78.44 383 PHE A N 1
ATOM 3214 C CA . PHE A 1 383 ? -26.289 -4.165 31.659 1.00 78.44 383 PHE A CA 1
ATOM 3215 C C . PHE A 1 383 ? -25.707 -5.571 31.844 1.00 78.44 383 PHE A C 1
ATOM 3217 O O . PHE A 1 383 ? -25.122 -5.855 32.887 1.00 78.44 383 PHE A O 1
ATOM 3224 N N . LEU A 1 384 ? -25.805 -6.433 30.823 1.00 77.06 384 LEU A N 1
ATOM 3225 C CA . LEU A 1 384 ? -25.246 -7.787 30.871 1.00 77.06 384 LEU A CA 1
ATOM 3226 C C . LEU A 1 384 ? -23.713 -7.795 30.928 1.00 77.06 384 LEU A C 1
ATOM 3228 O O . LEU A 1 384 ? -23.150 -8.655 31.599 1.00 77.06 384 LEU A O 1
ATOM 3232 N N . TYR A 1 385 ? -23.040 -6.828 30.294 1.00 69.44 385 TYR A N 1
ATOM 3233 C CA . TYR A 1 385 ? -21.574 -6.715 30.340 1.00 69.44 385 TYR A CA 1
ATOM 3234 C C . TYR A 1 385 ? -21.035 -6.424 31.748 1.00 69.44 385 TYR A C 1
ATOM 3236 O O . TYR A 1 385 ? -19.936 -6.852 32.082 1.00 69.44 385 TYR A O 1
ATOM 3244 N N . HIS A 1 386 ? -21.809 -5.728 32.585 1.00 69.81 386 HIS A N 1
ATOM 3245 C CA . HIS A 1 386 ? -21.406 -5.347 33.943 1.00 69.81 386 HIS A CA 1
ATOM 3246 C C . HIS A 1 386 ? -21.784 -6.394 35.007 1.00 69.81 386 HIS A C 1
ATOM 3248 O O . HIS A 1 386 ? -21.509 -6.199 36.190 1.00 69.81 386 HIS A O 1
ATOM 3254 N N . LEU A 1 387 ? -22.412 -7.512 34.618 1.00 69.75 387 LEU A N 1
ATOM 3255 C CA . LEU A 1 387 ? -22.684 -8.620 35.540 1.00 69.75 387 LEU A CA 1
ATOM 3256 C C . LEU A 1 387 ? -21.399 -9.370 35.925 1.00 69.75 387 LEU A C 1
ATOM 3258 O O . LEU A 1 387 ? -21.279 -9.774 37.082 1.00 69.75 387 LEU A O 1
ATOM 3262 N N . ASP A 1 388 ? -20.456 -9.512 34.983 1.00 55.56 388 ASP A N 1
ATOM 3263 C CA . ASP A 1 388 ? -19.200 -10.265 35.152 1.00 55.56 388 ASP A CA 1
ATOM 3264 C C . ASP A 1 388 ? -18.224 -9.601 36.138 1.00 55.56 388 ASP A C 1
ATOM 3266 O O . ASP A 1 388 ? -17.537 -10.291 36.882 1.00 55.56 388 ASP A O 1
ATOM 3270 N N . THR A 1 389 ? -18.194 -8.267 36.221 1.00 45.69 389 THR A N 1
ATOM 3271 C CA . THR A 1 389 ? -17.264 -7.525 37.100 1.00 45.69 389 THR A CA 1
ATOM 3272 C C . THR A 1 389 ? -17.680 -7.497 38.571 1.00 45.69 389 THR A C 1
ATOM 3274 O O . THR A 1 389 ? -16.948 -6.988 39.414 1.00 45.69 389 THR A O 1
ATOM 3277 N N . SER A 1 390 ? -18.863 -8.021 38.900 1.00 41.16 390 SER A N 1
ATOM 3278 C CA . SER A 1 390 ? -19.361 -8.104 40.282 1.00 41.16 390 SER A CA 1
ATOM 3279 C C . SER A 1 390 ? -19.150 -9.475 40.928 1.00 41.16 390 SER A C 1
ATOM 3281 O O . SER A 1 390 ? -19.406 -9.632 42.122 1.00 41.16 390 SER A O 1
ATOM 3283 N N . SER A 1 391 ? -18.704 -10.463 40.149 1.00 38.91 391 SER A N 1
ATOM 3284 C CA . SER A 1 391 ? -18.357 -11.805 40.614 1.00 38.91 391 SER A CA 1
ATOM 3285 C C . SER A 1 391 ? -16.848 -12.016 40.553 1.00 38.91 391 SER A C 1
ATOM 3287 O O . SER A 1 391 ? -16.372 -12.890 39.834 1.00 38.91 391 SER A O 1
ATOM 3289 N N . ASP A 1 392 ? -16.102 -11.230 41.330 1.00 32.97 392 ASP A N 1
ATOM 3290 C CA . ASP A 1 392 ? -14.782 -11.651 41.808 1.00 32.97 392 ASP A CA 1
ATOM 3291 C C . ASP A 1 392 ? -14.991 -12.746 42.867 1.00 32.97 392 ASP A C 1
ATOM 3293 O O . ASP A 1 392 ? -14.867 -12.522 44.070 1.00 32.97 392 ASP A O 1
ATOM 3297 N N . ASP A 1 393 ? -15.371 -13.936 42.403 1.00 31.89 393 ASP A N 1
ATOM 3298 C CA . ASP A 1 393 ? -15.103 -15.173 43.125 1.00 31.89 393 ASP A CA 1
ATOM 3299 C C . ASP A 1 393 ? -13.773 -15.708 42.572 1.00 31.89 393 ASP A C 1
ATOM 3301 O O . ASP A 1 393 ? -13.710 -16.421 41.568 1.00 31.89 393 ASP A O 1
ATOM 3305 N N . GLU A 1 394 ? -12.684 -15.291 43.222 1.00 35.44 394 GLU A N 1
ATOM 3306 C CA . GLU A 1 394 ? -11.396 -15.978 43.182 1.00 35.44 394 GLU A CA 1
ATOM 3307 C C . GLU A 1 394 ? -11.610 -17.434 43.631 1.00 35.44 394 GLU A C 1
ATOM 3309 O O . GLU A 1 394 ? -11.801 -17.672 44.818 1.00 35.44 394 GLU A O 1
ATOM 3314 N N . ASP A 1 395 ? -11.656 -18.388 42.694 1.00 30.72 395 ASP A N 1
ATOM 3315 C CA . ASP A 1 395 ? -11.156 -19.774 42.824 1.00 30.72 395 ASP A CA 1
ATOM 3316 C C . ASP A 1 395 ? -11.798 -20.700 41.770 1.00 30.72 395 ASP A C 1
ATOM 3318 O O . ASP A 1 395 ? -12.960 -21.078 41.880 1.00 30.72 395 ASP A O 1
ATOM 3322 N N . ASP A 1 396 ? -11.026 -21.112 40.755 1.00 28.23 396 ASP A N 1
ATOM 3323 C CA . ASP A 1 396 ? -10.764 -22.536 40.457 1.00 28.23 396 ASP A CA 1
ATOM 3324 C C . ASP A 1 396 ? -9.969 -22.694 39.142 1.00 28.23 396 ASP A C 1
ATOM 3326 O O . ASP A 1 396 ? -10.488 -22.986 38.060 1.00 28.23 396 ASP A O 1
ATOM 3330 N N . GLU A 1 397 ? -8.640 -22.597 39.247 1.00 30.25 397 GLU A N 1
ATOM 3331 C CA . GLU A 1 397 ? -7.741 -23.282 38.320 1.00 30.25 397 GLU A CA 1
ATOM 3332 C C . GLU A 1 397 ? -7.781 -24.796 38.588 1.00 30.25 397 GLU A C 1
ATOM 3334 O O . GLU A 1 397 ? -7.122 -25.289 39.508 1.00 30.25 397 GLU A O 1
ATOM 3339 N N . LYS A 1 398 ? -8.436 -25.583 37.723 1.00 28.98 398 LYS A N 1
ATOM 3340 C CA . LYS A 1 398 ? -8.068 -27.000 37.539 1.00 28.98 398 LYS A CA 1
ATOM 3341 C C . LYS A 1 398 ? -8.040 -27.441 36.079 1.00 28.98 398 LYS A C 1
ATOM 3343 O O . LYS A 1 398 ? -9.050 -27.724 35.448 1.00 28.98 398 LYS A O 1
ATOM 3348 N N . LYS A 1 399 ? -6.794 -27.587 35.620 1.00 28.00 399 LYS A N 1
ATOM 3349 C CA . LYS A 1 399 ? -6.257 -28.547 34.644 1.00 28.00 399 LYS A CA 1
ATOM 3350 C C . LYS A 1 399 ? -7.216 -29.672 34.234 1.00 28.00 399 LYS A C 1
ATOM 3352 O O . LYS A 1 399 ? -7.556 -30.517 35.058 1.00 28.00 399 LYS A O 1
ATOM 3357 N N . THR A 1 400 ? -7.409 -29.818 32.926 1.00 25.08 400 THR A N 1
ATOM 3358 C CA . THR A 1 400 ? -7.358 -31.135 32.276 1.00 25.08 400 THR A CA 1
ATOM 3359 C C . THR A 1 400 ? -6.500 -31.034 31.014 1.00 25.08 400 THR A C 1
ATOM 3361 O O . THR A 1 400 ? -6.819 -30.329 30.063 1.00 25.08 400 THR A O 1
ATOM 3364 N N . ASN A 1 401 ? -5.345 -31.702 31.071 1.00 24.22 401 ASN A N 1
ATOM 3365 C CA . ASN A 1 401 ? -4.691 -32.253 29.893 1.00 24.22 401 ASN A CA 1
ATOM 3366 C C . ASN A 1 401 ? -5.636 -33.300 29.311 1.00 24.22 401 ASN A C 1
ATOM 3368 O O . ASN A 1 401 ? -6.131 -34.103 30.093 1.00 24.22 401 ASN A O 1
ATOM 3372 N N . ASP A 1 402 ? -5.776 -33.352 27.991 1.00 25.20 402 ASP A N 1
ATOM 3373 C CA . ASP A 1 402 ? -5.741 -34.626 27.281 1.00 25.20 402 ASP A CA 1
ATOM 3374 C C . ASP A 1 402 ? -5.263 -34.417 25.841 1.00 25.20 402 ASP A C 1
ATOM 3376 O O . ASP A 1 402 ? -5.700 -33.520 25.118 1.00 25.20 402 ASP A O 1
ATOM 3380 N N . ASN A 1 403 ? -4.282 -35.246 25.487 1.00 24.11 403 ASN A N 1
ATOM 3381 C CA . ASN A 1 403 ? -3.872 -35.528 24.124 1.00 24.11 403 ASN A CA 1
ATOM 3382 C C . ASN A 1 403 ? -5.065 -36.121 23.374 1.00 24.11 403 ASN A C 1
ATOM 3384 O O . ASN A 1 403 ? -5.736 -36.978 23.932 1.00 24.11 403 ASN A O 1
ATOM 3388 N N . ASP A 1 404 ? -5.216 -35.789 22.095 1.00 25.56 404 ASP A N 1
ATOM 3389 C CA . ASP A 1 404 ? -5.339 -36.843 21.095 1.00 25.56 404 ASP A CA 1
ATOM 3390 C C . ASP A 1 404 ? -4.875 -36.356 19.723 1.00 25.56 404 ASP A C 1
ATOM 3392 O O . ASP A 1 404 ? -5.147 -35.250 19.256 1.00 25.56 404 ASP A O 1
ATOM 3396 N N . ASN A 1 405 ? -4.071 -37.229 19.141 1.00 24.23 405 ASN A N 1
ATOM 3397 C CA . ASN A 1 405 ? -3.398 -37.148 17.870 1.00 24.23 405 ASN A CA 1
ATOM 3398 C C . ASN A 1 405 ? -4.228 -38.004 16.918 1.00 24.23 405 ASN A C 1
ATOM 3400 O O . ASN A 1 405 ? -4.382 -39.187 17.199 1.00 24.23 405 ASN A O 1
ATOM 3404 N N . ASP A 1 406 ? -4.714 -37.455 15.807 1.00 25.27 406 ASP A N 1
ATOM 3405 C CA . ASP A 1 406 ? -5.096 -38.289 14.674 1.00 25.27 406 ASP A CA 1
ATOM 3406 C C . ASP A 1 406 ? -4.772 -37.615 13.342 1.00 25.27 406 ASP A C 1
ATOM 3408 O O . ASP A 1 406 ? -5.016 -36.436 13.082 1.00 25.27 406 ASP A O 1
ATOM 3412 N N . ASN A 1 407 ? -4.138 -38.440 12.528 1.00 24.08 407 ASN A N 1
ATOM 3413 C CA . ASN A 1 407 ? -3.393 -38.189 11.314 1.00 24.08 407 ASN A CA 1
ATOM 3414 C C . ASN A 1 407 ? -4.225 -38.748 10.153 1.00 24.08 407 ASN A C 1
ATOM 3416 O O . ASN A 1 407 ? -4.644 -39.893 10.266 1.00 24.08 407 ASN A O 1
ATOM 3420 N N . ILE A 1 408 ? -4.429 -38.018 9.046 1.00 25.77 408 ILE A N 1
ATOM 3421 C CA . ILE A 1 408 ? -4.838 -38.585 7.740 1.00 25.77 408 ILE A CA 1
ATOM 3422 C C . ILE A 1 408 ? -4.384 -37.659 6.583 1.00 25.77 408 ILE A C 1
ATOM 3424 O O . ILE A 1 408 ? -4.912 -36.576 6.351 1.00 25.77 408 ILE A O 1
ATOM 3428 N N . SER A 1 409 ? -3.315 -38.129 5.927 1.00 24.73 409 SER A N 1
ATOM 3429 C CA . SER A 1 409 ? -2.966 -38.165 4.490 1.00 24.73 409 SER A CA 1
ATOM 3430 C C . SER A 1 409 ? -3.308 -37.019 3.512 1.00 24.73 409 SER A C 1
ATOM 3432 O O . SER A 1 409 ? -4.457 -36.837 3.129 1.00 24.73 409 SER A O 1
ATOM 3434 N N . ALA A 1 410 ? -2.233 -36.397 3.004 1.00 23.36 410 ALA A N 1
ATOM 3435 C CA . ALA A 1 410 ? -1.654 -36.503 1.645 1.00 23.36 410 ALA A CA 1
ATOM 3436 C C . ALA A 1 410 ? -2.494 -36.287 0.357 1.00 23.36 410 ALA A C 1
ATOM 3438 O O . ALA A 1 410 ? -3.614 -36.774 0.230 1.00 23.36 410 ALA A O 1
ATOM 3439 N N . VAL A 1 411 ? -1.767 -35.755 -0.653 1.00 24.25 411 VAL A N 1
ATOM 3440 C CA . VAL A 1 411 ? -2.038 -35.634 -2.113 1.00 24.25 411 VAL A CA 1
ATOM 3441 C C . VAL A 1 411 ? -2.723 -34.293 -2.475 1.00 24.25 411 VAL A C 1
ATOM 3443 O O . VAL A 1 411 ? -3.774 -33.988 -1.932 1.00 24.25 411 VAL A O 1
ATOM 3446 N N . THR A 1 412 ? -2.184 -33.376 -3.295 1.00 26.23 412 THR A N 1
ATOM 3447 C CA . THR A 1 412 ? -1.388 -33.469 -4.539 1.00 26.23 412 THR A CA 1
ATOM 3448 C C . THR A 1 412 ? -0.298 -32.386 -4.640 1.00 26.23 412 THR A C 1
ATOM 3450 O O . THR A 1 412 ? -0.585 -31.196 -4.482 1.00 26.23 412 THR A O 1
ATOM 3453 N N . GLU A 1 413 ? 0.920 -32.810 -4.978 1.00 28.38 413 GLU A N 1
ATOM 3454 C CA . GLU A 1 413 ? 1.929 -32.013 -5.688 1.00 28.38 413 GLU A CA 1
ATOM 3455 C C . GLU A 1 413 ? 1.475 -31.753 -7.139 1.00 28.38 413 GLU A C 1
ATOM 3457 O O . GLU A 1 413 ? 0.558 -32.419 -7.617 1.00 28.38 413 GLU A O 1
ATOM 3462 N N . ASP A 1 414 ? 2.118 -30.770 -7.778 1.00 28.23 414 ASP A N 1
ATOM 3463 C CA . ASP A 1 414 ? 2.194 -30.484 -9.226 1.00 28.23 414 ASP A CA 1
ATOM 3464 C C . ASP A 1 414 ? 1.722 -29.069 -9.586 1.00 28.23 414 ASP A C 1
ATOM 3466 O O . ASP A 1 414 ? 0.556 -28.828 -9.895 1.00 28.23 414 ASP A O 1
ATOM 3470 N N . ASN A 1 415 ? 2.668 -28.118 -9.553 1.00 30.03 415 ASN A N 1
ATOM 3471 C CA . ASN A 1 415 ? 2.687 -26.942 -10.443 1.00 30.03 415 ASN A CA 1
ATOM 3472 C C . ASN A 1 415 ? 4.033 -26.180 -10.491 1.00 30.03 415 ASN A C 1
ATOM 3474 O O . ASN A 1 415 ? 4.120 -25.156 -11.168 1.00 30.03 415 ASN A O 1
ATOM 3478 N N . ASP A 1 416 ? 5.102 -26.680 -9.860 1.00 33.66 416 ASP A N 1
ATOM 3479 C CA . ASP A 1 416 ? 6.392 -25.969 -9.799 1.00 33.66 416 ASP A CA 1
ATOM 3480 C C . ASP A 1 416 ? 7.454 -26.450 -10.815 1.00 33.66 416 ASP A C 1
ATOM 3482 O O . ASP A 1 416 ? 8.522 -25.846 -10.926 1.00 33.66 416 ASP A O 1
ATOM 3486 N N . GLU A 1 417 ? 7.172 -27.463 -11.644 1.00 32.12 417 GLU A N 1
ATOM 3487 C CA . GLU A 1 417 ? 8.169 -28.012 -12.587 1.00 32.12 417 GLU A CA 1
ATOM 3488 C C . GLU A 1 417 ? 8.426 -27.144 -13.838 1.00 32.12 417 GLU A C 1
ATOM 3490 O O . GLU A 1 417 ? 9.483 -27.244 -14.460 1.00 32.12 417 GLU A O 1
ATOM 3495 N N . VAL A 1 418 ? 7.534 -26.212 -14.193 1.00 34.41 418 VAL A N 1
ATOM 3496 C CA . VAL A 1 418 ? 7.716 -25.362 -15.393 1.00 34.41 418 VAL A CA 1
ATOM 3497 C C . VAL A 1 418 ? 8.668 -24.180 -15.131 1.00 34.41 418 VAL A C 1
ATOM 3499 O O . VAL A 1 418 ? 9.356 -23.697 -16.036 1.00 34.41 418 VAL A O 1
ATOM 3502 N N . ALA A 1 419 ? 8.771 -23.728 -13.878 1.00 34.25 419 ALA A N 1
ATOM 3503 C CA . ALA A 1 419 ? 9.622 -22.596 -13.504 1.00 34.25 419 ALA A CA 1
ATOM 3504 C C . ALA A 1 419 ? 11.101 -22.989 -13.334 1.00 34.25 419 ALA A C 1
ATOM 3506 O O . ALA A 1 419 ? 11.991 -22.160 -13.539 1.00 34.25 419 ALA A O 1
ATOM 3507 N N . ILE A 1 420 ? 11.369 -24.254 -13.003 1.00 36.34 420 ILE A N 1
ATOM 3508 C CA . ILE A 1 420 ? 12.724 -24.770 -12.771 1.00 36.34 420 ILE A CA 1
ATOM 3509 C C . ILE A 1 420 ? 13.445 -25.016 -14.109 1.00 36.34 420 ILE A C 1
ATOM 3511 O O . ILE A 1 420 ? 14.586 -24.582 -14.274 1.00 36.34 420 ILE A O 1
ATOM 3515 N N . LEU A 1 421 ? 12.742 -25.537 -15.124 1.00 32.34 421 LEU A N 1
ATOM 3516 C CA . LEU A 1 421 ? 13.278 -25.741 -16.482 1.00 32.34 421 LEU A CA 1
ATOM 3517 C C . LEU A 1 421 ? 13.737 -24.438 -17.164 1.00 32.34 421 LEU A C 1
ATOM 3519 O O . LEU A 1 421 ? 14.733 -24.419 -17.886 1.00 32.34 421 LEU A O 1
ATOM 3523 N N . SER A 1 422 ? 13.063 -23.323 -16.878 1.00 35.59 422 SER A N 1
ATOM 3524 C CA . SER A 1 422 ? 13.404 -22.009 -17.443 1.00 35.59 422 SER A CA 1
ATOM 3525 C C . SER A 1 422 ? 14.688 -21.415 -16.842 1.00 35.59 422 SER A C 1
ATOM 3527 O O . SER A 1 422 ? 15.383 -20.633 -17.490 1.00 35.59 422 SER A O 1
ATOM 3529 N N . ARG A 1 423 ? 15.021 -21.785 -15.598 1.00 38.66 423 ARG A N 1
ATOM 3530 C CA . ARG A 1 423 ? 16.180 -21.262 -14.860 1.00 38.66 423 ARG A CA 1
ATOM 3531 C C . ARG A 1 423 ? 17.444 -22.081 -15.121 1.00 38.66 423 ARG A C 1
ATOM 3533 O O . ARG A 1 423 ? 18.531 -21.512 -15.184 1.00 38.66 423 ARG A O 1
ATOM 3540 N N . GLU A 1 424 ? 17.307 -23.388 -15.326 1.00 33.66 424 GLU A N 1
ATOM 3541 C CA . GLU A 1 424 ? 18.443 -24.280 -15.588 1.00 33.66 424 GLU A CA 1
ATOM 3542 C C . GLU A 1 424 ? 19.001 -24.139 -17.015 1.00 33.66 424 GLU A C 1
ATOM 3544 O O . GLU A 1 424 ? 20.218 -24.191 -17.201 1.00 33.66 424 GLU A O 1
ATOM 3549 N N . MET A 1 425 ? 18.165 -23.833 -18.018 1.00 36.66 425 MET A N 1
ATOM 3550 C CA . MET A 1 425 ? 18.646 -23.598 -19.391 1.00 36.66 425 MET A CA 1
ATOM 3551 C C . MET A 1 425 ? 19.448 -22.295 -19.555 1.00 36.66 425 MET A C 1
ATOM 3553 O O . MET A 1 425 ? 20.299 -22.211 -20.438 1.00 36.66 425 MET A O 1
ATOM 3557 N N . ALA A 1 426 ? 19.233 -21.294 -18.694 1.00 34.44 426 ALA A N 1
ATOM 3558 C CA . ALA A 1 426 ? 19.982 -20.035 -18.734 1.00 34.44 426 ALA A CA 1
ATOM 3559 C C . ALA A 1 426 ? 21.407 -20.169 -18.160 1.00 34.44 426 ALA A C 1
ATOM 3561 O O . ALA A 1 426 ? 22.330 -19.515 -18.643 1.00 34.44 426 ALA A O 1
ATOM 3562 N N . TYR A 1 427 ? 21.608 -21.045 -17.169 1.00 33.88 427 TYR A N 1
ATOM 3563 C CA . TYR A 1 427 ? 22.923 -21.272 -16.554 1.00 33.88 427 TYR A CA 1
ATOM 3564 C C . TYR A 1 427 ? 23.799 -22.269 -17.326 1.00 33.88 427 TYR A C 1
ATOM 3566 O O . TYR A 1 427 ? 25.023 -22.206 -17.223 1.00 33.88 427 TYR A O 1
ATOM 3574 N N . ALA A 1 428 ? 23.210 -23.142 -18.148 1.00 32.34 428 ALA A N 1
ATOM 3575 C CA . ALA A 1 428 ? 23.957 -24.095 -18.971 1.00 32.34 428 ALA A CA 1
ATOM 3576 C C . ALA A 1 428 ? 24.676 -23.463 -20.186 1.00 32.34 428 ALA A C 1
ATOM 3578 O O . ALA A 1 428 ? 25.497 -24.126 -20.811 1.00 32.34 428 ALA A O 1
ATOM 3579 N N . CYS A 1 429 ? 24.408 -22.193 -20.513 1.00 37.28 429 CYS A N 1
ATOM 3580 C CA . CYS A 1 429 ? 24.960 -21.504 -21.691 1.00 37.28 429 CYS A CA 1
ATOM 3581 C C . CYS A 1 429 ? 26.104 -20.515 -21.379 1.00 37.28 429 CYS A C 1
ATOM 3583 O O . CYS A 1 429 ? 26.490 -19.740 -22.254 1.00 37.28 429 CYS A O 1
ATOM 3585 N N . LEU A 1 430 ? 26.640 -20.520 -20.152 1.00 34.94 430 LEU A N 1
ATOM 3586 C CA . LEU A 1 430 ? 27.779 -19.682 -19.738 1.00 34.94 430 LEU A CA 1
ATOM 3587 C C . LEU A 1 430 ? 29.075 -20.469 -19.455 1.00 34.94 430 LEU A C 1
ATOM 3589 O O . LEU A 1 430 ? 30.010 -19.893 -18.904 1.00 34.94 430 LEU A O 1
ATOM 3593 N N . ASN A 1 431 ? 29.161 -21.736 -19.876 1.00 30.69 431 ASN A N 1
ATOM 3594 C CA . ASN A 1 431 ? 30.417 -22.497 -19.938 1.00 30.69 431 ASN A CA 1
ATOM 3595 C C . ASN A 1 431 ? 30.682 -23.030 -21.343 1.00 30.69 431 ASN A C 1
ATOM 3597 O O . ASN A 1 431 ? 29.758 -23.654 -21.912 1.00 30.69 431 ASN A O 1
#

Foldseek 3Di:
DDDDDDDDDDDDPDDDDLPQFDCLDQDFDWDAALPDRDIDTPPVCVVVNQLCCCQVVLEHEPPPQLQSGPRRVSVVSSVVCVVDPLVVQWDWDFDQAHPVRHGHGGDIHTYHYCVGVVSVVNSVSSLVSSLVVQVVQLVVLAPDQQDWDAQLQARDIDGGHPQVNQVCCCPLVVQPADHSNFFTPSVVVVVVVSVCLVQCAQQAPRDHDDDSVVSSVCCVVVVSRYGHPVDCVCQVTTSVPSPHRNDGPSVVVVVVVVPDDDDDDPPPPPPPPSNVNRPPPLLFAQALQDRDTHSDPVVSQVCCCPQQVARLCVQCVVPDLQLSQQQSLLSNVCVVQCAAQAPRDRDPRNSVVCVVVVSRHHYDCVSRVDPVSSDHPDPDNPNSVVSVVVPPPPDDDDDDDDDDDDDDDDDDDDDCPVVVVVVVVVVVPPD

Nearest PDB structures (foldseek):
  6rzz-assembly1_u  TM=5.343E-01  e=7.097E-03  Saccharomyces cerevisiae
  5apo-assembly1_y  TM=5.075E-01  e=1.710E-02  Saccharomyces cerevisiae S288C

Organism: Aphidius gifuensis (NCBI:txid684658)